Protein 6O26 (pdb70)

GO terms:
  GO:0009897 external side of plasma membrane (C, IDA)
  GO:0005886 plasma membrane (C, EXP)
  GO:0085017 entry into host cell by a symbiont-containing vacuole (P, IMP)

Secondary structure (DSSP, 8-state):
--EEEEE---EE-TT--EEEEEEEESS-GGG--EEEEEE-TT--EEEEEEE-TTS--EEE-TTTTTTEEEEEEGGGTEEEEEE-S--GGG-EEEEEEEEPSSSS--EEEE---EEEEE--PPPBPPEEEEE----EEEEEEEEEEEBSS--EEEEGGGTB-TTEEEPPPEE-TTS-EEEEEEEEEEGGGTTT---EEEEEEGGGTEEEEEE----/---EEEE-SEEEE-TTS-EEEEEEESSPPGGG-EEEEEE-TTS--EEEEETTTEEPTT--TTEEEEEETTEEEEEESS--GGG-SEEEEEE-SSS-EE---EEEEE----BPPEEEEEPPPHHHHTTTEEEEEEEEEEEBSS--EEEEEETTEEP-SSEEEEEPPPPTTT--EEEEEEEEEEHHHHTT--EEEEEEE-TT-SS-EEEEEETT-/--TTS--S--

Nearest PDB structures (foldseek):
  6o26-assembly1_B  TM=1.005E+00  e=1.545E-43  Homo sapiens
  6ws6-assembly3_F  TM=9.923E-01  e=8.099E-41  Homo sapiens
  7e8m-assembly1_L  TM=9.584E-01  e=1.956E-41  Homo sapiens
  7ce2-assembly1_B  TM=9.649E-01  e=1.371E-40  Homo sapiens
  5bzd-assembly1_A  TM=7.411E-01  e=3.353E-40  Homo sapiens

CATH classification: 2.60.40.10

Radius of gyration: 24.27 Å; Cα contacts (8 Å, |Δi|>4): 1140; chains: 3; bounding box: 52×69×55 Å

Sequence (438 aa):
QVQLVESGGGVVQPGRSLRLSCAASGFTFSGSGMHWVRQAPGKGLEWVAIIWYDGSNKFYADSVKGRFTISRDNSKNTLYLQMNSLRGEDTAVYYCARVGDGDGNYMDVWGKGTTVTVSSASTKGPSVFPLAPSGTAALGCLVKDYFPEPVTVSWNSGALTSGVHTFPAVLQSSGLYSLSSVVTVPSSSLGTQTYICNVNHKPSNTKVDKKVEPKEIVLTQSPGTLSLSPGERATLSCRASQSVSSSYLAWYQQKPGQAPRLLIYGASSRATGIPDRFSGSGSGTDFTLTISRLEPEDFAVYFCQQYGSSYTFGQGTKLEIKRTVAAPSVFIFPPSDEQLKSGTASVVCLLNNFYPREAKVQWKVDNALQSGNSQESVTEQDSKDSTYSLSSTLTLSKADYEKHKVYACEVTHQGLSSPVTKSFNRGEVDENANANSA

Structure (mmCIF, N/CA/C/O backbone):
data_6O26
#
_entry.id   6O26
#
_cell.length_a   67.141
_cell.length_b   68.682
_cell.length_c   104.212
_cell.angle_alpha   90.00
_cell.angle_beta   90.00
_cell.angle_gamma   90.00
#
_symmetry.space_group_name_H-M   'P 21 2 21'
#
loop_
_entity.id
_entity.type
_entity.pdbx_description
1 polymer '3246 Fab heavy chain'
2 polymer '3246 Fab light chain'
3 polymer 'Circumsporozoite protein'
4 non-polymer 2-AMINO-2-HYDROXYMETHYL-PROPANE-1,3-DIOL
5 non-polymer 1,2-ETHANEDIOL
6 non-polymer 'ISOPROPYL ALCOHOL'
7 water water
#
loop_
_atom_site.group_PDB
_atom_site.id
_atom_site.type_symbol
_atom_site.label_atom_id
_atom_site.label_alt_id
_atom_site.label_comp_id
_atom_site.label_asym_id
_atom_site.label_entity_id
_atom_site.label_seq_id
_atom_site.pdbx_PDB_ins_code
_atom_site.Cartn_x
_atom_site.Cartn_y
_atom_site.Cartn_z
_atom_site.occupancy
_atom_site.B_iso_or_equiv
_atom_site.auth_seq_id
_atom_site.auth_comp_id
_atom_site.auth_asym_id
_atom_site.auth_atom_id
_atom_site.pdbx_PDB_model_num
ATOM 1 N N . GLN A 1 1 ? -0.995 -45.803 -15.233 1.00 54.54 1 GLN A N 1
ATOM 2 C CA . GLN A 1 1 ? -0.280 -44.715 -15.889 1.00 55.13 1 GLN A CA 1
ATOM 3 C C . GLN A 1 1 ? 0.668 -44.002 -14.905 1.00 48.04 1 GLN A C 1
ATOM 4 O O . GLN A 1 1 ? 0.250 -43.363 -13.935 1.00 50.09 1 GLN A O 1
ATOM 10 N N . VAL A 1 2 ? 1.963 -44.151 -15.164 1.00 43.09 2 VAL A N 1
ATOM 11 C CA . VAL A 1 2 ? 2.980 -43.528 -14.335 1.00 40.67 2 VAL A CA 1
ATOM 12 C C . VAL A 1 2 ? 2.920 -42.014 -14.507 1.00 40.43 2 VAL A C 1
ATOM 13 O O . VAL A 1 2 ? 2.984 -41.498 -15.632 1.00 39.53 2 VAL A O 1
ATOM 17 N N . GLN A 1 3 ? 2.786 -41.286 -13.396 1.00 32.83 3 GLN A N 1
ATOM 18 C CA . GLN A 1 3 ? 2.690 -39.838 -13.518 1.00 28.83 3 GLN A CA 1
ATOM 19 C C . GLN A 1 3 ? 3.258 -39.161 -12.275 1.00 31.06 3 GLN A C 1
ATOM 20 O O . GLN A 1 3 ? 3.163 -39.690 -11.159 1.00 34.36 3 GLN A O 1
ATOM 26 N N . LEU A 1 4 ? 3.894 -38.011 -12.493 1.00 24.18 4 LEU A N 1
ATOM 27 C CA . LEU A 1 4 ? 4.428 -37.167 -11.424 1.00 21.26 4 LEU A CA 1
ATOM 28 C C . LEU A 1 4 ? 3.793 -35.796 -11.551 1.00 24.61 4 LEU A C 1
ATOM 29 O O . LEU A 1 4 ? 3.666 -35.290 -12.670 1.00 28.50 4 LEU A O 1
ATOM 34 N N . VAL A 1 5 ? 3.395 -35.185 -10.430 1.00 24.41 5 VAL A N 1
ATOM 35 C CA . VAL A 1 5 ? 2.750 -33.870 -10.456 1.00 28.65 5 VAL A CA 1
ATOM 36 C C . VAL A 1 5 ? 3.342 -32.952 -9.393 1.00 32.48 5 VAL A C 1
ATOM 37 O O . VAL A 1 5 ? 3.145 -33.181 -8.188 1.00 32.06 5 VAL A O 1
ATOM 41 N N . GLU A 1 6 ? 4.009 -31.886 -9.824 1.00 31.57 6 GLU A N 1
ATOM 42 C CA . GLU A 1 6 ? 4.654 -30.978 -8.885 1.00 28.09 6 GLU A CA 1
ATOM 43 C C . GLU A 1 6 ? 3.682 -29.880 -8.495 1.00 31.06 6 GLU A C 1
ATOM 44 O O . GLU A 1 6 ? 2.773 -29.527 -9.254 1.00 31.84 6 GLU A O 1
ATOM 50 N N . SER A 1 7 ? 3.861 -29.348 -7.290 1.00 32.09 7 SER A N 1
ATOM 51 C CA . SER A 1 7 ? 3.109 -28.165 -6.900 1.00 34.47 7 SER A CA 1
ATOM 52 C C . SER A 1 7 ? 3.926 -27.342 -5.909 1.00 31.85 7 SER A C 1
ATOM 53 O O . SER A 1 7 ? 5.012 -27.738 -5.478 1.00 29.00 7 SER A O 1
ATOM 56 N N . GLY A 1 8 ? 3.383 -26.174 -5.560 1.00 34.03 8 GLY A N 1
ATOM 57 C CA . GLY A 1 8 ? 3.976 -25.296 -4.568 1.00 36.41 8 GLY A CA 1
ATOM 58 C C . GLY A 1 8 ? 4.743 -24.123 -5.131 1.00 34.19 8 GLY A C 1
ATOM 59 O O . GLY A 1 8 ? 5.159 -23.247 -4.363 1.00 37.55 8 GLY A O 1
ATOM 60 N N . GLY A 1 9 ? 4.948 -24.085 -6.443 1.00 31.14 9 GLY A N 1
ATOM 61 C CA . GLY A 1 9 ? 5.609 -22.945 -7.045 1.00 33.72 9 GLY A CA 1
ATOM 62 C C . GLY A 1 9 ? 4.831 -21.660 -6.826 1.00 36.69 9 GLY A C 1
ATOM 63 O O . GLY A 1 9 ? 3.604 -21.653 -6.711 1.00 41.74 9 GLY A O 1
ATOM 64 N N . GLY A 1 10 ? 5.569 -20.564 -6.757 1.00 31.64 10 GLY A N 1
ATOM 65 C CA . GLY A 1 10 ? 4.966 -19.260 -6.535 1.00 38.70 10 GLY A CA 1
ATOM 66 C C . GLY A 1 10 ? 6.046 -18.203 -6.568 1.00 38.33 10 GLY A C 1
ATOM 67 O O . GLY A 1 10 ? 7.177 -18.459 -6.992 1.00 36.25 10 GLY A O 1
ATOM 68 N N . VAL A 1 11 ? 5.677 -17.010 -6.156 1.00 31.03 11 VAL A N 1
ATOM 69 C CA . VAL A 1 11 ? 6.599 -15.886 -6.020 1.00 34.95 11 VAL A CA 1
ATOM 70 C C . VAL A 1 11 ? 7.144 -15.876 -4.600 1.00 35.45 11 VAL A C 1
ATOM 71 O O . VAL A 1 11 ? 6.380 -15.983 -3.634 1.00 38.73 11 VAL A O 1
ATOM 75 N N . VAL A 1 12 ? 8.455 -15.687 -4.466 1.00 33.67 12 VAL A N 1
ATOM 76 C CA . VAL A 1 12 ? 9.116 -15.613 -3.164 1.00 37.37 12 VAL A CA 1
ATOM 77 C C . VAL A 1 12 ? 10.067 -14.420 -3.165 1.00 39.23 12 VAL A C 1
ATOM 78 O O . VAL A 1 12 ? 10.773 -14.174 -4.149 1.00 43.19 12 VAL A O 1
ATOM 82 N N . GLN A 1 13 ? 10.070 -13.663 -2.070 1.00 40.26 13 GLN A N 1
ATOM 83 C CA . GLN A 1 13 ? 11.010 -12.565 -1.971 1.00 40.51 13 GLN A CA 1
ATOM 84 C C . GLN A 1 13 ? 12.411 -13.127 -1.739 1.00 40.94 13 GLN A C 1
ATOM 85 O O . GLN A 1 13 ? 12.565 -14.191 -1.133 1.00 44.72 13 GLN A O 1
ATOM 91 N N . PRO A 1 14 ? 13.440 -12.465 -2.265 1.00 38.91 14 PRO A N 1
ATOM 92 C CA . PRO A 1 14 ? 14.813 -12.925 -2.028 1.00 41.08 14 PRO A CA 1
ATOM 93 C C . PRO A 1 14 ? 15.082 -13.099 -0.537 1.00 39.12 14 PRO A C 1
ATOM 94 O O . PRO A 1 14 ? 14.655 -12.290 0.289 1.00 39.35 14 PRO A O 1
ATOM 98 N N . GLY A 1 15 ? 15.777 -14.185 -0.194 1.00 37.01 15 GLY A N 1
ATOM 99 C CA . GLY A 1 15 ? 16.102 -14.494 1.182 1.00 40.82 15 GLY A CA 1
ATOM 100 C C . GLY A 1 15 ? 15.084 -15.359 1.892 1.00 39.59 15 GLY A C 1
ATOM 101 O O . GLY A 1 15 ? 15.394 -15.924 2.940 1.00 39.32 15 GLY A O 1
ATOM 102 N N . ARG A 1 16 ? 13.890 -15.492 1.344 1.00 38.57 16 ARG A N 1
ATOM 103 C CA . ARG A 1 16 ? 12.821 -16.230 1.991 1.00 39.22 16 ARG A CA 1
ATOM 104 C C . ARG A 1 16 ? 12.853 -17.689 1.528 1.00 37.64 16 ARG A C 1
ATOM 105 O O . ARG A 1 16 ? 13.766 -18.122 0.821 1.00 35.70 16 ARG A O 1
ATOM 113 N N . SER A 1 17 ? 11.856 -18.463 1.947 1.00 38.32 17 SER A N 1
ATOM 114 C CA . SER A 1 17 ? 11.851 -19.908 1.778 1.00 38.44 17 SER A CA 1
ATOM 115 C C . SER A 1 17 ? 10.600 -20.349 1.035 1.00 34.62 17 SER A C 1
ATOM 116 O O . SER A 1 17 ? 9.566 -19.677 1.071 1.00 34.20 17 SER A O 1
ATOM 119 N N . LEU A 1 18 ? 10.686 -21.509 0.385 1.00 26.83 18 LEU A N 1
ATOM 120 C CA . LEU A 1 18 ? 9.507 -22.116 -0.205 1.00 30.86 18 LEU A CA 1
ATOM 121 C C . LEU A 1 18 ? 9.681 -23.630 -0.198 1.00 34.34 18 LEU A C 1
ATOM 122 O O . LEU A 1 18 ? 10.797 -24.127 -0.326 1.00 36.39 18 LEU A O 1
ATOM 127 N N . ARG A 1 19 ? 8.577 -24.361 -0.083 1.00 31.02 19 ARG A N 1
ATOM 128 C CA . ARG A 1 19 ? 8.622 -25.819 -0.181 1.00 30.32 19 ARG A CA 1
ATOM 129 C C . ARG A 1 19 ? 7.859 -26.300 -1.407 1.00 32.42 19 ARG A C 1
ATOM 130 O O . ARG A 1 19 ? 6.689 -25.940 -1.599 1.00 36.32 19 ARG A O 1
ATOM 138 N N . LEU A 1 20 ? 8.507 -27.114 -2.226 1.00 22.24 20 LEU A N 1
ATOM 139 C CA . LEU A 1 20 ? 7.823 -27.721 -3.355 1.00 28.18 20 LEU A CA 1
ATOM 140 C C . LEU A 1 20 ? 7.439 -29.140 -2.983 1.00 31.67 20 LEU A C 1
ATOM 141 O O . LEU A 1 20 ? 8.071 -29.768 -2.127 1.00 26.06 20 LEU A O 1
ATOM 146 N N . SER A 1 21 ? 6.410 -29.652 -3.657 1.00 29.41 21 SER A N 1
ATOM 147 C CA . SER A 1 21 ? 5.961 -31.023 -3.481 1.00 28.42 21 SER A CA 1
ATOM 148 C C . SER A 1 21 ? 5.824 -31.683 -4.848 1.00 30.24 21 SER A C 1
ATOM 149 O O . SER A 1 21 ? 5.644 -31.019 -5.870 1.00 31.76 21 SER A O 1
ATOM 152 N N . CYS A 1 22 ? 5.874 -33.008 -4.851 1.00 31.41 22 CYS A N 1
ATOM 153 C CA . CYS A 1 22 ? 5.679 -33.770 -6.073 1.00 29.53 22 CYS A CA 1
ATOM 154 C C . CYS A 1 22 ? 4.898 -35.022 -5.722 1.00 32.25 22 CYS A C 1
ATOM 155 O O . CYS A 1 22 ? 5.333 -35.797 -4.872 1.00 33.76 22 CYS A O 1
ATOM 158 N N . ALA A 1 23 ? 3.723 -35.199 -6.326 1.00 31.17 23 ALA A N 1
ATOM 159 C CA . ALA A 1 23 ? 2.887 -36.358 -6.046 1.00 32.02 23 ALA A CA 1
ATOM 160 C C . ALA A 1 23 ? 3.078 -37.424 -7.122 1.00 32.61 23 ALA A C 1
ATOM 161 O O . ALA A 1 23 ? 2.982 -37.128 -8.322 1.00 34.97 23 ALA A O 1
ATOM 163 N N . ALA A 1 24 ? 3.323 -38.666 -6.696 1.00 29.21 24 ALA A N 1
ATOM 164 C CA . ALA A 1 24 ? 3.580 -39.771 -7.612 1.00 31.31 24 ALA A CA 1
ATOM 165 C C . ALA A 1 24 ? 2.396 -40.721 -7.669 1.00 33.36 24 ALA A C 1
ATOM 166 O O . ALA A 1 24 ? 1.727 -40.967 -6.654 1.00 34.36 24 ALA A O 1
ATOM 168 N N . SER A 1 25 ? 2.128 -41.262 -8.852 1.00 31.07 25 SER A N 1
ATOM 169 C CA . SER A 1 25 ? 1.095 -42.276 -8.940 1.00 34.75 25 SER A CA 1
ATOM 170 C C . SER A 1 25 ? 1.409 -43.236 -10.079 1.00 33.03 25 SER A C 1
ATOM 171 O O . SER A 1 25 ? 2.169 -42.923 -10.997 1.00 31.11 25 SER A O 1
ATOM 174 N N . GLY A 1 26 ? 0.825 -44.429 -10.000 1.00 35.88 26 GLY A N 1
ATOM 175 C CA . GLY A 1 26 ? 0.966 -45.427 -11.050 1.00 33.87 26 GLY A CA 1
ATOM 176 C C . GLY A 1 26 ? 2.161 -46.354 -10.936 1.00 35.78 26 GLY A C 1
ATOM 177 O O . GLY A 1 26 ? 2.357 -47.199 -11.828 1.00 35.39 26 GLY A O 1
ATOM 178 N N . PHE A 1 27 ? 2.959 -46.240 -9.875 1.00 32.55 27 PHE A N 1
ATOM 179 C CA . PHE A 1 27 ? 4.079 -47.151 -9.641 1.00 32.69 27 PHE A CA 1
ATOM 180 C C . PHE A 1 27 ? 4.354 -47.238 -8.145 1.00 34.28 27 PHE A C 1
ATOM 181 O O . PHE A 1 27 ? 3.747 -46.523 -7.350 1.00 36.75 27 PHE A O 1
ATOM 189 N N . THR A 1 28 ? 5.269 -48.137 -7.759 1.00 33.96 28 THR A N 1
ATOM 190 C CA . THR A 1 28 ? 5.614 -48.338 -6.344 1.00 35.53 28 THR A CA 1
ATOM 191 C C . THR A 1 28 ? 6.648 -47.292 -5.933 1.00 33.11 28 THR A C 1
ATOM 192 O O . THR A 1 28 ? 7.863 -47.473 -6.083 1.00 28.69 28 THR A O 1
ATOM 196 N N . PHE A 1 29 ? 6.140 -46.184 -5.386 1.00 31.43 29 PHE A N 1
ATOM 197 C CA . PHE A 1 29 ? 6.969 -45.000 -5.154 1.00 28.93 29 PHE A CA 1
ATOM 198 C C . PHE A 1 29 ? 8.130 -45.313 -4.223 1.00 29.10 29 PHE A C 1
ATOM 199 O O . PHE A 1 29 ? 9.244 -44.812 -4.417 1.00 28.87 29 PHE A O 1
ATOM 207 N N . SER A 1 30 ? 7.895 -46.162 -3.228 1.00 31.15 30 SER A N 1
ATOM 208 C CA . SER A 1 30 ? 8.931 -46.451 -2.251 1.00 32.48 30 SER A CA 1
ATOM 209 C C . SER A 1 30 ? 10.070 -47.282 -2.818 1.00 30.61 30 SER A C 1
ATOM 210 O O . SER A 1 30 ? 11.078 -47.467 -2.123 1.00 34.42 30 SER A O 1
ATOM 213 N N . GLY A 1 31 ? 9.934 -47.822 -4.028 1.00 26.16 31 GLY A N 1
ATOM 214 C CA . GLY A 1 31 ? 11.063 -48.505 -4.625 1.00 27.82 31 GLY A CA 1
ATOM 215 C C . GLY A 1 31 ? 11.995 -47.659 -5.480 1.00 26.07 31 GLY A C 1
ATOM 216 O O . GLY A 1 31 ? 13.032 -48.160 -5.941 1.00 25.22 31 GLY A O 1
ATOM 217 N N . SER A 1 32 ? 11.678 -46.389 -5.720 1.00 24.57 32 SER A N 1
ATOM 218 C CA . SER A 1 32 ? 12.442 -45.585 -6.667 1.00 22.25 32 SER A CA 1
ATOM 219 C C . SER A 1 32 ? 13.154 -44.424 -5.990 1.00 21.10 32 SER A C 1
ATOM 220 O O . SER A 1 32 ? 12.542 -43.659 -5.244 1.00 23.18 32 SER A O 1
ATOM 223 N N . GLY A 1 33 ? 14.411 -44.217 -6.354 1.00 21.13 33 GLY A N 1
ATOM 224 C CA . GLY A 1 33 ? 15.024 -42.929 -6.096 1.00 23.28 33 GLY A CA 1
ATOM 225 C C . GLY A 1 33 ? 14.351 -41.861 -6.939 1.00 22.70 33 GLY A C 1
ATOM 226 O O . GLY A 1 33 ? 13.658 -42.161 -7.929 1.00 18.80 33 GLY A O 1
ATOM 227 N N . MET A 1 34 ? 14.524 -40.594 -6.528 1.00 17.74 34 MET A N 1
ATOM 228 C CA . MET A 1 34 ? 13.864 -39.466 -7.175 1.00 20.26 34 MET A CA 1
ATOM 229 C C . MET A 1 34 ? 14.821 -38.294 -7.265 1.00 16.21 34 MET A C 1
ATOM 230 O O . MET A 1 34 ? 15.686 -38.141 -6.403 1.00 17.40 34 MET A O 1
ATOM 235 N N . HIS A 1 35 ? 14.686 -37.498 -8.348 1.00 19.05 35 HIS A N 1
ATOM 236 C CA . HIS A 1 35 ? 15.484 -36.305 -8.578 1.00 18.22 35 HIS A CA 1
ATOM 237 C C . HIS A 1 35 ? 14.597 -35.055 -8.584 1.00 19.57 35 HIS A C 1
ATOM 238 O O . HIS A 1 35 ? 13.427 -35.118 -8.952 1.00 19.48 35 HIS A O 1
ATOM 245 N N . TRP A 1 36 ? 15.201 -33.908 -8.268 1.00 18.87 36 TRP A N 1
ATOM 246 C CA . TRP A 1 36 ? 14.735 -32.599 -8.736 1.00 19.17 36 TRP A CA 1
ATOM 247 C C . TRP A 1 36 ? 15.732 -32.042 -9.748 1.00 19.64 36 TRP A C 1
ATOM 248 O O . TRP A 1 36 ? 16.945 -32.130 -9.546 1.00 17.05 36 TRP A O 1
ATOM 259 N N . VAL A 1 37 ? 15.208 -31.416 -10.801 1.00 15.84 37 VAL A N 1
ATOM 260 C CA . VAL A 1 37 ? 15.987 -30.772 -11.855 1.00 17.65 37 VAL A CA 1
ATOM 261 C C . VAL A 1 37 ? 15.289 -29.450 -12.112 1.00 21.37 37 VAL A C 1
ATOM 262 O O . VAL A 1 37 ? 14.066 -29.361 -11.979 1.00 25.11 37 VAL A O 1
ATOM 266 N N . ARG A 1 38 ? 16.035 -28.434 -12.539 1.00 19.38 38 ARG A N 1
ATOM 267 C CA . ARG A 1 38 ? 15.382 -27.159 -12.779 1.00 19.76 38 ARG A CA 1
ATOM 268 C C . ARG A 1 38 ? 15.859 -26.558 -14.088 1.00 21.41 38 ARG A C 1
ATOM 269 O O . ARG A 1 38 ? 16.879 -26.981 -14.652 1.00 22.03 38 ARG A O 1
ATOM 277 N N . GLN A 1 39 ? 15.094 -25.572 -14.580 1.00 20.20 39 GLN A N 1
ATOM 278 C CA . GLN A 1 39 ? 15.397 -24.950 -15.865 1.00 22.65 39 GLN A CA 1
ATOM 279 C C . GLN A 1 39 ? 15.029 -23.480 -15.768 1.00 25.68 39 GLN A C 1
ATOM 280 O O . GLN A 1 39 ? 13.848 -23.148 -15.639 1.00 23.72 39 GLN A O 1
ATOM 286 N N . ALA A 1 40 ? 16.033 -22.610 -15.795 1.00 26.21 40 ALA A N 1
ATOM 287 C CA . ALA A 1 40 ? 15.765 -21.176 -15.721 1.00 30.64 40 ALA A CA 1
ATOM 288 C C . ALA A 1 40 ? 15.242 -20.684 -17.067 1.00 34.24 40 ALA A C 1
ATOM 289 O O . ALA A 1 40 ? 15.442 -21.341 -18.088 1.00 34.55 40 ALA A O 1
ATOM 291 N N . PRO A 1 41 ? 14.566 -19.529 -17.087 1.00 37.89 41 PRO A N 1
ATOM 292 C CA . PRO A 1 41 ? 13.952 -19.033 -18.331 1.00 38.97 41 PRO A CA 1
ATOM 293 C C . PRO A 1 41 ? 14.972 -18.844 -19.446 1.00 41.16 41 PRO A C 1
ATOM 294 O O . PRO A 1 41 ? 15.938 -18.087 -19.307 1.00 43.35 41 PRO A O 1
ATOM 298 N N . GLY A 1 42 ? 14.736 -19.535 -20.562 1.00 41.94 42 GLY A N 1
ATOM 299 C CA . GLY A 1 42 ? 15.608 -19.513 -21.725 1.00 43.11 42 GLY A CA 1
ATOM 300 C C . GLY A 1 42 ? 16.855 -20.372 -21.651 1.00 42.36 42 GLY A C 1
ATOM 301 O O . GLY A 1 42 ? 17.660 -20.336 -22.588 1.00 43.60 42 GLY A O 1
ATOM 302 N N . LYS A 1 43 ? 17.045 -21.152 -20.591 1.00 36.08 43 LYS A N 1
ATOM 303 C CA . LYS A 1 43 ? 18.303 -21.856 -20.361 1.00 36.86 43 LYS A CA 1
ATOM 304 C C . LYS A 1 43 ? 18.081 -23.372 -20.406 1.00 35.07 43 LYS A C 1
ATOM 305 O O . LYS A 1 43 ? 16.981 -23.871 -20.690 1.00 35.09 43 LYS A O 1
ATOM 311 N N . GLY A 1 44 ? 19.153 -24.109 -20.145 1.00 33.17 44 GLY A N 1
ATOM 312 C CA . GLY A 1 44 ? 19.125 -25.552 -20.196 1.00 29.49 44 GLY A CA 1
ATOM 313 C C . GLY A 1 44 ? 18.765 -26.120 -18.843 1.00 31.41 44 GLY A C 1
ATOM 314 O O . GLY A 1 44 ? 18.283 -25.424 -17.949 1.00 31.72 44 GLY A O 1
ATOM 315 N N . LEU A 1 45 ? 19.026 -27.402 -18.691 1.00 27.78 45 LEU A N 1
ATOM 316 C CA . LEU A 1 45 ? 18.634 -28.147 -17.509 1.00 22.93 45 LEU A CA 1
ATOM 317 C C . LEU A 1 45 ? 19.774 -28.144 -16.506 1.00 23.61 45 LEU A C 1
ATOM 318 O O . LEU A 1 45 ? 20.942 -28.238 -16.894 1.00 27.12 45 LEU A O 1
ATOM 323 N N . GLU A 1 46 ? 19.424 -28.088 -15.221 1.00 21.73 46 GLU A N 1
ATOM 324 C CA . GLU A 1 46 ? 20.409 -28.150 -14.143 1.00 21.28 46 GLU A CA 1
ATOM 325 C C . GLU A 1 46 ? 19.890 -29.096 -13.066 1.00 21.45 46 GLU A C 1
ATOM 326 O O . GLU A 1 46 ? 18.815 -28.879 -12.498 1.00 20.59 46 GLU A O 1
ATOM 332 N N . TRP A 1 47 ? 20.642 -30.161 -12.802 1.00 20.22 47 TRP A N 1
ATOM 333 C CA . TRP A 1 47 ? 20.280 -31.084 -11.722 1.00 17.42 47 TRP A CA 1
ATOM 334 C C . TRP A 1 47 ? 20.389 -30.357 -10.376 1.00 19.33 47 TRP A C 1
ATOM 335 O O . TRP A 1 47 ? 21.306 -29.558 -10.171 1.00 21.64 47 TRP A O 1
ATOM 346 N N . VAL A 1 48 ? 19.438 -30.633 -9.468 1.00 18.25 48 VAL A N 1
ATOM 347 C CA . VAL A 1 48 ? 19.353 -29.987 -8.168 1.00 18.52 48 VAL A CA 1
ATOM 348 C C . VAL A 1 48 ? 19.696 -30.954 -7.048 1.00 18.78 48 VAL A C 1
ATOM 349 O O . VAL A 1 48 ? 20.551 -30.660 -6.209 1.00 19.77 48 VAL A O 1
ATOM 353 N N . ALA A 1 49 ? 19.014 -32.106 -7.001 1.00 15.87 49 ALA A N 1
ATOM 354 C CA . ALA A 1 49 ? 19.257 -33.021 -5.894 1.00 18.53 49 ALA A CA 1
ATOM 355 C C . ALA A 1 49 ? 18.688 -34.408 -6.223 1.00 18.14 49 ALA A C 1
ATOM 356 O O . ALA A 1 49 ? 17.780 -34.549 -7.050 1.00 19.42 49 ALA A O 1
ATOM 358 N N . ILE A 1 50 ? 19.195 -35.431 -5.509 1.00 15.85 50 ILE A N 1
ATOM 359 C CA . ILE A 1 50 ? 18.677 -36.787 -5.650 1.00 17.86 50 ILE A CA 1
ATOM 360 C C . ILE A 1 50 ? 18.398 -37.306 -4.250 1.00 18.26 50 ILE A C 1
ATOM 361 O O . ILE A 1 50 ? 19.069 -36.915 -3.290 1.00 19.72 50 ILE A O 1
ATOM 366 N N . ILE A 1 51 ? 17.402 -38.198 -4.132 1.00 17.88 51 ILE A N 1
ATOM 367 C CA . ILE A 1 51 ? 17.131 -38.874 -2.864 1.00 17.74 51 ILE A CA 1
ATOM 368 C C . ILE A 1 51 ? 16.912 -40.365 -3.104 1.00 20.80 51 ILE A C 1
ATOM 369 O O . ILE A 1 51 ? 16.303 -40.767 -4.099 1.00 19.02 51 ILE A O 1
ATOM 374 N N . TRP A 1 52 ? 17.470 -41.190 -2.212 1.00 19.87 52 TRP A N 1
ATOM 375 C CA . TRP A 1 52 ? 17.334 -42.632 -2.314 1.00 19.27 52 TRP A CA 1
ATOM 376 C C . TRP A 1 52 ? 15.883 -43.063 -2.091 1.00 22.91 52 TRP A C 1
ATOM 377 O O . TRP A 1 52 ? 15.099 -42.380 -1.417 1.00 22.95 52 TRP A O 1
ATOM 388 N N . TYR A 1 53 A 15.580 -44.282 -2.560 1.00 21.44 52 TYR A N 1
ATOM 389 C CA . TYR A 1 53 A 14.239 -44.847 -2.447 1.00 24.48 52 TYR A CA 1
ATOM 390 C C . TYR A 1 53 A 13.669 -44.728 -1.038 1.00 27.57 52 TYR A C 1
ATOM 391 O O . TYR A 1 53 A 12.472 -44.456 -0.866 1.00 28.58 52 TYR A O 1
ATOM 400 N N . ASP A 1 54 ? 14.496 -44.939 -0.008 1.00 27.98 53 ASP A N 1
ATOM 401 C CA . ASP A 1 54 ? 13.998 -44.998 1.356 1.00 26.44 53 ASP A CA 1
ATOM 402 C C . ASP A 1 54 ? 14.301 -43.730 2.152 1.00 22.34 53 ASP A C 1
ATOM 403 O O . ASP A 1 54 ? 14.107 -43.713 3.370 1.00 26.72 53 ASP A O 1
ATOM 408 N N . GLY A 1 55 ? 14.780 -42.688 1.488 1.00 27.27 54 GLY A N 1
ATOM 409 C CA . GLY A 1 55 ? 15.072 -41.436 2.141 1.00 25.92 54 GLY A CA 1
ATOM 410 C C . GLY A 1 55 ? 16.393 -41.411 2.869 1.00 30.54 54 GLY A C 1
ATOM 411 O O . GLY A 1 55 ? 16.649 -40.459 3.611 1.00 32.05 54 GLY A O 1
ATOM 412 N N . SER A 1 56 ? 17.240 -42.434 2.689 1.00 25.78 55 SER A N 1
ATOM 413 C CA . SER A 1 56 ? 18.507 -42.487 3.416 1.00 26.80 55 SER A CA 1
ATOM 414 C C . SER A 1 56 ? 19.454 -41.456 2.809 1.00 32.07 55 SER A C 1
ATOM 415 O O . SER A 1 56 ? 19.567 -40.337 3.322 1.00 38.54 55 SER A O 1
ATOM 418 N N . ASN A 1 57 ? 20.093 -41.770 1.689 1.00 25.22 56 ASN A N 1
ATOM 419 C CA . ASN A 1 57 ? 21.106 -40.852 1.168 1.00 21.54 56 ASN A CA 1
ATOM 420 C C . ASN A 1 57 ? 20.435 -39.732 0.393 1.00 25.32 56 ASN A C 1
ATOM 421 O O . ASN A 1 57 ? 19.461 -39.967 -0.323 1.00 20.52 56 ASN A O 1
ATOM 426 N N . LYS A 1 58 ? 21.010 -38.532 0.497 1.00 26.08 57 LYS A N 1
ATOM 427 C CA . LYS A 1 58 ? 20.608 -37.367 -0.280 1.00 26.30 57 LYS A CA 1
ATOM 428 C C . LYS A 1 58 ? 21.867 -36.665 -0.771 1.00 23.98 57 LYS A C 1
ATOM 429 O O . LYS A 1 58 ? 22.840 -36.559 -0.018 1.00 23.56 57 LYS A O 1
ATOM 435 N N . PHE A 1 59 ? 21.843 -36.172 -2.015 1.00 19.88 58 PHE A N 1
ATOM 436 C CA . PHE A 1 59 ? 22.978 -35.429 -2.552 1.00 20.42 58 PHE A CA 1
ATOM 437 C C . PHE A 1 59 ? 22.489 -34.213 -3.317 1.00 21.11 58 PHE A C 1
ATOM 438 O O . PHE A 1 59 ? 21.404 -34.234 -3.894 1.00 19.74 58 PHE A O 1
ATOM 446 N N . TYR A 1 60 ? 23.346 -33.189 -3.389 1.00 21.51 59 TYR A N 1
ATOM 447 C CA . TYR A 1 60 ? 22.928 -31.876 -3.862 1.00 20.10 59 TYR A CA 1
ATOM 448 C C . TYR A 1 60 ? 23.949 -31.311 -4.830 1.00 19.26 59 TYR A C 1
ATOM 449 O O . TYR A 1 60 ? 25.149 -31.519 -4.665 1.00 22.66 59 TYR A O 1
ATOM 458 N N . ALA A 1 61 ? 23.458 -30.521 -5.780 1.00 20.15 60 ALA A N 1
ATOM 459 C CA . ALA A 1 61 ? 24.323 -29.667 -6.597 1.00 21.50 60 ALA A CA 1
ATOM 460 C C . ALA A 1 61 ? 25.041 -28.634 -5.733 1.00 27.62 60 ALA A C 1
ATOM 461 O O . ALA A 1 61 ? 24.481 -28.105 -4.775 1.00 26.73 60 ALA A O 1
ATOM 463 N N . ASP A 1 62 ? 26.280 -28.293 -6.118 1.00 25.64 61 ASP A N 1
ATOM 464 C CA . ASP A 1 62 ? 27.013 -27.273 -5.370 1.00 24.92 61 ASP A CA 1
ATOM 465 C C . ASP A 1 62 ? 26.250 -25.962 -5.298 1.00 29.14 61 ASP A C 1
ATOM 466 O O . ASP A 1 62 ? 26.394 -25.230 -4.317 1.00 31.64 61 ASP A O 1
ATOM 471 N N . SER A 1 63 ? 25.421 -25.659 -6.298 1.00 25.78 62 SER A N 1
ATOM 472 C CA . SER A 1 63 ? 24.751 -24.361 -6.335 1.00 29.04 62 SER A CA 1
ATOM 473 C C . SER A 1 63 ? 23.652 -24.236 -5.273 1.00 29.53 62 SER A C 1
ATOM 474 O O . SER A 1 63 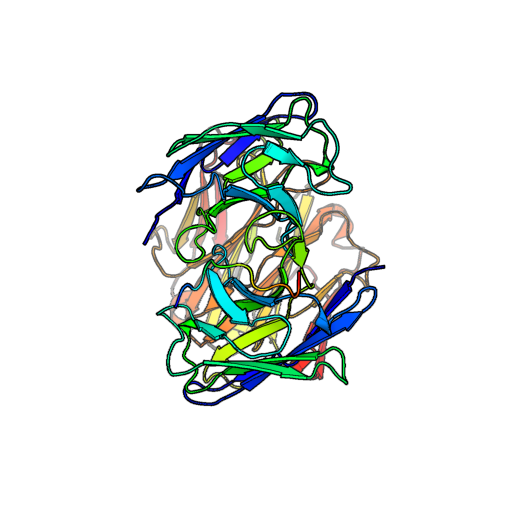? 23.198 -23.121 -4.991 1.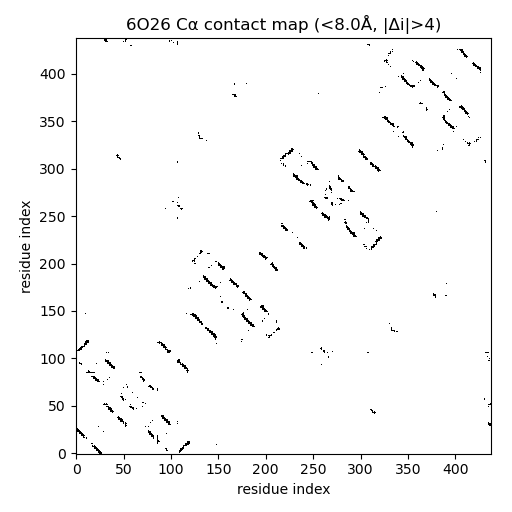00 31.91 62 SER A O 1
ATOM 477 N N . VAL A 1 64 ? 23.198 -25.347 -4.696 1.00 25.45 63 VAL A N 1
ATOM 478 C CA . VAL A 1 64 ? 22.104 -25.314 -3.730 1.00 23.93 63 VAL A CA 1
ATOM 479 C C . VAL A 1 64 ? 22.493 -25.900 -2.379 1.00 27.58 63 VAL A C 1
ATOM 480 O O . VAL A 1 64 ? 21.694 -25.810 -1.424 1.00 27.01 63 VAL A O 1
ATOM 484 N N . LYS A 1 65 ? 23.692 -26.459 -2.255 1.00 28.24 64 LYS A N 1
ATOM 485 C CA . LYS A 1 65 ? 24.056 -27.175 -1.037 1.00 33.96 64 LYS A CA 1
ATOM 486 C C . LYS A 1 65 ? 24.035 -26.209 0.142 1.00 34.98 64 LYS A C 1
ATOM 487 O O . LYS A 1 65 ? 24.430 -25.048 0.021 1.00 33.46 64 LYS A O 1
ATOM 493 N N . GLY A 1 66 ? 23.526 -26.681 1.276 1.00 30.73 65 GLY A N 1
ATOM 494 C CA . GLY A 1 66 ? 23.386 -25.835 2.446 1.00 30.66 65 GLY A CA 1
ATOM 495 C C . GLY A 1 66 ? 22.127 -24.995 2.487 1.00 32.53 65 GLY A C 1
ATOM 496 O O . GLY A 1 66 ? 21.769 -24.497 3.568 1.00 34.64 65 GLY A O 1
ATOM 497 N N . ARG A 1 67 ? 21.463 -24.786 1.348 1.00 27.50 66 ARG A N 1
ATOM 498 C CA . ARG A 1 67 ? 20.210 -24.036 1.296 1.00 29.20 66 ARG A CA 1
ATOM 499 C C . ARG A 1 67 ? 18.982 -24.886 1.045 1.00 28.22 66 ARG A C 1
ATOM 500 O O . ARG A 1 67 ? 17.908 -24.540 1.542 1.00 34.30 66 ARG A O 1
ATOM 508 N N . PHE A 1 68 ? 19.099 -25.962 0.261 1.00 27.10 67 PHE A N 1
ATOM 509 C CA . PHE A 1 68 ? 17.976 -26.793 -0.158 1.00 25.29 67 PHE A CA 1
ATOM 510 C C . PHE A 1 68 ? 18.029 -28.118 0.587 1.00 28.58 67 PHE A C 1
ATOM 511 O O . PHE A 1 68 ? 19.113 -28.629 0.863 1.00 28.21 67 PHE A O 1
ATOM 519 N N . THR A 1 69 ? 16.862 -28.696 0.861 1.00 26.33 68 THR A N 1
ATOM 520 C CA . THR A 1 69 ? 16.768 -30.021 1.478 1.00 26.32 68 THR A CA 1
ATOM 521 C C . THR A 1 69 ? 15.754 -30.848 0.707 1.00 25.07 68 THR A C 1
ATOM 522 O O . THR A 1 69 ? 14.604 -30.417 0.546 1.00 25.58 68 THR A O 1
ATOM 526 N N . ILE A 1 70 ? 16.169 -32.040 0.240 1.00 25.70 69 ILE A N 1
ATOM 527 C CA . ILE A 1 70 ? 15.258 -32.959 -0.421 1.00 19.95 69 ILE A CA 1
ATOM 528 C C . ILE A 1 70 ? 14.784 -33.993 0.605 1.00 25.84 69 ILE A C 1
ATOM 529 O O . ILE A 1 70 ? 15.552 -34.399 1.480 1.00 23.12 69 ILE A O 1
ATOM 534 N N . SER A 1 71 ? 13.501 -34.371 0.555 1.00 23.19 70 SER A N 1
ATOM 535 C CA . SER A 1 71 ? 12.952 -35.334 1.523 1.00 21.43 70 SER A CA 1
ATOM 536 C C . SER A 1 71 ? 11.779 -36.030 0.850 1.00 23.04 70 SER A C 1
ATOM 537 O O . SER A 1 71 ? 11.346 -35.627 -0.227 1.00 25.31 70 SER A O 1
ATOM 540 N N . ARG A 1 72 ? 11.271 -37.086 1.488 1.00 25.01 71 ARG A N 1
ATOM 541 C CA . ARG A 1 72 ? 10.130 -37.787 0.913 1.00 27.83 71 ARG A CA 1
ATOM 542 C C . ARG A 1 72 ? 9.302 -38.427 2.027 1.00 29.69 71 ARG A C 1
ATOM 543 O O . ARG A 1 72 ? 9.775 -38.654 3.152 1.00 28.89 71 ARG A O 1
ATOM 551 N N . ASP A 1 73 ? 8.038 -38.681 1.708 1.00 26.87 72 ASP A N 1
ATOM 552 C CA . ASP A 1 73 ? 7.126 -39.376 2.614 1.00 31.40 72 ASP A CA 1
ATOM 553 C C . ASP A 1 73 ? 6.548 -40.538 1.828 1.00 33.39 72 ASP A C 1
ATOM 554 O O . ASP A 1 73 ? 5.610 -40.357 1.045 1.00 33.01 72 ASP A O 1
ATOM 559 N N . ASN A 1 74 ? 7.120 -41.721 2.022 1.00 33.04 73 ASN A N 1
ATOM 560 C CA . ASN A 1 74 ? 6.717 -42.849 1.199 1.00 33.80 73 ASN A CA 1
ATOM 561 C C . ASN A 1 74 ? 5.286 -43.269 1.494 1.00 40.97 73 ASN A C 1
ATOM 562 O O . ASN A 1 74 ? 4.607 -43.779 0.601 1.00 46.09 73 ASN A O 1
ATOM 567 N N . SER A 1 75 ? 4.792 -43.007 2.704 1.00 37.83 74 SER A N 1
ATOM 568 C CA . SER A 1 75 ? 3.406 -43.354 3.009 1.00 44.95 74 SER A CA 1
ATOM 569 C C . SER A 1 75 ? 2.418 -42.498 2.226 1.00 45.86 74 SER A C 1
ATOM 570 O O . SER A 1 75 ? 1.275 -42.918 2.031 1.00 53.59 74 SER A O 1
ATOM 573 N N . LYS A 1 76 ? 2.828 -41.315 1.775 1.00 40.39 75 LYS A N 1
ATOM 574 C CA . LYS A 1 76 ? 1.953 -40.413 1.040 1.00 41.16 75 LYS A CA 1
ATOM 575 C C . LYS A 1 76 ? 2.321 -40.296 -0.437 1.00 35.84 75 LYS A C 1
ATOM 576 O O . LYS A 1 76 ? 1.845 -39.373 -1.101 1.00 33.39 75 LYS A O 1
ATOM 582 N N . ASN A 1 77 ? 3.202 -41.160 -0.950 1.00 31.13 76 ASN A N 1
ATOM 583 C CA . ASN A 1 77 ? 3.648 -41.087 -2.350 1.00 30.97 76 ASN A CA 1
ATOM 584 C C . ASN A 1 77 ? 4.101 -39.677 -2.728 1.00 30.75 76 ASN A C 1
ATOM 585 O O . ASN A 1 77 ? 3.834 -39.198 -3.830 1.00 29.83 76 ASN A O 1
ATOM 590 N N . THR A 1 78 ? 4.815 -39.001 -1.824 1.00 30.16 77 THR A N 1
ATOM 591 C CA . THR A 1 78 ? 5.150 -37.599 -2.059 1.00 28.96 77 THR A CA 1
ATOM 592 C C . THR A 1 78 ? 6.632 -37.301 -1.851 1.00 30.05 77 THR A C 1
ATOM 593 O O . THR A 1 78 ? 7.247 -37.806 -0.908 1.00 28.77 77 THR A O 1
ATOM 597 N N . LEU A 1 79 ? 7.171 -36.448 -2.730 1.00 28.41 78 LEU A N 1
ATOM 598 C CA . LEU A 1 79 ? 8.545 -35.947 -2.705 1.00 26.19 78 LEU A CA 1
ATOM 599 C C . LEU A 1 79 ? 8.515 -34.453 -2.388 1.00 27.67 78 LEU A C 1
ATOM 600 O O . LEU A 1 79 ? 7.601 -33.746 -2.820 1.00 27.72 78 LEU A O 1
ATOM 605 N N . TYR A 1 80 ? 9.493 -33.964 -1.614 1.00 24.33 79 TYR A N 1
ATOM 606 C CA . TYR A 1 80 ? 9.534 -32.558 -1.195 1.00 25.66 79 TYR A CA 1
ATOM 607 C C . TYR A 1 80 ? 10.865 -31.925 -1.558 1.00 28.89 79 TYR A C 1
ATOM 608 O O . TYR A 1 80 ? 11.879 -32.604 -1.613 1.00 23.34 79 TYR A O 1
ATOM 617 N N . LEU A 1 81 ? 10.862 -30.617 -1.805 1.00 24.52 80 LEU A N 1
ATOM 618 C CA . LEU A 1 81 ? 12.097 -29.838 -1.878 1.00 24.24 80 LEU A CA 1
ATOM 619 C C . LEU A 1 81 ? 11.901 -28.593 -1.015 1.00 28.97 80 LEU A C 1
ATOM 620 O O . LEU A 1 81 ? 11.058 -27.749 -1.334 1.00 28.49 80 LEU A O 1
ATOM 625 N N . GLN A 1 82 ? 12.641 -28.500 0.092 1.00 27.20 81 GLN A N 1
ATOM 626 C CA . GLN A 1 82 ? 12.631 -27.319 0.940 1.00 27.62 81 GLN A CA 1
ATOM 627 C C . GLN A 1 82 ? 13.724 -26.368 0.451 1.00 32.83 81 GLN A C 1
ATOM 628 O O . GLN A 1 82 ? 14.902 -26.737 0.414 1.00 33.70 81 GLN A O 1
ATOM 634 N N . MET A 1 83 ? 13.338 -25.154 0.048 1.00 29.73 82 MET A N 1
ATOM 635 C CA . MET A 1 83 ? 14.290 -24.187 -0.493 1.00 27.47 82 MET A CA 1
ATOM 636 C C . MET A 1 83 ? 14.363 -22.992 0.451 1.00 32.99 82 MET A C 1
ATOM 637 O O . MET A 1 83 ? 13.356 -22.310 0.663 1.00 35.47 82 MET A O 1
ATOM 642 N N . ASN A 1 84 A 15.552 -22.732 0.997 1.00 30.95 82 ASN A N 1
ATOM 643 C CA . ASN A 1 84 A 15.786 -21.623 1.907 1.00 33.57 82 ASN A CA 1
ATOM 644 C C . ASN A 1 84 A 16.774 -20.637 1.297 1.00 31.32 82 ASN A C 1
ATOM 645 O O . ASN A 1 84 A 17.550 -20.970 0.394 1.00 34.58 82 ASN A O 1
ATOM 650 N N . SER A 1 85 B 16.711 -19.403 1.789 1.00 28.58 82 SER A N 1
ATOM 651 C CA . SER A 1 85 B 17.637 -18.358 1.382 1.00 34.17 82 SER A CA 1
ATOM 652 C C . SER A 1 85 B 17.666 -18.241 -0.130 1.00 31.15 82 SER A C 1
ATOM 653 O O . SER A 1 85 B 18.724 -18.251 -0.749 1.00 32.86 82 SER A O 1
ATOM 656 N N . LEU A 1 86 C 16.478 -18.138 -0.718 1.00 32.49 82 LEU A N 1
ATOM 657 C CA . LEU A 1 86 C 16.334 -18.092 -2.170 1.00 32.39 82 LEU A CA 1
ATOM 658 C C . LEU A 1 86 C 16.931 -16.821 -2.755 1.00 35.21 82 LEU A C 1
ATOM 659 O O . LEU A 1 86 C 16.839 -15.738 -2.172 1.00 34.07 82 LEU A O 1
ATOM 664 N N . ARG A 1 87 ? 17.505 -16.956 -3.945 1.00 32.51 83 ARG A N 1
ATOM 665 C CA . ARG A 1 87 ? 18.103 -15.851 -4.672 1.00 35.19 83 ARG A CA 1
ATOM 666 C C . ARG A 1 87 ? 17.474 -15.781 -6.055 1.00 37.96 83 ARG A C 1
ATOM 667 O O . ARG A 1 87 ? 16.882 -16.754 -6.531 1.00 35.22 83 ARG A O 1
ATOM 675 N N . GLY A 1 88 ? 17.643 -14.624 -6.705 1.00 38.15 84 GLY A N 1
ATOM 676 C CA . GLY A 1 88 ? 17.141 -14.455 -8.067 1.00 35.96 84 GLY A CA 1
ATOM 677 C C . GLY A 1 88 ? 17.560 -15.572 -9.008 1.00 40.25 84 GLY A C 1
ATOM 678 O O . GLY A 1 88 ? 16.768 -16.029 -9.839 1.00 42.02 84 GLY A O 1
ATOM 679 N N . GLU A 1 89 ? 18.795 -16.054 -8.875 1.00 37.79 85 GLU A N 1
ATOM 680 C CA . GLU A 1 89 ? 19.267 -17.115 -9.748 1.00 39.29 85 GLU A CA 1
ATOM 681 C C . GLU A 1 89 ? 18.626 -18.481 -9.466 1.00 38.17 85 GLU A C 1
ATOM 682 O O . GLU A 1 89 ? 18.865 -19.423 -10.227 1.00 34.29 85 GLU A O 1
ATOM 688 N N . ASP A 1 90 ? 17.816 -18.621 -8.417 1.00 31.64 86 ASP A N 1
ATOM 689 C CA . ASP A 1 90 ? 17.021 -19.836 -8.245 1.00 28.10 86 ASP A CA 1
ATOM 690 C C . ASP A 1 90 ? 15.696 -19.805 -9.013 1.00 27.48 86 ASP A C 1
ATOM 691 O O . ASP A 1 90 ? 14.942 -20.782 -8.951 1.00 27.68 86 ASP A O 1
ATOM 696 N N . THR A 1 91 ? 15.366 -18.700 -9.672 1.00 27.11 87 THR A N 1
ATOM 697 C CA . THR A 1 91 ? 14.150 -18.636 -10.480 1.00 28.83 87 THR A CA 1
ATOM 698 C C . THR A 1 91 ? 14.211 -19.659 -11.612 1.00 29.94 87 THR A C 1
ATOM 699 O O . THR A 1 91 ? 15.186 -19.698 -12.362 1.00 31.58 87 THR A O 1
ATOM 703 N N . ALA A 1 92 ? 13.166 -20.474 -11.746 1.00 25.73 88 ALA A N 1
ATOM 704 C CA . ALA A 1 92 ? 13.221 -21.588 -12.699 1.00 23.88 88 ALA A CA 1
ATOM 705 C C . ALA A 1 92 ? 11.917 -22.364 -12.660 1.00 28.34 88 ALA A C 1
ATOM 706 O O . ALA A 1 92 ? 11.131 -22.251 -11.715 1.00 27.54 88 ALA A O 1
ATOM 708 N N . VAL A 1 93 ? 11.714 -23.189 -13.682 1.00 27.79 89 VAL A N 1
ATOM 709 C CA . VAL A 1 93 ? 10.762 -24.285 -13.584 1.00 22.67 89 VAL A CA 1
ATOM 710 C C . VAL A 1 93 ? 11.477 -25.449 -12.898 1.00 26.57 89 VAL A C 1
ATOM 711 O O . VAL A 1 93 ? 12.580 -25.827 -13.315 1.00 24.97 89 VAL A O 1
ATOM 715 N N . TYR A 1 94 ? 10.857 -26.007 -11.849 1.00 21.55 90 TYR A N 1
ATOM 716 C CA . TYR A 1 94 ? 11.398 -27.151 -11.109 1.00 21.78 90 TYR A CA 1
ATOM 717 C C . TYR A 1 94 ? 10.628 -28.416 -11.486 1.00 20.79 90 TYR A C 1
ATOM 718 O O . TYR A 1 94 ? 9.396 -28.440 -11.385 1.00 21.39 90 TYR A O 1
ATOM 727 N N . TYR A 1 95 ? 11.347 -29.453 -11.937 1.00 21.22 91 TYR A N 1
ATOM 728 C CA . TYR A 1 95 ? 10.767 -30.741 -12.325 1.00 22.79 91 TYR A CA 1
ATOM 729 C C . TYR A 1 95 ? 11.164 -31.806 -11.308 1.00 22.01 91 TYR A C 1
ATOM 730 O O . TYR A 1 95 ? 12.316 -31.836 -10.872 1.00 22.80 91 TYR A O 1
ATOM 739 N N . CYS A 1 96 ? 10.239 -32.710 -10.961 1.00 23.44 92 CYS A N 1
ATOM 740 C CA . CYS A 1 96 ? 10.655 -33.949 -10.292 1.00 24.55 92 CYS A CA 1
ATOM 741 C C . CYS A 1 96 ? 10.806 -35.044 -11.347 1.00 22.63 92 CYS A C 1
ATOM 742 O O . CYS A 1 96 ? 10.150 -35.019 -12.394 1.00 22.70 92 CYS A O 1
ATOM 745 N N . ALA A 1 97 ? 11.708 -35.993 -11.089 1.00 19.89 93 ALA A N 1
ATOM 746 C CA . ALA A 1 97 ? 11.871 -37.070 -12.057 1.00 17.59 93 ALA A CA 1
ATOM 747 C C . ALA A 1 97 ? 12.197 -38.370 -11.345 1.00 19.35 93 ALA A C 1
ATOM 748 O O . ALA A 1 97 ? 12.889 -38.368 -10.326 1.00 19.51 93 ALA A O 1
ATOM 750 N N . ARG A 1 98 ? 11.688 -39.472 -11.895 1.00 18.67 94 ARG A N 1
ATOM 751 C CA . ARG A 1 98 ? 11.935 -40.787 -11.312 1.00 18.95 94 ARG A CA 1
ATOM 752 C C . ARG A 1 98 ? 13.274 -41.351 -11.797 1.00 18.78 94 ARG A C 1
ATOM 753 O O . ARG A 1 98 ? 13.652 -41.163 -12.950 1.00 19.99 94 ARG A O 1
ATOM 761 N N . VAL A 1 99 ? 13.978 -42.063 -10.915 1.00 17.75 95 VAL A N 1
ATOM 762 C CA . VAL A 1 99 ? 15.197 -42.789 -11.294 1.00 18.09 95 VAL A CA 1
ATOM 763 C C . VAL A 1 99 ? 14.833 -44.082 -12.020 1.00 22.60 95 VAL A C 1
ATOM 764 O O . VAL A 1 99 ? 14.009 -44.871 -11.542 1.00 21.66 95 VAL A O 1
ATOM 768 N N . GLY A 1 100 ? 15.426 -44.293 -13.193 1.00 21.32 96 GLY A N 1
ATOM 769 C CA . GLY A 1 100 ? 15.100 -45.441 -14.019 1.00 22.60 96 GLY A CA 1
ATOM 770 C C . GLY A 1 100 ? 15.689 -46.754 -13.523 1.00 25.22 96 GLY A C 1
ATOM 771 O O . GLY A 1 100 ? 16.598 -46.796 -12.697 1.00 23.11 96 GLY A O 1
ATOM 772 N N . ASP A 1 101 ? 15.162 -47.860 -14.083 1.00 26.23 97 ASP A N 1
ATOM 773 C CA . ASP A 1 101 ? 15.477 -49.211 -13.614 1.00 28.24 97 ASP A CA 1
ATOM 774 C C . ASP A 1 101 ? 16.695 -49.826 -14.282 1.00 27.64 97 ASP A C 1
ATOM 775 O O . ASP A 1 101 ? 17.202 -50.835 -13.781 1.00 32.45 97 ASP A O 1
ATOM 780 N N . GLY A 1 102 ? 17.155 -49.298 -15.411 1.00 26.87 98 GLY A N 1
ATOM 781 C CA . GLY A 1 102 ? 18.447 -49.697 -15.957 1.00 24.11 98 GLY A CA 1
ATOM 782 C C . GLY A 1 102 ? 19.580 -49.220 -15.052 1.00 25.09 98 GLY A C 1
ATOM 783 O O . GLY A 1 102 ? 19.371 -48.553 -14.039 1.00 24.20 98 GLY A O 1
ATOM 784 N N . ASP A 1 103 ? 20.812 -49.544 -15.436 1.00 25.17 99 ASP A N 1
ATOM 785 C CA . ASP A 1 103 ? 21.927 -49.169 -14.565 1.00 24.97 99 ASP A CA 1
ATOM 786 C C . ASP A 1 103 ? 22.014 -47.649 -14.411 1.00 23.56 99 ASP A C 1
ATOM 787 O O . ASP A 1 103 ? 21.815 -46.903 -15.375 1.00 24.31 99 ASP A O 1
ATOM 792 N N . GLY A 1 104 ? 22.313 -47.187 -13.188 1.00 19.22 100 GLY A N 1
ATOM 793 C CA . GLY A 1 104 ? 22.568 -45.773 -12.950 1.00 21.40 100 GLY A CA 1
ATOM 794 C C . GLY A 1 104 ? 21.289 -44.970 -12.754 1.00 24.11 100 GLY A C 1
ATOM 795 O O . GLY A 1 104 ? 20.176 -45.429 -13.015 1.00 22.42 100 GLY A O 1
ATOM 796 N N . ASN A 1 105 A 21.458 -43.736 -12.283 1.00 17.76 100 ASN A N 1
ATOM 797 C CA . ASN A 1 105 A 20.322 -42.918 -11.833 1.00 15.49 100 ASN A CA 1
ATOM 798 C C . ASN A 1 105 A 19.862 -41.961 -12.921 1.00 21.34 100 ASN A C 1
ATOM 799 O O . ASN A 1 105 A 19.700 -40.771 -12.658 1.00 21.17 100 ASN A O 1
ATOM 804 N N . TYR A 1 106 B 19.627 -42.456 -14.142 1.00 18.21 100 TYR A N 1
ATOM 805 C CA . TYR A 1 106 B 19.077 -41.568 -15.160 1.00 17.93 100 TYR A CA 1
ATOM 806 C C . TYR A 1 106 B 17.579 -41.315 -14.867 1.00 22.65 100 TYR A C 1
ATOM 807 O O . TYR A 1 106 B 16.977 -41.938 -13.989 1.00 21.59 100 TYR A O 1
ATOM 816 N N . MET A 1 107 C 16.993 -40.357 -15.588 1.00 20.16 100 MET A N 1
ATOM 817 C CA . MET A 1 107 C 15.660 -39.834 -15.260 1.00 19.85 100 MET A CA 1
ATOM 818 C C . MET A 1 107 C 14.640 -40.364 -16.258 1.00 21.66 100 MET A C 1
ATOM 819 O O . MET A 1 107 C 14.589 -39.894 -17.398 1.00 23.80 100 MET A O 1
ATOM 824 N N . ASP A 1 108 ? 13.796 -41.313 -15.844 1.00 17.98 101 ASP A N 1
ATOM 825 C CA . ASP A 1 108 ? 13.000 -41.937 -16.891 1.00 18.30 101 ASP A CA 1
ATOM 826 C C . ASP A 1 108 ? 11.559 -41.443 -16.958 1.00 23.01 101 ASP A C 1
ATOM 827 O O . ASP A 1 108 ? 10.896 -41.679 -17.983 1.00 22.69 101 ASP A O 1
ATOM 832 N N . VAL A 1 109 ? 11.054 -40.789 -15.921 1.00 23.19 102 VAL A N 1
ATOM 833 C CA . VAL A 1 109 ? 9.720 -40.172 -15.958 1.00 23.07 102 VAL A CA 1
ATOM 834 C C . VAL A 1 109 ? 9.832 -38.783 -15.352 1.00 18.06 102 VAL A C 1
ATOM 835 O O . VAL A 1 109 ? 10.434 -38.623 -14.286 1.00 21.17 102 VAL A O 1
ATOM 839 N N . TRP A 1 110 ? 9.260 -37.774 -16.037 1.00 19.85 103 TRP A N 1
ATOM 840 C CA . TRP A 1 110 ? 9.337 -36.409 -15.551 1.00 21.44 103 TRP A CA 1
ATOM 841 C C . TRP A 1 110 ? 7.936 -35.859 -15.294 1.00 26.39 103 TRP A C 1
ATOM 842 O O . TRP A 1 110 ? 6.982 -36.201 -16.016 1.00 23.74 103 TRP A O 1
ATOM 853 N N . GLY A 1 111 ? 7.819 -34.984 -14.283 1.00 23.56 104 GLY A N 1
ATOM 854 C CA . GLY A 1 111 ? 6.570 -34.263 -14.052 1.00 23.92 104 GLY A CA 1
ATOM 855 C C . GLY A 1 111 ? 6.426 -33.107 -15.028 1.00 31.31 104 GLY A C 1
ATOM 856 O O . GLY A 1 111 ? 7.262 -32.884 -15.888 1.00 29.34 104 GLY A O 1
ATOM 857 N N . LYS A 1 112 ? 5.325 -32.370 -14.917 1.00 27.55 105 LYS A N 1
ATOM 858 C CA . LYS A 1 112 ? 5.105 -31.250 -15.830 1.00 31.36 105 LYS A CA 1
ATOM 859 C C . LYS A 1 112 ? 5.808 -29.983 -15.365 1.00 34.16 105 LYS A C 1
ATOM 860 O O . LYS A 1 112 ? 5.973 -29.056 -16.165 1.00 34.11 105 LYS A O 1
ATOM 862 N N . GLY A 1 113 ? 6.236 -29.934 -14.109 1.00 27.85 106 GLY A N 1
ATOM 863 C CA . GLY A 1 113 ? 6.999 -28.819 -13.589 1.00 28.39 106 GLY A CA 1
ATOM 864 C C . GLY A 1 113 ? 6.132 -27.833 -12.817 1.00 30.10 106 GLY A C 1
ATOM 865 O O . GLY A 1 113 ? 4.906 -27.786 -12.956 1.00 29.00 106 GLY A O 1
ATOM 866 N N . THR A 1 114 ? 6.792 -27.044 -11.967 1.00 28.32 107 THR A N 1
ATOM 867 C CA . THR A 1 114 ? 6.152 -25.959 -11.232 1.00 29.87 107 THR A CA 1
ATOM 868 C C . THR A 1 114 ? 7.113 -24.773 -11.216 1.00 28.81 107 THR A C 1
ATOM 869 O O . THR A 1 114 ? 8.333 -24.959 -11.140 1.00 27.77 107 THR A O 1
ATOM 873 N N . THR A 1 115 ? 6.578 -23.562 -11.307 1.00 28.55 108 THR A N 1
ATOM 874 C CA . THR A 1 115 ? 7.401 -22.371 -11.531 1.00 33.09 108 THR A CA 1
ATOM 875 C C . THR A 1 115 ? 7.658 -21.610 -10.244 1.00 34.36 108 THR A C 1
ATOM 876 O O . THR A 1 115 ? 6.714 -21.270 -9.502 1.00 35.19 108 THR A O 1
ATOM 880 N N . VAL A 1 116 ? 8.932 -21.282 -10.012 1.00 27.41 109 VAL A N 1
ATOM 881 C CA . VAL A 1 116 ? 9.349 -20.467 -8.871 1.00 27.91 109 VAL A CA 1
ATOM 882 C C . VAL A 1 116 ? 9.971 -19.172 -9.387 1.00 32.37 109 VAL A C 1
ATOM 883 O O . VAL A 1 116 ? 10.870 -19.195 -10.238 1.00 31.82 109 VAL A O 1
ATOM 887 N N . THR A 1 117 ? 9.481 -18.043 -8.879 1.00 31.29 110 THR A N 1
ATOM 888 C CA . THR A 1 117 ? 9.973 -16.726 -9.254 1.00 31.30 110 THR A CA 1
ATOM 889 C C . THR A 1 117 ? 10.468 -16.052 -7.987 1.00 32.23 110 THR A C 1
ATOM 890 O O . THR A 1 117 ? 9.681 -15.811 -7.066 1.00 35.97 110 THR A O 1
ATOM 894 N N . VAL A 1 118 ? 11.752 -15.728 -7.954 1.00 29.91 111 VAL A N 1
ATOM 895 C CA . VAL A 1 118 ? 12.362 -15.053 -6.818 1.00 31.80 111 VAL A CA 1
ATOM 896 C C . VAL A 1 118 ? 12.509 -13.589 -7.193 1.00 31.07 111 VAL A C 1
ATOM 897 O O . VAL A 1 118 ? 13.255 -13.256 -8.112 1.00 36.92 111 VAL A O 1
ATOM 901 N N . SER A 1 119 ? 11.798 -12.703 -6.497 1.00 31.22 112 SER A N 1
ATOM 902 C CA . SER A 1 119 ? 11.765 -11.305 -6.906 1.00 33.19 112 SER A CA 1
ATOM 903 C C . SER A 1 119 ? 11.179 -10.498 -5.772 1.00 38.20 112 SER A C 1
ATOM 904 O O . SER A 1 119 ? 10.342 -10.997 -5.021 1.00 40.41 112 SER A O 1
ATOM 907 N N . SER A 1 120 ? 11.619 -9.252 -5.658 1.00 36.52 113 SER A N 1
ATOM 908 C CA . SER A 1 120 ? 11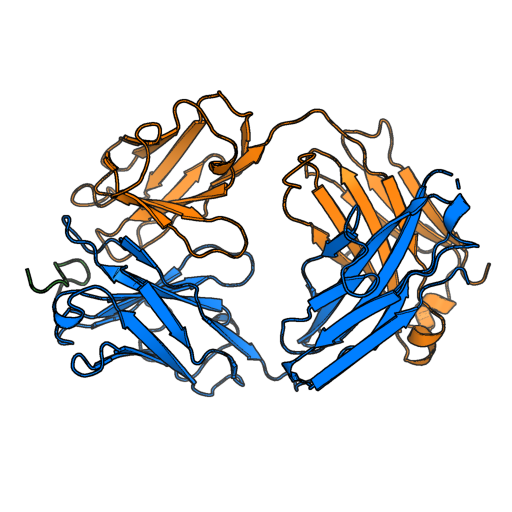.007 -8.331 -4.721 1.00 40.46 113 SER A CA 1
ATOM 909 C C . SER A 1 120 ? 9.863 -7.532 -5.338 1.00 41.24 113 SER A C 1
ATOM 910 O O . SER A 1 120 ? 9.283 -6.688 -4.653 1.00 42.22 113 SER A O 1
ATOM 913 N N . ALA A 1 121 ? 9.520 -7.775 -6.606 1.00 37.21 114 ALA A N 1
ATOM 914 C CA . ALA A 1 121 ? 8.417 -7.030 -7.217 1.00 35.95 114 ALA A CA 1
ATOM 915 C C . ALA A 1 121 ? 7.096 -7.387 -6.537 1.00 44.26 114 ALA A C 1
ATOM 916 O O . ALA A 1 121 ? 6.937 -8.477 -5.979 1.00 39.62 114 ALA A O 1
ATOM 918 N N . SER A 1 122 ? 6.152 -6.443 -6.565 1.00 39.28 115 SER A N 1
ATOM 919 C CA . SER A 1 122 ? 4.821 -6.633 -5.999 1.00 39.48 115 SER A CA 1
ATOM 920 C C . SER A 1 122 ? 3.841 -7.045 -7.091 1.00 35.12 115 SER A C 1
ATOM 921 O O . SER A 1 122 ? 3.980 -6.645 -8.246 1.00 33.40 115 SER A O 1
ATOM 924 N N . THR A 1 123 ? 2.846 -7.853 -6.711 1.00 34.86 116 THR A N 1
ATOM 925 C CA . THR A 1 123 ? 1.816 -8.292 -7.647 1.00 34.24 116 THR A CA 1
ATOM 926 C C . THR A 1 123 ? 1.135 -7.095 -8.286 1.00 34.43 116 THR A C 1
ATOM 927 O O . THR A 1 123 ? 0.715 -6.173 -7.592 1.00 37.76 116 THR A O 1
ATOM 931 N N . LYS A 1 124 ? 1.004 -7.123 -9.608 1.00 29.64 117 LYS A N 1
ATOM 932 C CA . LYS A 1 124 ? 0.449 -5.972 -10.307 1.00 32.38 117 LYS A CA 1
ATOM 933 C C . LYS A 1 124 ? -0.202 -6.447 -11.588 1.00 30.90 117 LYS A C 1
ATOM 934 O O . LYS A 1 124 ? 0.405 -7.209 -12.355 1.00 28.17 117 LYS A O 1
ATOM 940 N N . GLY A 1 125 ? -1.430 -5.997 -11.819 1.00 28.92 118 GLY A N 1
ATOM 941 C CA . GLY A 1 125 ? -2.104 -6.266 -13.070 1.00 29.17 118 GLY A CA 1
ATOM 942 C C . GLY A 1 125 ? -1.588 -5.409 -14.212 1.00 28.80 118 GLY A C 1
ATOM 943 O O . GLY A 1 125 ? -1.054 -4.313 -14.003 1.00 31.30 118 GLY A O 1
ATOM 944 N N . PRO A 1 126 ? -1.769 -5.885 -15.446 1.00 24.72 119 PRO A N 1
ATOM 945 C CA . PRO A 1 126 ? -1.257 -5.166 -16.621 1.00 27.94 119 PRO A CA 1
ATOM 946 C C . PRO A 1 126 ? -2.099 -3.965 -17.003 1.00 30.34 119 PRO A C 1
ATOM 947 O O . PRO A 1 126 ? -3.306 -3.919 -16.747 1.00 31.39 119 PRO A O 1
ATOM 951 N N . SER A 1 127 ? -1.427 -2.984 -17.621 1.00 26.17 120 SER A N 1
ATOM 952 C CA . SER A 1 127 ? -2.074 -2.004 -18.488 1.00 29.31 120 SER A CA 1
ATOM 953 C C . SER A 1 127 ? -2.130 -2.577 -19.895 1.00 28.54 120 SER A C 1
ATOM 954 O O . SER A 1 127 ? -1.165 -3.179 -20.372 1.00 31.96 120 SER A O 1
ATOM 957 N N . VAL A 1 128 ? -3.260 -2.411 -20.565 1.00 24.04 121 VAL A N 1
ATOM 958 C CA . VAL A 1 128 ? -3.421 -2.951 -21.904 1.00 20.83 121 VAL A CA 1
ATOM 959 C C . VAL A 1 128 ? -3.618 -1.775 -22.835 1.00 28.80 121 VAL A C 1
ATOM 960 O O . VAL A 1 128 ? -4.561 -0.990 -22.656 1.00 28.00 121 VAL A O 1
ATOM 964 N N . PHE A 1 129 ? -2.713 -1.629 -23.791 1.00 24.19 122 PHE A N 1
ATOM 965 C CA . PHE A 1 129 ? -2.683 -0.496 -24.715 1.00 23.94 122 PHE A CA 1
ATOM 966 C C . PHE A 1 129 ? -2.870 -1.002 -26.141 1.00 24.85 122 PHE A C 1
ATOM 967 O O . PHE A 1 129 ? -2.376 -2.079 -26.482 1.00 25.39 122 PHE A O 1
ATOM 975 N N . PRO A 1 130 ? -3.559 -0.250 -26.996 1.00 25.54 123 PRO A N 1
ATOM 976 C CA . PRO A 1 130 ? -3.809 -0.743 -28.354 1.00 26.47 123 PRO A CA 1
ATOM 977 C C . PRO A 1 130 ? -2.567 -0.577 -29.214 1.00 31.66 123 PRO A C 1
ATOM 978 O O . PRO A 1 130 ? -1.832 0.410 -29.089 1.00 30.84 123 PRO A O 1
ATOM 982 N N . LEU A 1 131 ? -2.329 -1.559 -30.083 1.00 27.10 124 LEU A N 1
ATOM 983 C CA . LEU A 1 131 ? -1.434 -1.390 -31.243 1.00 24.41 124 LEU A CA 1
ATOM 984 C C . LEU A 1 131 ? -2.333 -1.178 -32.465 1.00 24.82 124 LEU A C 1
ATOM 985 O O . LEU A 1 131 ? -2.843 -2.134 -33.062 1.00 25.48 124 LEU A O 1
ATOM 990 N N . ALA A 1 132 ? -2.556 0.115 -32.832 1.00 28.60 125 ALA A N 1
ATOM 991 C CA . ALA A 1 132 ? -3.648 0.352 -33.770 1.00 30.04 125 ALA A CA 1
ATOM 992 C C . ALA A 1 132 ? -3.223 0.125 -35.222 1.00 33.27 125 ALA A C 1
ATOM 993 O O . ALA A 1 132 ? -2.097 0.447 -35.615 1.00 35.57 125 ALA A O 1
ATOM 995 N N . PRO A 1 133 ? -4.129 -0.378 -36.053 1.00 32.74 126 PRO A N 1
ATOM 996 C CA . PRO A 1 133 ? -3.775 -0.622 -37.458 1.00 36.70 126 PRO A CA 1
ATOM 997 C C . PRO A 1 133 ? -3.416 0.676 -38.172 1.00 45.73 126 PRO A C 1
ATOM 998 O O . PRO A 1 133 ? -4.102 1.697 -38.031 1.00 42.85 126 PRO A O 1
ATOM 1002 N N . SER A 1 134 ? -2.313 0.628 -38.924 1.00 49.92 127 SER A N 1
ATOM 1003 C CA . SER A 1 134 ? -1.777 1.786 -39.644 1.00 56.00 127 SER A CA 1
ATOM 1004 C C . SER A 1 134 ? -2.814 2.451 -40.559 1.00 54.90 127 SER A C 1
ATOM 1005 O O . SER A 1 134 ? -3.617 1.766 -41.193 1.00 54.26 127 SER A O 1
ATOM 1008 N N . GLY A 1 141 ? -4.592 -5.518 -49.533 1.00 54.89 134 GLY A N 1
ATOM 1009 C CA . GLY A 1 141 ? -3.485 -5.583 -48.601 1.00 50.16 134 GLY A CA 1
ATOM 1010 C C . GLY A 1 141 ? -3.775 -6.273 -47.272 1.00 47.51 134 GLY A C 1
ATOM 1011 O O . GLY A 1 141 ? -4.919 -6.653 -46.968 1.00 46.68 134 GLY A O 1
ATOM 1012 N N . THR A 1 142 ? -2.721 -6.429 -46.475 1.00 41.42 135 THR A N 1
ATOM 1013 C CA . THR A 1 142 ? -2.796 -7.009 -45.140 1.00 40.96 135 THR A CA 1
ATOM 1014 C C . THR A 1 142 ? -2.473 -5.925 -44.127 1.00 36.18 135 THR A C 1
ATOM 1015 O O . THR A 1 142 ? -1.499 -5.189 -44.302 1.00 37.16 135 THR A O 1
ATOM 1019 N N . ALA A 1 143 ? -3.266 -5.841 -43.067 1.00 32.76 136 ALA A N 1
ATOM 1020 C CA . ALA A 1 143 ? -2.957 -4.950 -41.962 1.00 34.20 136 ALA A CA 1
ATOM 1021 C C . ALA A 1 143 ? -2.621 -5.759 -40.722 1.00 30.58 136 ALA A C 1
ATOM 1022 O O . ALA A 1 143 ? -2.982 -6.932 -40.592 1.00 30.42 136 ALA A O 1
ATOM 1024 N N . ALA A 1 144 ? -1.923 -5.122 -39.796 1.00 25.94 137 ALA A N 1
ATOM 1025 C CA . ALA A 1 144 ? -1.592 -5.747 -38.533 1.00 23.97 137 ALA A CA 1
ATOM 1026 C C . ALA A 1 144 ? -2.124 -4.862 -37.416 1.00 25.00 137 ALA A C 1
ATOM 1027 O O . ALA A 1 144 ? -2.109 -3.641 -37.532 1.00 27.30 137 ALA A O 1
ATOM 1029 N N . LEU A 1 145 ? -2.618 -5.477 -36.362 1.00 22.71 138 LEU A N 1
ATOM 1030 C CA . LEU A 1 145 ? -3.066 -4.742 -35.175 1.00 24.85 138 LEU A CA 1
ATOM 1031 C C . LEU A 1 145 ? -2.786 -5.606 -33.951 1.00 27.69 138 LEU A C 1
ATOM 1032 O O . LEU A 1 145 ? -2.471 -6.786 -34.069 1.00 25.30 138 LEU A O 1
ATOM 1037 N N . GLY A 1 146 ? -2.874 -5.024 -32.765 1.00 24.18 139 GLY A N 1
ATOM 1038 C CA . GLY A 1 146 ? -2.587 -5.862 -31.615 1.00 23.97 139 GLY A CA 1
ATOM 1039 C C . GLY A 1 146 ? -2.828 -5.152 -30.306 1.00 23.63 139 GLY A C 1
ATOM 1040 O O . GLY A 1 146 ? -3.418 -4.079 -30.263 1.00 22.90 139 GLY A O 1
ATOM 1041 N N . CYS A 1 147 ? -2.352 -5.777 -29.229 1.00 25.34 140 CYS A N 1
ATOM 1042 C CA . CYS A 1 147 ? -2.430 -5.220 -27.882 1.00 24.87 140 CYS A CA 1
ATOM 1043 C C . CYS A 1 147 ? -1.077 -5.361 -27.216 1.00 24.25 140 CYS A C 1
ATOM 1044 O O . CYS A 1 147 ? -0.422 -6.391 -27.356 1.00 24.56 140 CYS A O 1
ATOM 1047 N N . LEU A 1 148 ? -0.659 -4.302 -26.525 1.00 23.26 141 LEU A N 1
ATOM 1048 C CA . LEU A 1 148 ? 0.546 -4.305 -25.716 1.00 22.34 141 LEU A CA 1
ATOM 1049 C C . LEU A 1 148 ? 0.114 -4.459 -24.261 1.00 22.91 141 LEU A C 1
ATOM 1050 O O . LEU A 1 148 ? -0.633 -3.628 -23.725 1.00 23.33 141 LEU A O 1
ATOM 1055 N N . VAL A 1 149 ? 0.563 -5.534 -23.638 1.00 20.88 142 VAL A N 1
ATOM 1056 C CA . VAL A 1 149 ? 0.158 -5.904 -22.286 1.00 21.26 142 VAL A CA 1
ATOM 1057 C C . VAL A 1 149 ? 1.330 -5.561 -21.378 1.00 25.11 142 VAL A C 1
ATOM 1058 O O . VAL A 1 149 ? 2.303 -6.324 -21.300 1.00 25.06 142 VAL A O 1
ATOM 1062 N N . LYS A 1 150 ? 1.271 -4.410 -20.710 1.00 22.18 143 LYS A N 1
ATOM 1063 C CA . LYS A 1 150 ? 2.489 -3.844 -20.154 1.00 26.10 143 LYS A CA 1
ATOM 1064 C C . LYS A 1 150 ? 2.467 -3.803 -18.632 1.00 29.21 143 LYS A C 1
ATOM 1065 O O . LYS A 1 150 ? 1.424 -3.529 -18.018 1.00 29.88 143 LYS A O 1
ATOM 1071 N N . ASP A 1 151 ? 3.643 -4.084 -18.035 1.00 27.65 144 ASP A N 1
ATOM 1072 C CA . ASP A 1 151 ? 3.943 -3.787 -16.638 1.00 30.42 144 ASP A CA 1
ATOM 1073 C C . ASP A 1 151 ? 3.109 -4.626 -15.687 1.00 30.30 144 ASP A C 1
ATOM 1074 O O . ASP A 1 151 ? 2.364 -4.075 -14.868 1.00 33.35 144 ASP A O 1
ATOM 1079 N N . TYR A 1 152 ? 3.227 -5.953 -15.772 1.00 27.54 145 TYR A N 1
ATOM 1080 C CA . TYR A 1 152 ? 2.516 -6.832 -14.860 1.00 25.46 145 TYR A CA 1
ATOM 1081 C C . TYR A 1 152 ? 3.503 -7.722 -14.122 1.00 26.36 145 TYR A C 1
ATOM 1082 O O . TYR A 1 152 ? 4.657 -7.880 -14.521 1.00 26.10 145 TYR A O 1
ATOM 1091 N N . PHE A 1 153 ? 3.033 -8.297 -13.022 1.00 24.70 146 PHE A N 1
ATOM 1092 C CA . PHE A 1 153 ? 3.890 -9.215 -12.278 1.00 26.54 146 PHE A CA 1
ATOM 1093 C C . PHE A 1 153 ? 2.991 -10.057 -11.398 1.00 27.35 146 PHE A C 1
ATOM 1094 O O . PHE A 1 153 ? 2.083 -9.500 -10.770 1.00 29.89 146 PHE A O 1
ATOM 1102 N N . PRO A 1 154 ? 3.227 -11.359 -11.274 1.00 29.51 147 PRO A N 1
ATOM 1103 C CA . PRO A 1 154 ? 4.196 -12.251 -11.921 1.00 27.02 147 PRO A CA 1
ATOM 1104 C C . PRO A 1 154 ? 3.669 -12.771 -13.234 1.00 29.57 147 PRO A C 1
ATOM 1105 O O . PRO A 1 154 ? 2.583 -12.377 -13.624 1.00 29.04 147 PRO A O 1
ATOM 1109 N N . GLU A 1 155 ? 4.432 -13.623 -13.922 1.00 28.95 148 GLU A N 1
ATOM 1110 C CA . GLU A 1 155 ? 3.869 -14.380 -15.029 1.00 25.55 148 GLU A CA 1
ATOM 1111 C C . GLU A 1 155 ? 2.848 -15.375 -14.473 1.00 29.44 148 GLU A C 1
ATOM 1112 O O . GLU A 1 155 ? 2.879 -15.698 -13.287 1.00 30.12 148 GLU A O 1
ATOM 1118 N N . PRO A 1 156 ? 1.925 -15.880 -15.306 1.00 30.43 149 PRO A N 1
ATOM 1119 C CA . PRO A 1 156 ? 1.719 -15.600 -16.725 1.00 27.90 149 PRO A CA 1
ATOM 1120 C C . PRO A 1 156 ? 0.499 -14.719 -16.995 1.00 28.11 149 PRO A C 1
ATOM 1121 O O . PRO A 1 156 ? -0.317 -14.490 -16.084 1.00 31.77 149 PRO A O 1
ATOM 1125 N N . VAL A 1 157 ? 0.389 -14.215 -18.216 1.00 28.70 150 VAL A N 1
ATOM 1126 C CA . VAL A 1 157 ? -0.869 -13.682 -18.720 1.00 30.97 150 VAL A CA 1
ATOM 1127 C C . VAL A 1 157 ? -1.292 -14.594 -19.855 1.00 31.09 150 VAL A C 1
ATOM 1128 O O . VAL A 1 157 ? -0.456 -15.241 -20.498 1.00 29.83 150 VAL A O 1
ATOM 1132 N N . THR A 1 158 ? -2.596 -14.657 -20.100 1.00 29.08 151 THR A N 1
ATOM 1133 C CA . THR A 1 158 ? -3.108 -15.302 -21.297 1.00 28.98 151 THR A CA 1
ATOM 1134 C C . THR A 1 158 ? -3.822 -14.264 -22.149 1.00 31.21 151 THR A C 1
ATOM 1135 O O . THR A 1 158 ? -4.393 -13.291 -21.627 1.00 27.30 151 THR A O 1
ATOM 1139 N N . VAL A 1 159 ? -3.768 -14.469 -23.463 1.00 27.27 152 VAL A N 1
ATOM 1140 C CA . VAL A 1 159 ? -4.362 -13.549 -24.424 1.00 23.78 152 VAL A CA 1
ATOM 1141 C C . VAL A 1 159 ? -5.136 -14.355 -25.448 1.00 27.76 152 VAL A C 1
ATOM 1142 O O . VAL A 1 159 ? -4.629 -15.360 -25.962 1.00 28.03 152 VAL A O 1
ATOM 1146 N N . SER A 1 160 ? -6.375 -13.955 -25.705 1.00 25.12 153 SER A N 1
ATOM 1147 C CA . SER A 1 160 ? -7.140 -14.483 -26.834 1.00 22.99 153 SER A CA 1
ATOM 1148 C C . SER A 1 160 ? -7.718 -13.292 -27.582 1.00 25.90 153 SER A C 1
ATOM 1149 O O . SER A 1 160 ? -7.688 -12.157 -27.088 1.00 24.47 153 SER A O 1
ATOM 1152 N N . TRP A 1 161 ? -8.241 -13.551 -28.782 1.00 22.27 154 TRP A N 1
ATOM 1153 C CA . TRP A 1 161 ? -8.873 -12.528 -29.603 1.00 23.76 154 TRP A CA 1
ATOM 1154 C C . TRP A 1 161 ? -10.303 -12.941 -29.903 1.00 28.12 154 TRP A C 1
ATOM 1155 O O . TRP A 1 161 ? -10.557 -14.089 -30.300 1.00 27.69 154 TRP A O 1
ATOM 1166 N N . ASN A 1 162 ? -11.231 -12.015 -29.707 1.00 25.72 155 ASN A N 1
ATOM 1167 C CA . ASN A 1 162 ? -12.659 -12.292 -29.933 1.00 26.88 155 ASN A CA 1
ATOM 1168 C C . ASN A 1 162 ? -13.115 -13.550 -29.185 1.00 30.21 155 ASN A C 1
ATOM 1169 O O . ASN A 1 162 ? -13.822 -14.414 -29.719 1.00 32.98 155 ASN A O 1
ATOM 1174 N N . SER A 1 163 ? -12.684 -13.657 -27.931 1.00 28.86 156 SER A N 1
ATOM 1175 C CA . SER A 1 163 ? -13.070 -14.741 -27.034 1.00 31.40 156 SER A CA 1
ATOM 1176 C C . SER A 1 163 ? -12.663 -16.112 -27.573 1.00 34.44 156 SER A C 1
ATOM 1177 O O . SER A 1 163 ? -13.326 -17.107 -27.306 1.00 35.87 156 SER A O 1
ATOM 1180 N N . GLY A 1 164 ? -11.597 -16.177 -28.360 1.00 31.78 157 GLY A N 1
ATOM 1181 C CA . GLY A 1 164 ? -11.117 -17.430 -28.882 1.00 31.84 157 GLY A CA 1
ATOM 1182 C C . GLY A 1 164 ? -11.534 -17.724 -30.302 1.00 33.17 157 GLY A C 1
ATOM 1183 O O . GLY A 1 164 ? -10.984 -18.649 -30.900 1.00 31.96 157 GLY A O 1
ATOM 1184 N N . ALA A 1 165 ? -12.469 -16.957 -30.864 1.00 29.29 158 ALA A N 1
ATOM 1185 C CA . ALA A 1 165 ? -12.956 -17.243 -32.203 1.00 30.56 158 ALA A CA 1
ATOM 1186 C C . ALA A 1 165 ? -12.004 -16.757 -33.287 1.00 29.15 158 ALA A C 1
ATOM 1187 O O . ALA A 1 165 ? -12.158 -17.147 -34.446 1.00 30.18 158 ALA A O 1
ATOM 1189 N N . LEU A 1 166 ? -11.055 -15.907 -32.949 1.00 27.94 159 LEU A N 1
ATOM 1190 C CA . LEU A 1 166 ? -10.053 -15.424 -33.886 1.00 26.01 159 LEU A CA 1
ATOM 1191 C C . LEU A 1 166 ? -8.696 -15.970 -33.451 1.00 24.74 159 LEU A C 1
ATOM 1192 O O . LEU A 1 166 ? -8.148 -15.552 -32.429 1.00 26.09 159 LEU A O 1
ATOM 1197 N N . THR A 1 167 ? -8.144 -16.917 -34.215 1.00 28.01 160 THR A N 1
ATOM 1198 C CA . THR A 1 167 ? -6.812 -17.445 -33.900 1.00 26.18 160 THR A CA 1
ATOM 1199 C C . THR A 1 167 ? -5.897 -17.542 -35.109 1.00 25.49 160 THR A C 1
ATOM 1200 O O . THR A 1 167 ? -4.672 -17.582 -34.933 1.00 28.24 160 THR A O 1
ATOM 1204 N N . SER A 1 168 ? -6.435 -17.549 -36.310 1.00 25.79 161 SER A N 1
ATOM 1205 C CA . SER A 1 168 ? -5.605 -17.631 -37.507 1.00 26.27 161 SER A CA 1
ATOM 1206 C C . SER A 1 168 ? -4.791 -16.347 -37.623 1.00 30.91 161 SER A C 1
ATOM 1207 O O . SER A 1 168 ? -5.357 -15.254 -37.617 1.00 33.54 161 SER A O 1
ATOM 1210 N N . GLY A 1 169 ? -3.478 -16.469 -37.708 1.00 30.78 162 GLY A N 1
ATOM 1211 C CA . GLY A 1 169 ? -2.694 -15.257 -37.859 1.00 28.39 162 GLY A CA 1
ATOM 1212 C C . GLY A 1 169 ? -2.437 -14.487 -36.586 1.00 25.55 162 GLY A C 1
ATOM 1213 O O . GLY A 1 169 ? -1.841 -13.399 -36.653 1.00 27.95 162 GLY A O 1
ATOM 1214 N N . VAL A 1 170 ? -2.840 -15.013 -35.429 1.00 22.77 163 VAL A N 1
ATOM 1215 C CA . VAL A 1 170 ? -2.487 -14.405 -34.144 1.00 21.85 163 VAL A CA 1
ATOM 1216 C C . VAL A 1 170 ? -1.087 -14.850 -33.749 1.00 27.32 163 VAL A C 1
ATOM 1217 O O . VAL A 1 170 ? -0.742 -16.028 -33.870 1.00 26.47 163 VAL A O 1
ATOM 1221 N N . HIS A 1 171 ? -0.268 -13.918 -33.282 1.00 19.49 164 HIS A N 1
ATOM 1222 C CA . HIS A 1 171 ? 0.993 -14.260 -32.631 1.00 21.43 164 HIS A CA 1
ATOM 1223 C C . HIS A 1 171 ? 0.989 -13.606 -31.268 1.00 26.03 164 HIS A C 1
ATOM 1224 O O . HIS A 1 171 ? 0.946 -12.377 -31.174 1.00 22.62 164 HIS A O 1
ATOM 1231 N N . THR A 1 172 ? 1.072 -14.409 -30.209 1.00 20.96 165 THR A N 1
ATOM 1232 C CA . THR A 1 172 ? 1.263 -13.843 -28.880 1.00 22.98 165 THR A CA 1
ATOM 1233 C C . THR A 1 172 ? 2.689 -14.137 -28.436 1.00 23.68 165 THR A C 1
ATOM 1234 O O . THR A 1 172 ? 3.107 -15.302 -28.405 1.00 22.57 165 THR A O 1
ATOM 1238 N N . PHE A 1 173 ? 3.454 -13.070 -28.133 1.00 19.96 166 PHE A N 1
ATOM 1239 C CA . PHE A 1 173 ? 4.892 -13.252 -28.026 1.00 19.58 166 PHE A CA 1
ATOM 1240 C C . PHE A 1 173 ? 5.289 -13.579 -26.593 1.00 23.25 166 PHE A C 1
ATOM 1241 O O . PHE A 1 173 ? 4.573 -13.236 -25.651 1.00 23.01 166 PHE A O 1
ATOM 1249 N N . PRO A 1 174 ? 6.427 -14.247 -26.395 1.00 24.43 167 PRO A N 1
ATOM 1250 C CA . PRO A 1 174 ? 6.947 -14.412 -25.026 1.00 25.01 167 PRO A CA 1
ATOM 1251 C C . PRO A 1 174 ? 7.135 -13.052 -24.383 1.00 25.94 167 PRO A C 1
ATOM 1252 O O . PRO A 1 174 ? 7.595 -12.107 -25.029 1.00 26.91 167 PRO A O 1
ATOM 1256 N N . ALA A 1 175 ? 6.801 -12.958 -23.095 1.00 21.42 168 ALA A N 1
ATOM 1257 C CA . ALA A 1 175 ? 7.038 -11.715 -22.380 1.00 24.21 168 ALA A CA 1
ATOM 1258 C C . ALA A 1 175 ? 8.534 -11.449 -22.214 1.00 25.93 168 ALA A C 1
ATOM 1259 O O . ALA A 1 175 ? 9.367 -12.367 -22.241 1.00 26.42 168 ALA A O 1
ATOM 1261 N N . VAL A 1 176 ? 8.876 -10.176 -22.011 1.00 23.34 169 VAL A N 1
ATOM 1262 C CA . VAL A 1 176 ? 10.233 -9.811 -21.610 1.00 24.07 169 VAL A CA 1
ATOM 1263 C C . VAL A 1 176 ? 10.164 -9.223 -20.209 1.00 27.77 169 VAL A C 1
ATOM 1264 O O . VAL A 1 176 ? 9.161 -8.622 -19.816 1.00 27.86 169 VAL A O 1
ATOM 1268 N N . LEU A 1 177 ? 11.240 -9.404 -19.460 1.00 24.81 170 LEU A N 1
ATOM 1269 C CA . LEU A 1 177 ? 11.361 -8.847 -18.124 1.00 25.60 170 LEU A CA 1
ATOM 1270 C C . LEU A 1 177 ? 12.099 -7.523 -18.239 1.00 28.74 170 LEU A C 1
ATOM 1271 O O . LEU A 1 177 ? 13.253 -7.501 -18.678 1.00 29.15 170 LEU A O 1
ATOM 1276 N N . GLN A 1 178 ? 11.424 -6.430 -17.888 1.00 30.35 171 GLN A N 1
ATOM 1277 C CA . GLN A 1 178 ? 12.010 -5.097 -17.941 1.00 33.48 171 GLN A CA 1
ATOM 1278 C C . GLN A 1 178 ? 12.877 -4.820 -16.706 1.00 36.90 171 GLN A C 1
ATOM 1279 O O . GLN A 1 178 ? 12.869 -5.558 -15.715 1.00 34.47 171 GLN A O 1
ATOM 1285 N N . SER A 1 179 ? 13.645 -3.729 -16.771 1.00 34.81 172 SER A N 1
ATOM 1286 C CA . SER A 1 179 ? 14.550 -3.445 -15.674 1.00 39.71 172 SER A CA 1
ATOM 1287 C C . SER A 1 179 ? 13.792 -3.044 -14.418 1.00 37.16 172 SER A C 1
ATOM 1288 O O . SER A 1 179 ? 14.352 -3.108 -13.326 1.00 38.71 172 SER A O 1
ATOM 1291 N N . SER A 1 180 ? 12.516 -2.682 -14.553 1.00 34.75 173 SER A N 1
ATOM 1292 C CA . SER A 1 180 ? 11.637 -2.424 -13.425 1.00 37.56 173 SER A CA 1
ATOM 1293 C C . SER A 1 180 ? 11.284 -3.688 -12.636 1.00 37.73 173 SER A C 1
ATOM 1294 O O . SER A 1 180 ? 10.704 -3.579 -11.550 1.00 34.98 173 SER A O 1
ATOM 1297 N N . GLY A 1 181 ? 11.608 -4.874 -13.144 1.00 35.58 174 GLY A N 1
ATOM 1298 C CA . GLY A 1 181 ? 11.128 -6.098 -12.536 1.00 32.13 174 GLY A CA 1
ATOM 1299 C C . GLY A 1 181 ? 9.721 -6.499 -12.938 1.00 28.07 174 GLY A C 1
ATOM 1300 O O . GLY A 1 181 ? 9.222 -7.510 -12.431 1.00 29.73 174 GLY A O 1
ATOM 1301 N N . LEU A 1 182 ? 9.072 -5.754 -13.823 1.00 26.84 175 LEU A N 1
ATOM 1302 C CA . LEU A 1 182 ? 7.759 -6.093 -14.358 1.00 31.23 175 LEU A CA 1
ATOM 1303 C C . LEU A 1 182 ? 7.893 -6.645 -15.777 1.00 30.34 175 LEU A C 1
ATOM 1304 O O . LEU A 1 182 ? 8.865 -6.366 -16.490 1.00 28.46 175 LEU A O 1
ATOM 1309 N N . TYR A 1 183 ? 6.903 -7.436 -16.185 1.00 22.73 176 TYR A N 1
ATOM 1310 C CA . TYR A 1 183 ? 6.928 -8.061 -17.501 1.00 22.16 176 TYR A CA 1
ATOM 1311 C C . TYR A 1 183 ? 6.124 -7.244 -18.493 1.00 22.50 176 TYR A C 1
ATOM 1312 O O . TYR A 1 183 ? 5.268 -6.441 -18.123 1.00 24.30 176 TYR A O 1
ATOM 1321 N N . SER A 1 184 ? 6.371 -7.506 -19.775 1.00 21.79 177 SER A N 1
ATOM 1322 C CA . SER A 1 184 ? 5.620 -6.841 -20.835 1.00 20.29 177 SER A CA 1
ATOM 1323 C C . SER A 1 184 ? 5.512 -7.820 -22.000 1.00 23.92 177 SER A C 1
ATOM 1324 O O . SER A 1 184 ? 6.463 -8.555 -22.291 1.00 24.50 177 SER A O 1
ATOM 1327 N N . LEU A 1 185 ? 4.364 -7.815 -22.674 1.00 19.29 178 LEU A N 1
ATOM 1328 C CA . LEU A 1 185 ? 4.139 -8.780 -23.734 1.00 23.67 178 LEU A CA 1
ATOM 1329 C C . LEU A 1 185 ? 3.299 -8.104 -24.813 1.00 22.10 178 LEU A C 1
ATOM 1330 O O . LEU A 1 185 ? 2.495 -7.219 -24.517 1.00 25.23 178 LEU A O 1
ATOM 1335 N N . SER A 1 186 ? 3.480 -8.517 -26.066 1.00 22.12 179 SER A N 1
ATOM 1336 C CA . SER A 1 186 ? 2.591 -8.038 -27.122 1.00 18.48 179 SER A CA 1
ATOM 1337 C C . SER A 1 186 ? 1.869 -9.215 -27.761 1.00 24.52 179 SER A C 1
ATOM 1338 O O . SER A 1 186 ? 2.397 -10.332 -27.829 1.00 22.83 179 SER A O 1
ATOM 1341 N N . SER A 1 187 ? 0.660 -8.951 -28.272 1.00 20.50 180 SER A N 1
ATOM 1342 C CA . SER A 1 187 ? -0.076 -9.944 -29.043 1.00 20.45 180 SER A CA 1
ATOM 1343 C C . SER A 1 187 ? -0.575 -9.224 -30.283 1.00 19.72 180 SER A C 1
ATOM 1344 O O . SER A 1 187 ? -1.077 -8.111 -30.166 1.00 22.19 180 SER A O 1
ATOM 1347 N N . VAL A 1 188 ? -0.405 -9.821 -31.461 1.00 19.73 181 VAL A N 1
ATOM 1348 C CA . VAL A 1 188 ? -0.787 -9.147 -32.695 1.00 22.65 181 VAL A CA 1
ATOM 1349 C C . VAL A 1 188 ? -1.599 -10.103 -33.559 1.00 27.52 181 VAL A C 1
ATOM 1350 O O . VAL A 1 188 ? -1.549 -11.326 -33.407 1.00 30.25 181 VAL A O 1
ATOM 1354 N N . VAL A 1 189 ? -2.313 -9.533 -34.518 1.00 22.41 182 VAL A N 1
ATOM 1355 C CA . VAL A 1 189 ? -2.979 -10.354 -35.524 1.00 20.36 182 VAL A CA 1
ATOM 1356 C C . VAL A 1 189 ? -2.888 -9.624 -36.859 1.00 27.91 182 VAL A C 1
ATOM 1357 O O . VAL A 1 189 ? -2.929 -8.389 -36.903 1.00 26.18 182 VAL A O 1
ATOM 1361 N N . THR A 1 190 ? -2.746 -10.392 -37.960 1.00 22.35 183 THR A N 1
ATOM 1362 C CA . THR A 1 190 ? -2.819 -9.817 -39.298 1.00 27.94 183 THR A CA 1
ATOM 1363 C C . THR A 1 190 ? -4.191 -10.122 -39.878 1.00 31.24 183 THR A C 1
ATOM 1364 O O . THR A 1 190 ? -4.742 -11.209 -39.679 1.00 30.49 183 THR A O 1
ATOM 1368 N N . VAL A 1 191 ? -4.765 -9.126 -40.543 1.00 27.25 184 VAL A N 1
ATOM 1369 C CA . VAL A 1 191 ? -6.137 -9.185 -41.041 1.00 31.05 184 VAL A CA 1
ATOM 1370 C C . VAL A 1 191 ? -6.184 -8.469 -42.381 1.00 36.11 184 VAL A C 1
ATOM 1371 O O . VAL A 1 191 ? -5.261 -7.724 -42.743 1.00 36.97 184 VAL A O 1
ATOM 1375 N N . PRO A 1 192 ? -7.238 -8.698 -43.155 1.00 37.47 185 PRO A N 1
ATOM 1376 C CA . PRO A 1 192 ? -7.378 -7.948 -44.409 1.00 39.56 185 PRO A CA 1
ATOM 1377 C C . PRO A 1 192 ? -7.580 -6.464 -44.139 1.00 38.58 185 PRO A C 1
ATOM 1378 O O . PRO A 1 192 ? -8.342 -6.079 -43.249 1.00 38.72 185 PRO A O 1
ATOM 1382 N N . SER A 1 193 ? -6.906 -5.629 -44.941 1.00 39.29 186 SER A N 1
ATOM 1383 C CA . SER A 1 193 ? -7.115 -4.187 -44.843 1.00 46.42 186 SER A CA 1
ATOM 1384 C C . SER A 1 193 ? -8.591 -3.831 -44.941 1.00 46.93 186 SER A C 1
ATOM 1385 O O . SER A 1 193 ? -9.077 -2.965 -44.205 1.00 49.08 186 SER A O 1
ATOM 1388 N N . SER A 1 194 ? -9.320 -4.496 -45.840 1.00 45.17 187 SER A N 1
ATOM 1389 C CA . SER A 1 194 ? -10.713 -4.158 -46.10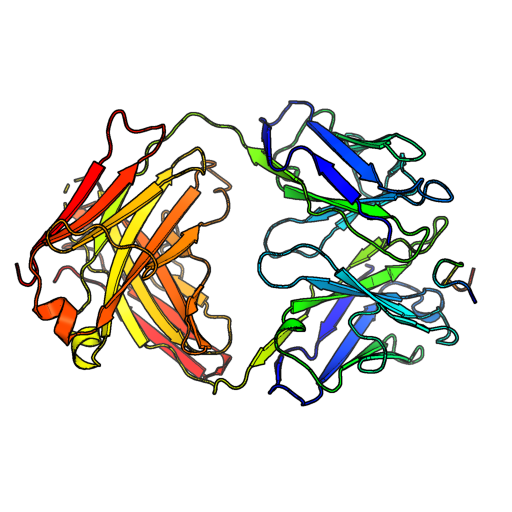4 1.00 50.26 187 SER A CA 1
ATOM 1390 C C . SER A 1 194 ? -11.635 -4.500 -44.944 1.00 50.84 187 SER A C 1
ATOM 1391 O O . SER A 1 194 ? -12.775 -4.022 -44.917 1.00 53.88 187 SER A O 1
ATOM 1394 N N . SER A 1 195 ? -11.179 -5.303 -43.987 1.00 48.82 188 SER A N 1
ATOM 1395 C CA . SER A 1 195 ? -12.039 -5.650 -42.870 1.00 49.84 188 SER A CA 1
ATOM 1396 C C . SER A 1 195 ? -12.028 -4.600 -41.760 1.00 51.57 188 SER A C 1
ATOM 1397 O O . SER A 1 195 ? -12.864 -4.675 -40.852 1.00 52.65 188 SER A O 1
ATOM 1400 N N . LEU A 1 196 ? -11.130 -3.609 -41.829 1.00 49.18 189 LEU A N 1
ATOM 1401 C CA . LEU A 1 196 ? -10.895 -2.733 -40.680 1.00 49.11 189 LEU A CA 1
ATOM 1402 C C . LEU A 1 196 ? -12.104 -1.854 -40.372 1.00 53.29 189 LEU A C 1
ATOM 1403 O O . LEU A 1 196 ? -12.449 -1.653 -39.201 1.00 49.34 189 LEU A O 1
ATOM 1408 N N . GLY A 1 197 ? -12.757 -1.310 -41.395 1.00 61.48 190 GLY A N 1
ATOM 1409 C CA . GLY A 1 197 ? -13.926 -0.501 -41.103 1.00 68.50 190 GLY A CA 1
ATOM 1410 C C . GLY A 1 197 ? -15.148 -1.289 -40.678 1.00 73.52 190 GLY A C 1
ATOM 1411 O O . GLY A 1 197 ? -16.121 -0.685 -40.216 1.00 77.86 190 GLY A O 1
ATOM 1412 N N . THR A 1 198 ? -15.116 -2.614 -40.805 1.00 70.60 191 THR A N 1
ATOM 1413 C CA . THR A 1 198 ? -16.315 -3.432 -40.682 1.00 69.01 191 THR A CA 1
ATOM 1414 C C . THR A 1 198 ? -16.250 -4.496 -39.588 1.00 59.82 191 THR A C 1
ATOM 1415 O O . THR A 1 198 ? -17.283 -4.815 -39.003 1.00 59.49 191 THR A O 1
ATOM 1419 N N . GLN A 1 199 ? -15.085 -5.053 -39.295 1.00 51.86 192 GLN A N 1
ATOM 1420 C CA . GLN A 1 199 ? -14.970 -6.140 -38.331 1.00 49.30 192 GLN A CA 1
ATOM 1421 C C . GLN A 1 199 ? -14.458 -5.633 -36.984 1.00 42.33 192 GLN A C 1
ATOM 1422 O O . GLN A 1 199 ? -13.596 -4.749 -36.925 1.00 38.91 192 GLN A O 1
ATOM 1428 N N . THR A 1 200 ? -14.967 -6.224 -35.899 1.00 41.68 193 THR A N 1
ATOM 1429 C CA . THR A 1 200 ? -14.535 -5.871 -34.547 1.00 38.13 193 THR A CA 1
ATOM 1430 C C . THR A 1 200 ? -13.441 -6.814 -34.065 1.00 29.77 193 THR A C 1
ATOM 1431 O O . THR A 1 200 ? -13.519 -8.026 -34.263 1.00 32.09 193 THR A O 1
ATOM 1435 N N . TYR A 1 201 ? -12.397 -6.232 -33.468 1.00 28.17 194 TYR A N 1
ATOM 1436 C CA . TYR A 1 201 ? -11.230 -6.945 -32.965 1.00 27.24 194 TYR A CA 1
ATOM 1437 C C . TYR A 1 201 ? -11.066 -6.593 -31.497 1.00 30.12 194 TYR A C 1
ATOM 1438 O O . TYR A 1 201 ? -10.838 -5.423 -31.163 1.00 33.06 194 TYR A O 1
ATOM 1447 N N . ILE A 1 202 ? -11.161 -7.599 -30.628 1.00 28.34 195 ILE A N 1
ATOM 1448 C CA . ILE A 1 202 ? -11.090 -7.391 -29.191 1.00 24.64 195 ILE A CA 1
ATOM 1449 C C . ILE A 1 202 ? -10.073 -8.369 -28.623 1.00 29.35 195 ILE A C 1
ATOM 1450 O O . ILE A 1 202 ? -10.196 -9.584 -28.826 1.00 25.93 195 ILE A O 1
ATOM 1455 N N . CYS A 1 203 ? -9.095 -7.859 -27.884 1.00 28.73 196 CYS A N 1
ATOM 1456 C CA . CYS A 1 203 ? -8.119 -8.743 -27.264 1.00 29.13 196 CYS A CA 1
ATOM 1457 C C . CYS A 1 203 ? -8.551 -8.968 -25.828 1.00 28.54 196 CYS A C 1
ATOM 1458 O O . CYS A 1 203 ? -8.899 -8.013 -25.130 1.00 26.61 196 CYS A O 1
ATOM 1461 N N . ASN A 1 204 ? -8.571 -10.232 -25.403 1.00 22.13 197 ASN A N 1
ATOM 1462 C CA . ASN A 1 204 ? -9.038 -10.607 -24.080 1.00 22.41 197 ASN A CA 1
ATOM 1463 C C . ASN A 1 204 ? -7.812 -10.980 -23.274 1.00 26.76 197 ASN A C 1
ATOM 1464 O O . ASN A 1 204 ? -7.163 -11.972 -23.592 1.00 25.67 197 ASN A O 1
ATOM 1469 N N . VAL A 1 205 ? -7.515 -10.219 -22.231 1.00 25.06 198 VAL A N 1
ATOM 1470 C CA . VAL A 1 205 ? -6.304 -10.414 -21.422 1.00 20.60 198 VAL A CA 1
ATOM 1471 C C . VAL A 1 205 ? -6.699 -10.893 -20.036 1.00 28.70 198 VAL A C 1
ATOM 1472 O O . VAL A 1 205 ? -7.572 -10.308 -19.392 1.00 26.71 198 VAL A O 1
ATOM 1476 N N . ASN A 1 206 ? -6.056 -11.941 -19.555 1.00 27.54 199 ASN A N 1
ATOM 1477 C CA . ASN A 1 206 ? -6.369 -12.414 -18.220 1.00 28.23 199 ASN A CA 1
ATOM 1478 C C . ASN A 1 206 ? -5.067 -12.544 -17.439 1.00 31.64 199 ASN A C 1
ATOM 1479 O O . ASN A 1 206 ? -4.128 -13.200 -17.901 1.00 29.93 199 ASN A O 1
ATOM 1484 N N . HIS A 1 207 ? -5.003 -11.902 -16.275 1.00 28.41 200 HIS A N 1
ATOM 1485 C CA . HIS A 1 207 ? -3.837 -12.008 -15.396 1.00 24.49 200 HIS A CA 1
ATOM 1486 C C . HIS A 1 207 ? -4.346 -12.558 -14.062 1.00 30.25 200 HIS A C 1
ATOM 1487 O O . HIS A 1 207 ? -4.715 -11.811 -13.158 1.00 29.87 200 HIS A O 1
ATOM 1494 N N . LYS A 1 208 ? -4.378 -13.885 -13.949 1.00 31.29 201 LYS A N 1
ATOM 1495 C CA . LYS A 1 208 ? -4.993 -14.502 -12.777 1.00 36.42 201 LYS A CA 1
ATOM 1496 C C . LYS A 1 208 ? -4.334 -14.119 -11.458 1.00 35.91 201 LYS A C 1
ATOM 1497 O O . LYS A 1 208 ? -5.073 -13.914 -10.477 1.00 38.62 201 LYS A O 1
ATOM 1503 N N . PRO A 1 209 ? -3.006 -13.956 -11.360 1.00 37.36 202 PRO A N 1
ATOM 1504 C CA . PRO A 1 209 ? -2.414 -13.603 -10.057 1.00 36.97 202 PRO A CA 1
ATOM 1505 C C . PRO A 1 209 ? -2.958 -12.331 -9.433 1.00 35.20 202 PRO A C 1
ATOM 1506 O O . PRO A 1 209 ? -2.948 -12.217 -8.204 1.00 36.87 202 PRO A O 1
ATOM 1510 N N . SER A 1 210 ? -3.445 -11.373 -10.231 1.00 30.09 203 SER A N 1
ATOM 1511 C CA . SER A 1 210 ? -4.015 -10.146 -9.712 1.00 35.63 203 SER A CA 1
ATOM 1512 C C . SER A 1 210 ? -5.524 -10.066 -9.896 1.00 37.59 203 SER A C 1
ATOM 1513 O O . SER A 1 210 ? -6.103 -9.018 -9.598 1.00 38.86 203 SER A O 1
ATOM 1516 N N . ASN A 1 211 ? -6.162 -11.121 -10.418 1.00 39.93 204 ASN A N 1
ATOM 1517 C CA . ASN A 1 211 ? -7.599 -11.127 -10.703 1.00 43.89 204 ASN A CA 1
ATOM 1518 C C . ASN A 1 211 ? -7.984 -10.022 -11.680 1.00 42.80 204 ASN A C 1
ATOM 1519 O O . ASN A 1 211 ? -9.049 -9.410 -11.562 1.00 45.58 204 ASN A O 1
ATOM 1524 N N . THR A 1 212 ? -7.121 -9.761 -12.656 1.00 35.29 205 THR A N 1
ATOM 1525 C CA . THR A 1 212 ? -7.329 -8.691 -13.626 1.00 38.96 205 THR A CA 1
ATOM 1526 C C . THR A 1 212 ? -7.703 -9.306 -14.969 1.00 36.96 205 THR A C 1
ATOM 1527 O O . THR A 1 212 ? -6.927 -10.079 -15.533 1.00 37.72 205 THR A O 1
ATOM 1531 N N . LYS A 1 213 ? -8.891 -8.979 -15.461 1.00 33.94 206 LYS A N 1
ATOM 1532 C CA . LYS A 1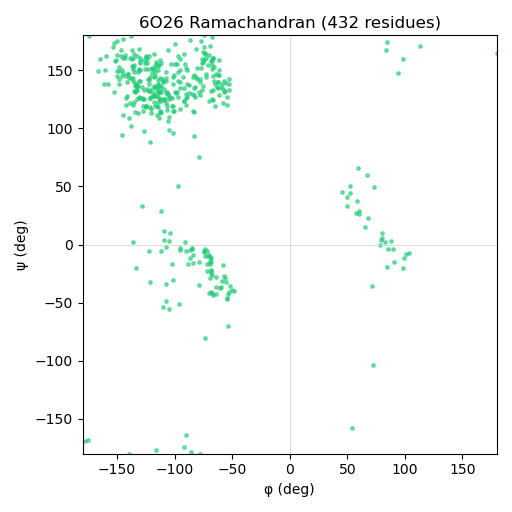 213 ? -9.340 -9.378 -16.789 1.00 31.75 206 LYS A CA 1
ATOM 1533 C C . LYS A 1 213 ? -9.714 -8.107 -17.533 1.00 28.39 206 LYS A C 1
ATOM 1534 O O . LYS A 1 213 ? -10.360 -7.227 -16.958 1.00 29.24 206 LYS A O 1
ATOM 1540 N N . VAL A 1 214 ? -9.255 -7.999 -18.768 1.00 26.81 207 VAL A N 1
ATOM 1541 C CA . VAL A 1 214 ? -9.500 -6.844 -19.621 1.00 29.55 207 VAL A CA 1
ATOM 1542 C C . VAL A 1 214 ? -9.945 -7.336 -20.990 1.00 32.65 207 VAL A C 1
ATOM 1543 O O . VAL A 1 214 ? -9.347 -8.264 -21.550 1.00 32.06 207 VAL A O 1
ATOM 1547 N N . ASP A 1 215 ? -10.983 -6.708 -21.534 1.00 27.33 208 ASP A N 1
ATOM 1548 C CA . ASP A 1 215 ? -11.367 -6.874 -22.936 1.00 26.13 208 ASP A CA 1
ATOM 1549 C C . ASP A 1 215 ? -11.149 -5.523 -23.609 1.00 32.56 208 ASP A C 1
ATOM 1550 O O . ASP A 1 215 ? -11.766 -4.534 -23.211 1.00 32.21 208 ASP A O 1
ATOM 1555 N N . LYS A 1 216 ? -10.267 -5.466 -24.598 1.00 27.41 209 LYS A N 1
ATOM 1556 C CA . LYS A 1 216 ? -9.917 -4.190 -25.231 1.00 24.80 209 LYS A CA 1
ATOM 1557 C C . LYS A 1 216 ? -10.225 -4.227 -26.715 1.00 24.98 209 LYS A C 1
ATOM 1558 O O . LYS A 1 216 ? -9.611 -5.006 -27.451 1.00 28.47 209 LYS A O 1
ATOM 1564 N N . LYS A 1 217 ? -11.151 -3.377 -27.163 1.00 26.81 210 LYS A N 1
ATOM 1565 C CA . LYS A 1 217 ? -11.386 -3.221 -28.601 1.00 27.30 210 LYS A CA 1
ATOM 1566 C C . LYS A 1 217 ? -10.273 -2.386 -29.243 1.00 37.84 210 LYS A C 1
ATOM 1567 O O . LYS A 1 217 ? -9.906 -1.327 -28.726 1.00 38.06 210 LYS A O 1
ATOM 1573 N N . VAL A 1 218 ? -9.739 -2.860 -30.376 1.00 27.96 211 VAL A N 1
ATOM 1574 C CA . VAL A 1 218 ? -8.647 -2.197 -31.095 1.00 25.39 211 VAL A CA 1
ATOM 1575 C C . VAL A 1 218 ? -9.190 -1.735 -32.438 1.00 33.60 211 VAL A C 1
ATOM 1576 O O . VAL A 1 218 ? -9.678 -2.550 -33.229 1.00 35.54 211 VAL A O 1
ATOM 1580 N N . GLU A 1 219 ? -9.099 -0.439 -32.702 1.00 34.48 212 GLU A N 1
ATOM 1581 C CA . GLU A 1 219 ? -9.661 0.135 -33.914 1.00 43.42 212 GLU A CA 1
ATOM 1582 C C . GLU A 1 219 ? -8.675 1.133 -34.501 1.00 40.37 212 GLU A C 1
ATOM 1583 O O . GLU A 1 219 ? -7.785 1.620 -33.795 1.00 38.60 212 GLU A O 1
ATOM 1589 N N . PRO A 1 220 ? -8.798 1.454 -35.786 1.00 46.91 213 PRO A N 1
ATOM 1590 C CA . PRO A 1 220 ? -7.938 2.500 -36.357 1.00 48.00 213 PRO A CA 1
ATOM 1591 C C . PRO A 1 220 ? -8.131 3.827 -35.631 1.00 53.82 213 PRO A C 1
ATOM 1592 O O . PRO A 1 220 ? -9.253 4.220 -35.308 1.00 56.77 213 PRO A O 1
ATOM 1596 N N . LYS A 1 221 ? -7.020 4.516 -35.367 1.00 54.79 214 LYS A N 1
ATOM 1597 C CA . LYS A 1 221 ? -7.055 5.781 -34.616 1.00 56.59 214 LYS A CA 1
ATOM 1598 C C . LYS A 1 221 ? -7.559 6.958 -35.453 1.00 59.67 214 LYS A C 1
ATOM 1599 O O . LYS A 1 221 ? -7.662 6.867 -36.676 1.00 59.80 214 LYS A O 1
ATOM 1605 N N . GLU B 2 1 ? 33.885 -30.562 -12.963 1.00 34.70 1 GLU B N 1
ATOM 1606 C CA . GLU B 2 1 ? 32.640 -31.163 -13.411 1.00 39.26 1 GLU B CA 1
ATOM 1607 C C . GLU B 2 1 ? 32.793 -31.608 -14.853 1.00 36.34 1 GLU B C 1
ATOM 1608 O O . GLU B 2 1 ? 33.615 -31.063 -15.582 1.00 34.18 1 GLU B O 1
ATOM 1614 N N . ILE B 2 2 ? 31.990 -32.581 -15.273 1.00 30.80 2 ILE B N 1
ATOM 1615 C CA . ILE B 2 2 ? 32.053 -33.048 -16.655 1.00 31.22 2 ILE B CA 1
ATOM 1616 C C . ILE B 2 2 ? 31.211 -32.091 -17.484 1.00 32.59 2 ILE B C 1
ATOM 1617 O O . ILE B 2 2 ? 30.001 -31.987 -17.286 1.00 31.23 2 ILE B O 1
ATOM 1622 N N . VAL B 2 3 ? 31.858 -31.346 -18.372 1.00 26.31 3 VAL B N 1
ATOM 1623 C CA . VAL B 2 3 ? 31.146 -30.452 -19.275 1.00 29.05 3 VAL B CA 1
ATOM 1624 C C . VAL B 2 3 ? 30.796 -31.218 -20.540 1.00 29.03 3 VAL B C 1
ATOM 1625 O O . VAL B 2 3 ? 31.672 -31.816 -21.178 1.00 27.01 3 VAL B O 1
ATOM 1629 N N . LEU B 2 4 ? 29.521 -31.196 -20.911 1.00 26.88 4 LEU B N 1
ATOM 1630 C CA . LEU B 2 4 ? 29.076 -31.778 -22.175 1.00 24.95 4 LEU B CA 1
ATOM 1631 C C . LEU B 2 4 ? 28.840 -30.656 -23.179 1.00 30.98 4 LEU B C 1
ATOM 1632 O O . LEU B 2 4 ? 28.096 -29.719 -22.890 1.00 28.83 4 LEU B O 1
ATOM 1637 N N . THR B 2 5 ? 29.480 -30.753 -24.351 1.00 28.18 5 THR B N 1
ATOM 1638 C CA . THR B 2 5 ? 29.322 -29.791 -25.435 1.00 27.02 5 THR B CA 1
ATOM 1639 C C . THR B 2 5 ? 28.597 -30.478 -26.592 1.00 28.21 5 THR B C 1
ATOM 1640 O O . THR B 2 5 ? 29.143 -31.405 -27.210 1.00 28.32 5 THR B O 1
ATOM 1644 N N . GLN B 2 6 ? 27.389 -30.024 -26.889 1.00 26.60 6 GLN B N 1
ATOM 1645 C CA . GLN B 2 6 ? 26.613 -30.542 -28.007 1.00 25.15 6 GLN B CA 1
ATOM 1646 C C . GLN B 2 6 ? 26.903 -29.772 -29.286 1.00 30.92 6 GLN B C 1
ATOM 1647 O O . GLN B 2 6 ? 27.194 -28.576 -29.254 1.00 32.75 6 GLN B O 1
ATOM 1653 N N . SER B 2 7 ? 26.789 -30.461 -30.423 1.00 29.69 7 SER B N 1
ATOM 1654 C CA . SER B 2 7 ? 26.877 -29.788 -31.712 1.00 32.77 7 SER B CA 1
ATOM 1655 C C . SER B 2 7 ? 25.997 -30.515 -32.726 1.00 30.53 7 SER B C 1
ATOM 1656 O O . SER B 2 7 ? 25.759 -31.721 -32.589 1.00 33.03 7 SER B O 1
ATOM 1659 N N . PRO B 2 8 ? 25.440 -29.793 -33.716 1.00 35.48 8 PRO B N 1
ATOM 1660 C CA . PRO B 2 8 ? 25.534 -28.339 -33.867 1.00 32.89 8 PRO B CA 1
ATOM 1661 C C . PRO B 2 8 ? 24.577 -27.658 -32.892 1.00 33.81 8 PRO B C 1
ATOM 1662 O O . PRO B 2 8 ? 23.839 -28.374 -32.208 1.00 33.53 8 PRO B O 1
ATOM 1666 N N . GLY B 2 9 ? 24.588 -26.329 -32.797 1.00 33.24 9 GLY B N 1
ATOM 1667 C CA . GLY B 2 9 ? 23.613 -25.665 -31.943 1.00 32.23 9 GLY B CA 1
ATOM 1668 C C . GLY B 2 9 ? 22.212 -25.765 -32.516 1.00 34.71 9 GLY B C 1
ATOM 1669 O O . GLY B 2 9 ? 21.242 -26.014 -31.789 1.00 32.62 9 GLY B O 1
ATOM 1670 N N . THR B 2 10 ? 22.094 -25.595 -33.829 1.00 34.21 10 THR B N 1
ATOM 1671 C CA . THR B 2 10 ? 20.839 -25.724 -34.547 1.00 32.52 10 THR B CA 1
ATOM 1672 C C . THR B 2 10 ? 21.060 -26.605 -35.761 1.00 30.61 10 THR B C 1
ATOM 1673 O O . THR B 2 10 ? 22.052 -26.455 -36.477 1.00 32.49 10 THR B O 1
ATOM 1677 N N . LEU B 2 11 ? 20.122 -27.516 -35.989 1.00 27.96 11 LEU B N 1
ATOM 1678 C CA . LEU B 2 11 ? 20.108 -28.392 -37.145 1.00 28.21 11 LEU B CA 1
ATOM 1679 C C . LEU B 2 11 ? 18.800 -28.142 -37.882 1.00 28.75 11 LEU B C 1
ATOM 1680 O O . LEU B 2 11 ? 17.735 -28.147 -37.258 1.00 25.85 11 LEU B O 1
ATOM 1685 N N . SER B 2 12 ? 18.883 -27.835 -39.181 1.00 28.37 12 SER B N 1
ATOM 1686 C CA . SER B 2 12 ? 17.713 -27.515 -39.999 1.00 27.47 12 SER B CA 1
ATOM 1687 C C . SER B 2 12 ? 17.563 -28.584 -41.064 1.00 25.85 12 SER B C 1
ATOM 1688 O O . SER B 2 12 ? 18.366 -28.636 -42.005 1.00 26.55 12 SER B O 1
ATOM 1691 N N . LEU B 2 13 ? 16.504 -29.392 -40.955 1.00 24.08 13 LEU B N 1
ATOM 1692 C CA . LEU B 2 13 ? 16.282 -30.526 -41.851 1.00 23.90 13 LEU B CA 1
ATOM 1693 C C . LEU B 2 13 ? 14.807 -30.597 -42.196 1.00 30.86 13 LEU B C 1
ATOM 1694 O O . LEU B 2 13 ? 14.004 -29.783 -41.734 1.00 28.93 13 LEU B O 1
ATOM 1699 N N . SER B 2 14 ? 14.433 -31.579 -43.004 1.00 25.71 14 SER B N 1
ATOM 1700 C CA . SER B 2 14 ? 13.029 -31.739 -43.345 1.00 27.95 14 SER B CA 1
ATOM 1701 C C . SER B 2 14 ? 12.592 -33.160 -43.036 1.00 28.63 14 SER B C 1
ATOM 1702 O O . SER B 2 14 ? 13.428 -34.072 -42.932 1.00 24.00 14 SER B O 1
ATOM 1705 N N . PRO B 2 15 ? 11.290 -33.384 -42.861 1.00 28.10 15 PRO B N 1
ATOM 1706 C CA . PRO B 2 15 ? 10.819 -34.746 -42.585 1.00 28.28 15 PRO B CA 1
ATOM 1707 C C . PRO B 2 15 ? 11.331 -35.709 -43.637 1.00 28.01 15 PRO B C 1
ATOM 1708 O O . PRO B 2 15 ? 11.417 -35.381 -44.827 1.00 25.37 15 PRO B O 1
ATOM 1712 N N . GLY B 2 16 ? 11.668 -36.917 -43.188 1.00 27.79 16 GLY B N 1
ATOM 1713 C CA . GLY B 2 16 ? 12.175 -37.923 -44.074 1.00 31.50 16 GLY B CA 1
ATOM 1714 C C . GLY B 2 16 ? 13.681 -38.025 -44.069 1.00 30.97 16 GLY B C 1
ATOM 1715 O O . GLY B 2 16 ? 14.214 -39.066 -44.442 1.00 31.63 16 GLY B O 1
ATOM 1716 N N . GLU B 2 17 ? 14.371 -36.986 -43.631 1.00 26.21 17 GLU B N 1
ATOM 1717 C CA . GLU B 2 17 ? 15.819 -36.981 -43.656 1.00 27.37 17 GLU B CA 1
ATOM 1718 C C . GLU B 2 17 ? 16.375 -37.628 -42.391 1.00 26.81 17 GLU B C 1
ATOM 1719 O O . GLU B 2 17 ? 15.654 -37.939 -41.442 1.00 26.67 17 GLU B O 1
ATOM 1725 N N . ARG B 2 18 ? 17.694 -37.755 -42.356 1.00 25.86 18 ARG B N 1
ATOM 1726 C CA . ARG B 2 18 ? 18.422 -38.364 -41.248 1.00 26.79 18 ARG B CA 1
ATOM 1727 C C . ARG B 2 18 ? 19.125 -37.270 -40.459 1.00 24.20 18 ARG B C 1
ATOM 1728 O O . ARG B 2 18 ? 19.792 -36.417 -41.047 1.00 26.04 18 ARG B O 1
ATOM 1736 N N . ALA B 2 19 ? 18.972 -37.282 -39.142 1.00 26.55 19 ALA B N 1
ATOM 1737 C CA . ALA B 2 19 ? 19.612 -36.299 -38.279 1.00 28.21 19 ALA B CA 1
ATOM 1738 C C . ALA B 2 19 ? 20.673 -36.987 -37.442 1.00 30.63 19 ALA B C 1
ATOM 1739 O O . ALA B 2 19 ? 20.428 -38.068 -36.899 1.00 27.01 19 ALA B O 1
ATOM 1741 N N . THR B 2 20 ? 21.837 -36.343 -37.319 1.00 24.79 20 THR B N 1
ATOM 1742 C CA . THR B 2 20 ? 22.925 -36.825 -36.478 1.00 25.30 20 THR B CA 1
ATOM 1743 C C . THR B 2 20 ? 23.287 -35.714 -35.513 1.00 30.10 20 THR B C 1
ATOM 1744 O O . THR B 2 20 ? 23.695 -34.632 -35.956 1.00 28.30 20 THR B O 1
ATOM 1748 N N . LEU B 2 21 ? 23.144 -35.985 -34.216 1.00 25.25 21 LEU B N 1
ATOM 1749 C CA . LEU B 2 21 ? 23.438 -35.032 -33.148 1.00 24.30 21 LEU B CA 1
ATOM 1750 C C . LEU B 2 21 ? 24.614 -35.546 -32.326 1.00 29.17 21 LEU B C 1
ATOM 1751 O O . LEU B 2 21 ? 24.687 -36.736 -32.026 1.00 30.00 21 LEU B O 1
ATOM 1756 N N . SER B 2 22 ? 25.542 -34.667 -31.968 1.00 26.96 22 SER B N 1
ATOM 1757 C CA . SER B 2 22 ? 26.757 -35.084 -31.287 1.00 28.14 22 SER B CA 1
ATOM 1758 C C . SER B 2 22 ? 26.846 -34.474 -29.898 1.00 27.79 22 SER B C 1
ATOM 1759 O O . SER B 2 22 ? 26.319 -33.383 -29.643 1.00 24.73 22 SER B O 1
ATOM 1762 N N . CYS B 2 23 ? 27.565 -35.173 -29.022 1.00 22.30 23 CYS B N 1
ATOM 1763 C CA . CYS B 2 23 ? 27.780 -34.762 -27.632 1.00 26.88 23 CYS B CA 1
ATOM 1764 C C . CYS B 2 23 ? 29.213 -35.129 -27.285 1.00 31.56 23 CYS B C 1
ATOM 1765 O O . CYS B 2 23 ? 29.612 -36.277 -27.496 1.00 35.36 23 CYS B O 1
ATOM 1768 N N . ARG B 2 24 ? 30.006 -34.166 -26.807 1.00 29.90 24 ARG B N 1
ATOM 1769 C CA . ARG B 2 24 ? 31.384 -34.442 -26.413 1.00 28.53 24 ARG B CA 1
ATOM 1770 C C . ARG B 2 24 ? 31.574 -34.060 -24.954 1.00 30.27 24 ARG B C 1
ATOM 1771 O O . ARG B 2 24 ? 31.192 -32.959 -24.551 1.00 34.72 24 ARG B O 1
ATOM 1779 N N . ALA B 2 25 ? 32.176 -34.960 -24.179 1.00 28.33 25 ALA B N 1
ATOM 1780 C CA . ALA B 2 25 ? 32.396 -34.767 -22.750 1.00 28.79 25 ALA B CA 1
ATOM 1781 C C . ALA B 2 25 ? 33.836 -34.343 -22.496 1.00 33.68 25 ALA B C 1
ATOM 1782 O O . ALA B 2 25 ? 34.749 -34.793 -23.177 1.00 33.10 25 ALA B O 1
ATOM 1784 N N . SER B 2 26 ? 34.038 -33.492 -21.485 1.00 31.50 26 SER B N 1
ATOM 1785 C CA . SER B 2 26 ? 35.389 -33.043 -21.150 1.00 32.25 26 SER B CA 1
ATOM 1786 C C . SER B 2 26 ? 36.228 -34.139 -20.510 1.00 34.47 26 SER B C 1
ATOM 1787 O O . SER B 2 26 ? 37.462 -34.051 -20.530 1.00 37.29 26 SER B O 1
ATOM 1790 N N . GLN B 2 27 ? 35.588 -35.142 -19.910 1.00 33.62 27 GLN B N 1
ATOM 1791 C CA . GLN B 2 27 ? 36.235 -36.280 -19.275 1.00 41.08 27 GLN B CA 1
ATOM 1792 C C . GLN B 2 27 ? 35.470 -37.507 -19.725 1.00 39.31 27 GLN B C 1
ATOM 1793 O O . GLN B 2 27 ? 34.304 -37.400 -20.081 1.00 32.61 27 GLN B O 1
ATOM 1799 N N . SER B 2 28 A 36.126 -38.662 -19.729 1.00 36.78 27 SER B N 1
ATOM 1800 C CA . SER B 2 28 A 35.460 -39.872 -20.186 1.00 34.97 27 SER B CA 1
ATOM 1801 C C . SER B 2 28 A 34.284 -40.187 -19.265 1.00 34.85 27 SER B C 1
ATOM 1802 O O . SER B 2 28 A 34.382 -40.042 -18.049 1.00 34.74 27 SER B O 1
ATOM 1805 N N . VAL B 2 29 ? 33.151 -40.544 -19.854 1.00 28.70 28 VAL B N 1
ATOM 1806 C CA . VAL B 2 29 ? 31.936 -40.838 -19.098 1.00 26.44 28 VAL B CA 1
ATOM 1807 C C . VAL B 2 29 ? 32.051 -42.249 -18.525 1.00 29.59 28 VAL B C 1
ATOM 1808 O O . VAL B 2 29 ? 32.426 -43.179 -19.235 1.00 38.06 28 VAL B O 1
ATOM 1812 N N . SER B 2 30 ? 31.761 -42.406 -17.226 1.00 29.04 29 SER B N 1
ATOM 1813 C CA . SER B 2 30 ? 31.887 -43.709 -16.558 1.00 30.17 29 SER B CA 1
ATOM 1814 C C . SER B 2 30 ? 30.701 -44.615 -16.892 1.00 28.71 29 SER B C 1
ATOM 1815 O O . SER B 2 30 ? 29.559 -44.155 -16.948 1.00 28.13 29 SER B O 1
ATOM 1818 N N . SER B 2 31 ? 30.976 -45.908 -17.110 1.00 27.80 30 SER B N 1
ATOM 1819 C CA . SER B 2 31 ? 29.925 -46.926 -17.274 1.00 29.63 30 SER B CA 1
ATOM 1820 C C . SER B 2 31 ? 28.967 -46.614 -18.426 1.00 26.74 30 SER B C 1
ATOM 1821 O O . SER B 2 31 ? 27.810 -47.043 -18.407 1.00 24.49 30 SER B O 1
ATOM 1824 N N . SER B 2 32 ? 29.420 -45.880 -19.444 1.00 23.22 31 SER B N 1
ATOM 1825 C CA . SER B 2 32 ? 28.544 -45.447 -20.523 1.00 27.16 31 SER B CA 1
ATOM 1826 C C . SER B 2 32 ? 27.270 -44.808 -20.009 1.00 25.31 31 SER B C 1
ATOM 1827 O O . SER B 2 32 ? 26.216 -44.954 -20.627 1.00 23.38 31 SER B O 1
ATOM 1830 N N . TYR B 2 33 ? 27.345 -44.116 -18.875 1.00 21.59 32 TYR B N 1
ATOM 1831 C CA . TYR B 2 33 ? 26.149 -43.488 -18.299 1.00 19.68 32 TYR B CA 1
ATOM 1832 C C . TYR B 2 33 ? 25.861 -42.192 -19.046 1.00 22.14 32 TYR B C 1
ATOM 1833 O O . TYR B 2 33 ? 26.102 -41.090 -18.548 1.00 19.60 32 TYR B O 1
ATOM 1842 N N . LEU B 2 34 ? 25.323 -42.333 -20.259 1.00 19.89 33 LEU B N 1
ATOM 1843 C CA . LEU B 2 34 ? 25.017 -41.195 -21.106 1.00 17.64 33 LEU B CA 1
ATOM 1844 C C . LEU B 2 34 ? 23.595 -41.342 -21.614 1.00 22.06 33 LEU B C 1
ATOM 1845 O O . LEU B 2 34 ? 23.240 -42.397 -22.143 1.00 20.86 33 LEU B O 1
ATOM 1850 N N . ALA B 2 35 ? 22.770 -40.304 -21.420 1.00 17.97 34 ALA B N 1
ATOM 1851 C CA . ALA B 2 35 ? 21.363 -40.371 -21.797 1.00 16.57 34 ALA B CA 1
ATOM 1852 C C . ALA B 2 35 ? 21.035 -39.197 -22.706 1.00 18.85 34 ALA B C 1
ATOM 1853 O O . ALA B 2 35 ? 21.690 -38.143 -22.653 1.00 19.87 34 ALA B O 1
ATOM 1855 N N . TRP B 2 36 ? 19.983 -39.379 -23.516 1.00 16.02 35 TRP B N 1
ATOM 1856 C CA . TRP B 2 36 ? 19.478 -38.321 -24.377 1.00 18.73 35 TRP B CA 1
ATOM 1857 C C . TRP B 2 36 ? 18.016 -38.058 -24.052 1.00 18.31 35 TRP B C 1
ATOM 1858 O O . TRP B 2 36 ? 17.257 -38.986 -23.783 1.00 18.14 35 TRP B O 1
ATOM 1869 N N . TYR B 2 37 ? 17.640 -36.786 -24.076 1.00 15.21 36 TYR B N 1
ATOM 1870 C CA . TYR B 2 37 ? 16.298 -36.328 -23.726 1.00 16.16 36 TYR B CA 1
ATOM 1871 C C . TYR B 2 37 ? 15.817 -35.392 -24.811 1.00 19.66 36 TYR B C 1
ATOM 1872 O O . TYR B 2 37 ? 16.606 -34.673 -25.419 1.00 23.22 36 TYR B O 1
ATOM 1881 N N . GLN B 2 38 ? 14.502 -35.403 -25.013 1.00 17.67 37 GLN B N 1
ATOM 1882 C CA . GLN B 2 38 ? 13.830 -34.538 -25.966 1.00 19.45 37 GLN B CA 1
ATOM 1883 C C . GLN B 2 38 ? 12.994 -33.529 -25.192 1.00 18.63 37 GLN B C 1
ATOM 1884 O O . GLN B 2 38 ? 12.325 -33.897 -24.224 1.00 19.29 37 GLN B O 1
ATOM 1890 N N . GLN B 2 39 ? 12.935 -32.285 -25.670 1.00 21.00 38 GLN B N 1
ATOM 1891 C CA . GLN B 2 39 ? 12.075 -31.300 -25.014 1.00 20.22 38 GLN B CA 1
ATOM 1892 C C . GLN B 2 39 ? 11.367 -30.463 -26.068 1.00 22.85 38 GLN B C 1
ATOM 1893 O O . GLN B 2 39 ? 12.027 -29.784 -26.862 1.00 23.89 38 GLN B O 1
ATOM 1899 N N . LYS B 2 40 ? 10.063 -30.475 -26.038 1.00 27.14 39 LYS B N 1
ATOM 1900 C CA . LYS B 2 40 ? 9.247 -29.568 -26.843 1.00 29.19 39 LYS B CA 1
ATOM 1901 C C . LYS B 2 40 ? 8.791 -28.365 -26.037 1.00 34.19 39 LYS B C 1
ATOM 1902 O O . LYS B 2 40 ? 8.656 -28.438 -24.812 1.00 33.53 39 LYS B O 1
ATOM 1908 N N . PRO B 2 41 ? 8.499 -27.243 -26.714 1.00 39.32 40 PRO B N 1
ATOM 1909 C CA . PRO B 2 41 ? 8.144 -25.999 -26.007 1.00 39.36 40 PRO B CA 1
ATOM 1910 C C . PRO B 2 41 ? 6.948 -26.175 -25.081 1.00 40.01 40 PRO B C 1
ATOM 1911 O O . PRO B 2 41 ? 5.914 -26.719 -25.469 1.00 45.41 40 PRO B O 1
ATOM 1915 N N . GLY B 2 42 ? 7.094 -25.703 -23.846 1.00 40.94 41 GLY B N 1
ATOM 1916 C CA . GLY B 2 42 ? 6.048 -25.836 -22.858 1.00 43.48 41 GLY B CA 1
ATOM 1917 C C . GLY B 2 42 ? 5.935 -27.196 -22.213 1.00 43.57 41 GLY B C 1
ATOM 1918 O O . GLY B 2 42 ? 5.077 -27.378 -21.344 1.00 41.43 41 GLY B O 1
ATOM 1919 N N . GLN B 2 43 ? 6.774 -28.152 -22.598 1.00 38.47 42 GLN B N 1
ATOM 1920 C CA . GLN B 2 43 ? 6.710 -29.509 -22.095 1.00 31.04 42 GLN B CA 1
ATOM 1921 C C . GLN B 2 43 ? 7.959 -29.815 -21.267 1.00 28.79 42 GLN B C 1
ATOM 1922 O O . GLN B 2 43 ? 9.025 -29.217 -21.465 1.00 27.74 42 GLN B O 1
ATOM 1928 N N . ALA B 2 44 ? 7.814 -30.750 -20.347 1.00 28.43 43 ALA B N 1
ATOM 1929 C CA . ALA B 2 44 ? 8.951 -31.319 -19.670 1.00 28.71 43 ALA B CA 1
ATOM 1930 C C . ALA B 2 44 ? 9.801 -32.163 -20.627 1.00 27.86 43 ALA B C 1
ATOM 1931 O O . ALA B 2 44 ? 9.315 -32.652 -21.651 1.00 25.83 43 ALA B O 1
ATOM 1933 N N . PRO B 2 45 ? 11.069 -32.377 -20.292 1.00 26.53 44 PRO B N 1
ATOM 1934 C CA . PRO B 2 45 ? 11.881 -33.317 -21.061 1.00 23.61 44 PRO B CA 1
ATOM 1935 C C . PRO B 2 45 ? 11.309 -34.728 -21.004 1.00 22.56 44 PRO B C 1
ATOM 1936 O O . PRO B 2 45 ? 10.575 -35.095 -20.094 1.00 22.19 44 PRO B O 1
ATOM 1940 N N . ARG B 2 46 ? 11.697 -35.543 -21.982 1.00 21.63 45 ARG B N 1
ATOM 1941 C CA . ARG B 2 46 ? 11.260 -36.935 -22.086 1.00 21.94 45 ARG B CA 1
ATOM 1942 C C . ARG B 2 46 ? 12.498 -37.770 -22.382 1.00 17.62 45 ARG B C 1
ATOM 1943 O O . ARG B 2 46 ? 13.297 -37.394 -23.244 1.00 18.20 45 ARG B O 1
ATOM 1951 N N . LEU B 2 47 ? 12.688 -38.861 -21.655 1.00 16.27 46 LEU B N 1
ATOM 1952 C CA . LEU B 2 47 ? 13.835 -39.726 -21.924 1.00 16.14 46 LEU B CA 1
ATOM 1953 C C . LEU B 2 47 ? 13.719 -40.410 -23.293 1.00 20.00 46 LEU B C 1
ATOM 1954 O O . LEU B 2 47 ? 12.699 -41.030 -23.602 1.00 17.01 46 LEU B O 1
ATOM 1959 N N . LEU B 2 48 ? 14.804 -40.390 -24.083 1.00 17.89 47 LEU B N 1
ATOM 1960 C CA . LEU B 2 48 ? 14.863 -41.154 -25.332 1.00 15.82 47 LEU B CA 1
ATOM 1961 C C . LEU B 2 48 ? 15.773 -42.368 -25.243 1.00 19.42 47 LEU B C 1
ATOM 1962 O O . LEU B 2 48 ? 15.384 -43.473 -25.636 1.00 18.44 47 LEU B O 1
ATOM 1967 N N . ILE B 2 49 ? 16.976 -42.169 -24.731 1.00 17.18 48 ILE B N 1
ATOM 1968 C CA . ILE B 2 49 ? 18.061 -43.149 -24.801 1.00 19.20 48 ILE B CA 1
ATOM 1969 C C . ILE B 2 49 ? 18.789 -43.099 -23.471 1.00 19.95 48 ILE B C 1
ATOM 1970 O O . ILE B 2 49 ? 19.009 -42.016 -22.927 1.00 19.00 48 ILE B O 1
ATOM 1975 N N . TYR B 2 50 ? 19.187 -44.256 -22.947 1.00 16.33 49 TYR B N 1
ATOM 1976 C CA . TYR B 2 50 ? 20.047 -44.295 -21.776 1.00 17.13 49 TYR B CA 1
ATOM 1977 C C . TYR B 2 50 ? 21.111 -45.358 -22.001 1.00 20.14 49 TYR B C 1
ATOM 1978 O O . TYR B 2 50 ? 21.001 -46.176 -22.907 1.00 21.17 49 TYR B O 1
ATOM 1987 N N . GLY B 2 51 ? 22.140 -45.354 -21.148 1.00 17.92 50 GLY B N 1
ATOM 1988 C CA . GLY B 2 51 ? 23.220 -46.319 -21.343 1.00 19.77 50 GLY B CA 1
ATOM 1989 C C . GLY B 2 51 ? 23.904 -46.160 -22.679 1.00 21.11 50 GLY B C 1
ATOM 1990 O O . GLY B 2 51 ? 24.424 -47.137 -23.237 1.00 23.09 50 GLY B O 1
ATOM 1991 N N . ALA B 2 52 ? 23.872 -44.938 -23.236 1.00 18.73 51 ALA B N 1
ATOM 1992 C CA . ALA B 2 52 ? 24.428 -44.574 -24.537 1.00 22.61 51 ALA B CA 1
ATOM 1993 C C . ALA B 2 52 ? 23.633 -45.143 -25.706 1.00 24.63 51 ALA B C 1
ATOM 1994 O O . ALA B 2 52 ? 23.543 -44.479 -26.746 1.00 22.89 51 ALA B O 1
ATOM 1996 N N . SER B 2 53 ? 23.079 -46.367 -25.581 1.00 21.59 52 SER B N 1
ATOM 1997 C CA . SER B 2 53 ? 22.409 -46.965 -26.723 1.00 20.44 52 SER B CA 1
ATOM 1998 C C . SER B 2 53 ? 21.068 -47.641 -26.442 1.00 24.57 52 SER B C 1
ATOM 1999 O O . SER B 2 53 ? 20.482 -48.200 -27.379 1.00 28.82 52 SER B O 1
ATOM 2002 N N . SER B 2 54 ? 20.550 -47.616 -25.217 1.00 21.73 53 SER B N 1
ATOM 2003 C CA . SER B 2 54 ? 19.323 -48.340 -24.900 1.00 25.77 53 SER B CA 1
ATOM 2004 C C . SER B 2 54 ? 18.131 -47.414 -25.093 1.00 23.04 53 SER B C 1
ATOM 2005 O O . SER B 2 54 ? 18.081 -46.348 -24.469 1.00 21.68 53 SER B O 1
ATOM 2008 N N . ARG B 2 55 ? 17.168 -47.824 -25.937 1.00 22.79 54 ARG B N 1
ATOM 2009 C CA . ARG B 2 55 ? 15.955 -47.038 -26.156 1.00 20.35 54 ARG B CA 1
ATOM 2010 C C . ARG B 2 55 ? 14.998 -47.160 -24.976 1.00 22.21 54 ARG B C 1
ATOM 2011 O O . ARG B 2 55 ? 14.748 -48.267 -24.479 1.00 24.44 54 ARG B O 1
ATOM 2019 N N . ALA B 2 56 ? 14.420 -46.028 -24.553 1.00 22.08 55 ALA B N 1
ATOM 2020 C CA . ALA B 2 56 ? 13.417 -46.060 -23.488 1.00 23.15 55 ALA B CA 1
ATOM 2021 C C . ALA B 2 56 ? 12.096 -46.652 -23.990 1.00 23.19 55 ALA B C 1
ATOM 2022 O O . ALA B 2 56 ? 11.815 -46.709 -25.200 1.00 21.66 55 ALA B O 1
ATOM 2024 N N . THR B 2 57 ? 11.269 -47.103 -23.031 1.00 21.28 56 THR B N 1
ATOM 2025 C CA . THR B 2 57 ? 9.981 -47.681 -23.392 1.00 27.02 56 THR B CA 1
ATOM 2026 C C . THR B 2 57 ? 9.151 -46.673 -24.174 1.00 28.86 56 THR B C 1
ATOM 2027 O O . THR B 2 57 ? 9.027 -45.507 -23.780 1.00 27.89 56 THR B O 1
ATOM 2031 N N . GLY B 2 58 ? 8.562 -47.135 -25.261 1.00 26.54 57 GLY B N 1
ATOM 2032 C CA . GLY B 2 58 ? 7.684 -46.325 -26.079 1.00 30.11 57 GLY B CA 1
ATOM 2033 C C . GLY B 2 58 ? 8.373 -45.480 -27.118 1.00 30.06 57 GLY B C 1
ATOM 2034 O O . GLY B 2 58 ? 7.686 -44.811 -27.912 1.00 32.74 57 GLY B O 1
ATOM 2035 N N . ILE B 2 59 ? 9.698 -45.473 -27.148 1.00 22.44 58 ILE B N 1
ATOM 2036 C CA . ILE B 2 59 ? 10.435 -44.619 -28.084 1.00 21.62 58 ILE B CA 1
ATOM 2037 C C . ILE B 2 59 ? 10.604 -45.386 -29.398 1.00 25.73 58 ILE B C 1
ATOM 2038 O O . ILE B 2 59 ? 11.019 -46.557 -29.359 1.00 23.51 58 ILE B O 1
ATOM 2043 N N . PRO B 2 60 ? 10.288 -44.814 -30.565 1.00 26.46 59 PRO B N 1
ATOM 2044 C CA . PRO B 2 60 ? 10.312 -45.608 -31.804 1.00 27.25 59 PRO B CA 1
ATOM 2045 C C . PRO B 2 60 ? 11.732 -45.875 -32.279 1.00 25.51 59 PRO B C 1
ATOM 2046 O O . PRO B 2 60 ? 12.684 -45.176 -31.920 1.00 22.02 59 PRO B O 1
ATOM 2050 N N . ASP B 2 61 ? 11.861 -46.916 -33.097 1.00 26.17 60 ASP B N 1
ATOM 2051 C CA . ASP B 2 61 ? 13.194 -47.411 -33.438 1.00 31.52 60 ASP B CA 1
ATOM 2052 C C . ASP B 2 61 ? 13.943 -46.503 -34.407 1.00 29.78 60 ASP B C 1
ATOM 2053 O O . ASP B 2 61 ? 15.126 -46.759 -34.675 1.00 27.81 60 ASP B O 1
ATOM 2058 N N . ARG B 2 62 ? 13.327 -45.433 -34.912 1.00 25.17 61 ARG B N 1
ATOM 2059 C CA . ARG B 2 62 ? 14.129 -44.493 -35.681 1.00 23.24 61 ARG B CA 1
ATOM 2060 C C . ARG B 2 62 ? 15.148 -43.742 -34.824 1.00 22.33 61 ARG B C 1
ATOM 2061 O O . ARG B 2 62 ? 16.085 -43.144 -35.383 1.00 21.98 61 ARG B O 1
ATOM 2069 N N . PHE B 2 63 ? 15.017 -43.770 -33.492 1.00 20.11 62 PHE B N 1
ATOM 2070 C CA . PHE B 2 63 ? 16.025 -43.190 -32.611 1.00 20.06 62 PHE B CA 1
ATOM 2071 C C . PHE B 2 63 ? 17.082 -44.223 -32.252 1.00 26.35 62 PHE B C 1
ATOM 2072 O O . PHE B 2 63 ? 16.747 -45.308 -31.767 1.00 23.55 62 PHE B O 1
ATOM 2080 N N . SER B 2 64 ? 18.359 -43.869 -32.415 1.00 21.43 63 SER B N 1
ATOM 2081 C CA . SER B 2 64 ? 19.394 -44.783 -31.923 1.00 23.93 63 SER B CA 1
ATOM 2082 C C . SER B 2 64 ? 20.578 -43.988 -31.398 1.00 26.29 63 SER B C 1
ATOM 2083 O O . SER B 2 64 ? 20.881 -42.892 -31.876 1.00 28.85 63 SER B O 1
ATOM 2086 N N . GLY B 2 65 ? 21.223 -44.533 -30.380 1.00 24.11 64 GLY B N 1
ATOM 2087 C CA . GLY B 2 65 ? 22.340 -43.859 -29.729 1.00 22.51 64 GLY B CA 1
ATOM 2088 C C . GLY B 2 65 ? 23.588 -44.696 -29.913 1.00 25.09 64 GLY B C 1
ATOM 2089 O O . GLY B 2 65 ? 23.516 -45.931 -29.930 1.00 21.66 64 GLY B O 1
ATOM 2090 N N . SER B 2 66 ? 24.737 -44.027 -30.075 1.00 24.43 65 SER B N 1
ATOM 2091 C CA . SER B 2 66 ? 25.997 -44.757 -30.110 1.00 24.07 65 SER B CA 1
ATOM 2092 C C . SER B 2 66 ? 27.103 -43.932 -29.444 1.00 27.19 65 SER B C 1
ATOM 2093 O O . SER B 2 66 ? 26.910 -42.777 -29.067 1.00 24.99 65 SER B O 1
ATOM 2096 N N . GLY B 2 67 ? 28.281 -44.526 -29.355 1.00 32.39 66 GLY B N 1
ATOM 2097 C CA . GLY B 2 67 ? 29.451 -43.835 -28.856 1.00 32.51 66 GLY B CA 1
ATOM 2098 C C . GLY B 2 67 ? 29.917 -44.409 -27.532 1.00 33.96 66 GLY B C 1
ATOM 2099 O O . GLY B 2 67 ? 29.248 -45.222 -26.895 1.00 34.11 66 GLY B O 1
ATOM 2100 N N . SER B 2 68 ? 31.097 -43.946 -27.120 1.00 36.97 67 SER B N 1
ATOM 2101 C CA . SER B 2 68 ? 31.714 -44.371 -25.871 1.00 37.16 67 SER B CA 1
ATOM 2102 C C . SER B 2 68 ? 32.737 -43.327 -25.450 1.00 39.59 67 SER B C 1
ATOM 2103 O O . SER B 2 68 ? 33.169 -42.504 -26.256 1.00 39.60 67 SER B O 1
ATOM 2106 N N . GLY B 2 69 ? 33.114 -43.366 -24.173 1.00 37.87 68 GLY B N 1
ATOM 2107 C CA . GLY B 2 69 ? 34.228 -42.559 -23.710 1.00 36.72 68 GLY B CA 1
ATOM 2108 C C . GLY B 2 69 ? 33.869 -41.094 -23.650 1.00 37.02 68 GLY B C 1
ATOM 2109 O O . GLY B 2 69 ? 33.147 -40.662 -22.750 1.00 37.33 68 GLY B O 1
ATOM 2110 N N . THR B 2 70 ? 34.341 -40.311 -24.618 1.00 33.34 69 THR B N 1
ATOM 2111 C CA . THR B 2 70 ? 34.022 -38.896 -24.634 1.00 32.74 69 THR B CA 1
ATOM 2112 C C . THR B 2 70 ? 33.123 -38.477 -25.786 1.00 36.92 69 THR B C 1
ATOM 2113 O O . THR B 2 70 ? 32.772 -37.300 -25.861 1.00 40.42 69 THR B O 1
ATOM 2117 N N . ASP B 2 71 ? 32.796 -39.363 -26.722 1.00 36.06 70 ASP B N 1
ATOM 2118 C CA . ASP B 2 71 ? 32.148 -38.938 -27.964 1.00 37.96 70 ASP B CA 1
ATOM 2119 C C . ASP B 2 71 ? 30.895 -39.764 -28.167 1.00 33.77 70 ASP B C 1
ATOM 2120 O O . ASP B 2 71 ? 30.996 -40.986 -28.311 1.00 32.13 70 ASP B O 1
ATOM 2125 N N . PHE B 2 72 ? 29.724 -39.103 -28.206 1.00 22.85 71 PHE B N 1
ATOM 2126 C CA . PHE B 2 72 ? 28.452 -39.815 -28.318 1.00 28.55 71 PHE B CA 1
ATOM 2127 C C . PHE B 2 72 ? 27.599 -39.202 -29.411 1.00 28.78 71 PHE B C 1
ATOM 2128 O O . PHE B 2 72 ? 27.697 -38.009 -29.690 1.00 27.85 71 PHE B O 1
ATOM 2136 N N . THR B 2 73 ? 26.751 -40.034 -30.027 1.00 24.85 72 THR B N 1
ATOM 2137 C CA . THR B 2 73 ? 25.893 -39.616 -31.123 1.00 23.98 72 THR B CA 1
ATOM 2138 C C . THR B 2 73 ? 24.461 -40.110 -30.943 1.00 24.57 72 THR B C 1
ATOM 2139 O O . THR B 2 73 ? 24.235 -41.265 -30.568 1.00 24.68 72 THR B O 1
ATOM 2143 N N . LEU B 2 74 ? 23.493 -39.234 -31.227 1.00 20.17 73 LEU B N 1
ATOM 2144 C CA . LEU B 2 74 ? 22.083 -39.608 -31.370 1.00 18.63 73 LEU B CA 1
ATOM 2145 C C . LEU B 2 74 ? 21.714 -39.488 -32.846 1.00 25.68 73 LEU B C 1
ATOM 2146 O O . LEU B 2 74 ? 21.916 -38.433 -33.452 1.00 23.96 73 LEU B O 1
ATOM 2151 N N . THR B 2 75 ? 21.206 -40.570 -33.438 1.00 24.18 74 THR B N 1
ATOM 2152 C CA . THR B 2 75 ? 20.825 -40.578 -34.848 1.00 25.04 74 THR B CA 1
ATOM 2153 C C . THR B 2 75 ? 19.322 -40.743 -34.907 1.00 22.25 74 THR B C 1
ATOM 2154 O O . THR B 2 75 ? 18.773 -41.587 -34.197 1.00 26.75 74 THR B O 1
ATOM 2158 N N . ILE B 2 76 ? 18.648 -39.909 -35.689 1.00 20.97 75 ILE B N 1
ATOM 2159 C CA . ILE B 2 76 ? 17.237 -40.123 -36.000 1.00 21.89 75 ILE B CA 1
ATOM 2160 C C . ILE B 2 76 ? 17.167 -40.444 -37.485 1.00 30.92 75 ILE B C 1
ATOM 2161 O O . ILE B 2 76 ? 17.504 -39.598 -38.324 1.00 33.85 75 ILE B O 1
ATOM 2166 N N . SER B 2 77 ? 16.757 -41.669 -37.821 1.00 29.25 76 SER B N 1
ATOM 2167 C CA . SER B 2 77 ? 17.063 -42.170 -39.164 1.00 30.66 76 SER B CA 1
ATOM 2168 C C . SER B 2 77 ? 16.136 -41.621 -40.244 1.00 36.94 76 SER B C 1
ATOM 2169 O O . SER B 2 77 ? 16.570 -41.449 -41.402 1.00 40.25 76 SER B O 1
ATOM 2172 N N . ARG B 2 78 ? 14.863 -41.395 -39.919 1.00 28.28 77 A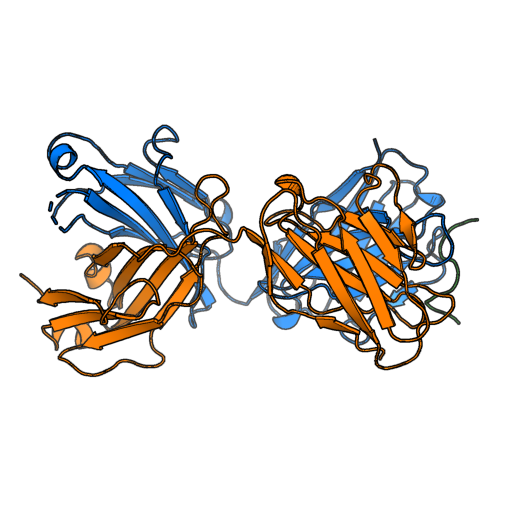RG B N 1
ATOM 2173 C CA . ARG B 2 78 ? 13.910 -40.858 -40.900 1.00 26.30 77 ARG B CA 1
ATOM 2174 C C . ARG B 2 78 ? 12.943 -39.958 -40.122 1.00 30.24 77 ARG B C 1
ATOM 2175 O O . ARG B 2 78 ? 11.932 -40.419 -39.580 1.00 29.85 77 ARG B O 1
ATOM 2183 N N . LEU B 2 79 ? 13.264 -38.674 -40.105 1.00 24.61 78 LEU B N 1
ATOM 2184 C CA . LEU B 2 79 ? 12.553 -37.684 -39.293 1.00 23.81 78 LEU B CA 1
ATOM 2185 C C . LEU B 2 79 ? 11.045 -37.664 -39.556 1.00 21.78 78 LEU B C 1
ATOM 2186 O O . LEU B 2 79 ? 10.587 -37.686 -40.700 1.00 26.93 78 LEU B O 1
ATOM 2191 N N . GLU B 2 80 ? 10.282 -37.537 -38.483 1.00 21.44 79 GLU B N 1
ATOM 2192 C CA . GLU B 2 80 ? 8.857 -37.283 -38.530 1.00 24.84 79 GLU B CA 1
ATOM 2193 C C . GLU B 2 80 ? 8.579 -35.882 -38.000 1.00 24.56 79 GLU B C 1
ATOM 2194 O O . GLU B 2 80 ? 9.381 -35.344 -37.235 1.00 24.34 79 GLU B O 1
ATOM 2200 N N . PRO B 2 81 ? 7.453 -35.256 -38.377 1.00 27.78 80 PRO B N 1
ATOM 2201 C CA . PRO B 2 81 ? 7.164 -33.898 -37.857 1.00 28.57 80 PRO B CA 1
ATOM 2202 C C . PRO B 2 81 ? 7.242 -33.785 -36.339 1.00 30.79 80 PRO B C 1
ATOM 2203 O O . PRO B 2 81 ? 7.698 -32.757 -35.829 1.00 28.95 80 PRO B O 1
ATOM 2207 N N . GLU B 2 82 ? 6.844 -34.823 -35.590 1.00 28.10 81 GLU B N 1
ATOM 2208 C CA . GLU B 2 82 ? 6.898 -34.711 -34.136 1.00 32.20 81 GLU B CA 1
ATOM 2209 C C . GLU B 2 82 ? 8.320 -34.698 -33.576 1.00 28.98 81 GLU B C 1
ATOM 2210 O O . GLU B 2 82 ? 8.483 -34.458 -32.374 1.00 28.69 81 GLU B O 1
ATOM 2216 N N . ASP B 2 83 ? 9.346 -34.964 -34.390 1.00 21.36 82 ASP B N 1
ATOM 2217 C CA . ASP B 2 83 ? 10.718 -35.042 -33.898 1.00 19.87 82 ASP B CA 1
ATOM 2218 C C . ASP B 2 83 ? 11.433 -33.700 -33.855 1.00 20.34 82 ASP B C 1
ATOM 2219 O O . A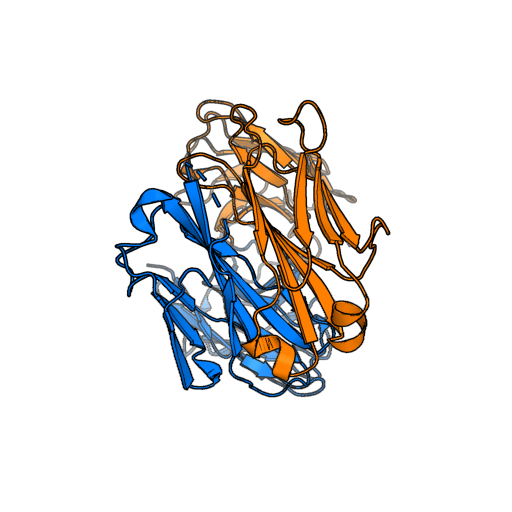SP B 2 83 ? 12.566 -33.633 -33.364 1.00 22.58 82 ASP B O 1
ATOM 2224 N N . PHE B 2 84 ? 10.814 -32.633 -34.348 1.00 21.54 83 PHE B N 1
ATOM 2225 C CA . PHE B 2 84 ? 11.475 -31.338 -34.372 1.00 21.23 83 PHE B CA 1
ATOM 2226 C C . PHE B 2 84 ? 11.278 -30.700 -32.999 1.00 24.00 83 PHE B C 1
ATOM 2227 O O . PHE B 2 84 ? 10.147 -30.448 -32.574 1.00 28.94 83 PHE B O 1
ATOM 2235 N N . ALA B 2 85 ? 12.378 -30.518 -32.288 1.00 22.02 84 ALA B N 1
ATOM 2236 C CA . ALA B 2 85 ? 12.378 -30.259 -30.846 1.00 23.13 84 ALA B CA 1
ATOM 2237 C C . ALA B 2 85 ? 13.815 -29.966 -30.429 1.00 22.47 84 ALA B C 1
ATOM 2238 O O . ALA B 2 85 ? 14.742 -30.046 -31.243 1.00 24.77 84 ALA B O 1
ATOM 2240 N N . VAL B 2 86 ? 14.014 -29.689 -29.122 1.00 22.63 85 VAL B N 1
ATOM 2241 C CA . VAL B 2 86 ? 15.352 -29.556 -28.562 1.00 19.10 85 VAL B CA 1
ATOM 2242 C C . VAL B 2 86 ? 15.767 -30.894 -27.956 1.00 21.33 85 VAL B C 1
ATOM 2243 O O . VAL B 2 86 ? 14.947 -31.587 -27.338 1.00 19.98 85 VAL B O 1
ATOM 2247 N N . TYR B 2 87 ? 17.031 -31.269 -28.156 1.00 20.45 86 TYR B N 1
ATOM 2248 C CA . TYR B 2 87 ? 17.608 -32.512 -27.641 1.00 20.04 86 TYR B CA 1
ATOM 2249 C C . TYR B 2 87 ? 18.758 -32.176 -26.696 1.00 22.27 86 TYR B C 1
ATOM 2250 O O . TYR B 2 87 ? 19.631 -31.386 -27.059 1.00 23.83 86 TYR B O 1
ATOM 2259 N N . PHE B 2 88 ? 18.751 -32.778 -25.499 1.00 18.42 87 PHE B N 1
ATOM 2260 C CA . PHE B 2 88 ? 19.809 -32.647 -24.490 1.00 19.04 87 PHE B CA 1
ATOM 2261 C C . PHE B 2 88 ? 20.491 -33.986 -24.244 1.00 20.02 87 PHE B C 1
ATOM 2262 O O . PHE B 2 88 ? 19.813 -35.009 -24.121 1.00 22.91 87 PHE B O 1
ATOM 2270 N N . CYS B 2 89 ? 21.832 -33.985 -24.173 1.00 21.22 88 CYS B N 1
ATOM 2271 C CA . CYS B 2 89 ? 22.520 -35.145 -23.617 1.00 22.73 88 CYS B CA 1
ATOM 2272 C C . CYS B 2 89 ? 22.808 -34.904 -22.135 1.00 24.66 88 CYS B C 1
ATOM 2273 O O . CYS B 2 89 ? 22.791 -33.765 -21.638 1.00 20.37 88 CYS B O 1
ATOM 2276 N N . GLN B 2 90 ? 23.037 -36.000 -21.415 1.00 22.59 89 GLN B N 1
ATOM 2277 C CA . GLN B 2 90 ? 23.262 -35.928 -19.979 1.00 17.96 89 GLN B CA 1
ATOM 2278 C C . GLN B 2 90 ? 24.202 -37.056 -19.605 1.00 23.60 89 GLN B C 1
ATOM 2279 O O . GLN B 2 90 ? 24.025 -38.172 -20.113 1.00 22.45 89 GLN B O 1
ATOM 2285 N N . GLN B 2 91 ? 25.173 -36.791 -18.722 1.00 19.69 90 GLN B N 1
ATOM 2286 C CA . GLN B 2 91 ? 25.940 -37.880 -18.117 1.00 19.34 90 GLN B CA 1
ATOM 2287 C C . GLN B 2 91 ? 25.514 -38.039 -16.659 1.00 18.84 90 GLN B C 1
ATOM 2288 O O . GLN B 2 91 ? 25.195 -37.059 -15.978 1.00 19.42 90 GLN B O 1
ATOM 2294 N N . TYR B 2 92 ? 25.417 -39.293 -16.208 1.00 18.36 91 TYR B N 1
ATOM 2295 C CA . TYR B 2 92 ? 24.992 -39.555 -14.842 1.00 20.52 91 TYR B CA 1
ATOM 2296 C C . TYR B 2 92 ? 25.990 -40.483 -14.164 1.00 22.34 91 TYR B C 1
ATOM 2297 O O . TYR B 2 92 ? 25.626 -41.275 -13.292 1.00 22.29 91 TYR B O 1
ATOM 2306 N N . GLY B 2 93 ? 27.277 -40.359 -14.523 1.00 18.75 92 GLY B N 1
ATOM 2307 C CA . GLY B 2 93 ? 28.331 -41.177 -13.932 1.00 24.43 92 GLY B CA 1
ATOM 2308 C C . GLY B 2 93 ? 29.153 -40.480 -12.857 1.00 24.75 92 GLY B C 1
ATOM 2309 O O . GLY B 2 93 ? 29.659 -41.131 -11.924 1.00 26.02 92 GLY B O 1
ATOM 2310 N N . SER B 2 94 ? 29.293 -39.157 -12.983 1.00 24.64 93 SER B N 1
ATOM 2311 C CA . SER B 2 94 ? 30.000 -38.330 -11.989 1.00 27.73 93 SER B CA 1
ATOM 2312 C C . SER B 2 94 ? 29.195 -37.045 -11.776 1.00 24.55 93 SER B C 1
ATOM 2313 O O . SER B 2 94 ? 29.225 -36.144 -12.612 1.00 22.83 93 SER B O 1
ATOM 2316 N N . SER B 2 95 ? 28.452 -36.977 -10.676 1.00 23.55 94 SER B N 1
ATOM 2317 C CA . SER B 2 95 ? 27.365 -36.003 -10.564 1.00 20.47 94 SER B CA 1
ATOM 2318 C C . SER B 2 95 ? 26.421 -36.160 -11.757 1.00 21.32 94 SER B C 1
ATOM 2319 O O . SER B 2 95 ? 26.335 -37.241 -12.351 1.00 22.19 94 SER B O 1
ATOM 2322 N N . TYR B 2 96 ? 25.662 -35.107 -12.080 1.00 19.45 96 TYR B N 1
ATOM 2323 C CA . TYR B 2 96 ? 24.619 -35.173 -13.094 1.00 20.48 96 TYR B CA 1
ATOM 2324 C C . TYR B 2 96 ? 24.740 -33.865 -13.858 1.00 22.34 96 TYR B C 1
ATOM 2325 O O . TYR B 2 96 ? 24.500 -32.802 -13.276 1.00 22.52 96 TYR B O 1
ATOM 2334 N N . THR B 2 97 ? 25.217 -33.929 -15.093 1.00 20.52 97 THR B N 1
ATOM 2335 C CA . THR B 2 97 ? 25.409 -32.714 -15.883 1.00 19.83 97 THR B CA 1
ATOM 2336 C C . THR B 2 97 ? 24.790 -32.885 -17.264 1.00 20.67 97 THR B C 1
ATOM 2337 O O . THR B 2 97 ? 24.737 -33.998 -17.818 1.00 22.33 97 THR B O 1
ATOM 2341 N N . PHE B 2 98 ? 24.336 -31.765 -17.839 1.00 21.91 98 PHE B N 1
ATOM 2342 C CA . PHE B 2 98 ? 23.642 -31.751 -19.123 1.00 21.69 98 PHE B CA 1
ATOM 2343 C C . PHE B 2 98 ? 24.405 -30.944 -20.170 1.00 24.03 98 PHE B C 1
ATOM 2344 O O . PHE B 2 98 ? 25.088 -29.976 -19.849 1.00 24.80 98 PHE B O 1
ATOM 2352 N N . GLY B 2 99 ? 24.248 -31.323 -21.434 1.00 23.39 99 GLY B N 1
ATOM 2353 C CA . GLY B 2 99 ? 24.658 -30.459 -22.522 1.00 23.47 99 GLY B CA 1
ATOM 2354 C C . GLY B 2 99 ? 23.750 -29.245 -22.607 1.00 24.80 99 GLY B C 1
ATOM 2355 O O . GLY B 2 99 ? 22.716 -29.160 -21.935 1.00 25.55 99 GLY B O 1
ATOM 2356 N N . GLN B 2 100 ? 24.147 -28.287 -23.449 1.00 25.14 100 GLN B N 1
ATOM 2357 C CA . GLN B 2 100 ? 23.391 -27.060 -23.617 1.00 27.30 100 GLN B CA 1
ATOM 2358 C C . GLN B 2 100 ? 22.261 -27.193 -24.640 1.00 27.46 100 GLN B C 1
ATOM 2359 O O . GLN B 2 100 ? 21.498 -26.234 -24.825 1.00 30.15 100 GLN B O 1
ATOM 2365 N N . GLY B 2 101 ? 22.133 -28.346 -25.291 1.00 23.73 101 GLY B N 1
ATOM 2366 C CA . GLY B 2 101 ? 21.016 -28.602 -26.196 1.00 22.35 101 GLY B CA 1
ATOM 2367 C C . GLY B 2 101 ? 21.330 -28.278 -27.646 1.00 26.58 101 GLY B C 1
ATOM 2368 O O . GLY B 2 101 ? 22.125 -27.387 -27.966 1.00 27.50 101 GLY B O 1
ATOM 2369 N N . THR B 2 102 ? 20.711 -29.049 -28.539 1.00 24.85 102 THR B N 1
ATOM 2370 C CA . THR B 2 102 ? 20.682 -28.805 -29.985 1.00 26.73 102 THR B CA 1
ATOM 2371 C C . THR B 2 102 ? 19.227 -28.647 -30.387 1.00 26.64 102 THR B C 1
ATOM 2372 O O . THR B 2 102 ? 18.404 -29.504 -30.045 1.00 26.35 102 THR B O 1
ATOM 2376 N N . LYS B 2 103 ? 18.909 -27.566 -31.086 1.00 25.67 103 LYS B N 1
ATOM 2377 C CA . LYS B 2 103 ? 17.577 -27.387 -31.646 1.00 24.11 103 LYS B CA 1
ATOM 2378 C C . LYS B 2 103 ? 17.525 -27.985 -33.047 1.00 24.03 103 LYS B C 1
ATOM 2379 O O . LYS B 2 103 ? 18.350 -27.652 -33.901 1.00 27.19 103 LYS B O 1
ATOM 2385 N N . LEU B 2 104 ? 16.553 -28.872 -33.263 1.00 23.53 104 LEU B N 1
ATOM 2386 C CA . LEU B 2 104 ? 16.283 -29.484 -34.558 1.00 20.75 104 LEU B CA 1
ATOM 2387 C C . LEU B 2 104 ? 15.025 -28.811 -35.094 1.00 26.44 104 LEU B C 1
ATOM 2388 O O . LEU B 2 104 ? 13.933 -28.996 -34.531 1.00 27.84 104 LEU B O 1
ATOM 2393 N N . GLU B 2 105 ? 15.184 -27.990 -36.137 1.00 24.95 105 GLU B N 1
ATOM 2394 C CA . GLU B 2 105 ? 14.104 -27.170 -36.686 1.00 24.07 105 GLU B CA 1
ATOM 2395 C C . GLU B 2 105 ? 13.837 -27.575 -38.123 1.00 24.76 105 GLU B C 1
ATOM 2396 O O . GLU B 2 105 ? 14.645 -28.253 -38.762 1.00 27.15 105 GLU B O 1
ATOM 2402 N N . ILE B 2 106 ? 12.688 -27.161 -38.620 1.00 24.75 106 ILE B N 1
ATOM 2403 C CA . ILE B 2 106 ? 12.283 -27.488 -39.980 1.00 25.23 106 ILE B CA 1
ATOM 2404 C C . ILE B 2 106 ? 12.938 -26.512 -40.939 1.00 37.48 106 ILE B C 1
ATOM 2405 O O . ILE B 2 106 ? 12.811 -25.300 -40.781 1.00 27.60 106 ILE B O 1
ATOM 2410 N N . LYS B 2 107 ? 13.629 -27.035 -41.940 1.00 26.47 107 LYS B N 1
ATOM 2411 C CA . LYS B 2 107 ? 14.159 -26.188 -42.996 1.00 27.87 107 LYS B CA 1
ATOM 2412 C C . LYS B 2 107 ? 13.070 -25.965 -44.044 1.00 28.85 107 LYS B C 1
ATOM 2413 O O . LYS B 2 107 ? 12.429 -26.915 -44.485 1.00 42.36 107 LYS B O 1
ATOM 2419 N N . ARG B 2 108 ? 12.835 -24.711 -44.408 1.00 24.25 108 ARG B N 1
ATOM 2420 C CA . ARG B 2 108 ? 11.873 -24.386 -45.458 1.00 24.82 108 ARG B CA 1
ATOM 2421 C C . ARG B 2 108 ? 12.469 -23.292 -46.330 1.00 27.17 108 ARG B C 1
ATOM 2422 O O . ARG B 2 108 ? 13.583 -22.809 -46.073 1.00 26.51 108 ARG B O 1
ATOM 2430 N N . THR B 2 109 ? 11.722 -22.884 -47.363 1.00 24.57 109 THR B N 1
ATOM 2431 C CA . THR B 2 109 ? 12.237 -21.855 -48.256 1.00 25.26 109 THR B CA 1
ATOM 2432 C C . THR B 2 109 ? 12.333 -20.520 -47.533 1.00 24.50 109 THR B C 1
ATOM 2433 O O . THR B 2 109 ? 11.606 -20.258 -46.578 1.00 24.28 109 THR B O 1
ATOM 2437 N N . VAL B 2 110 ? 13.243 -19.674 -48.013 1.00 25.29 110 VAL B N 1
ATOM 2438 C CA . VAL B 2 110 ? 13.389 -18.329 -47.458 1.00 25.03 110 VAL B CA 1
ATOM 2439 C C . VAL B 2 110 ? 12.088 -17.554 -47.599 1.00 25.92 110 VAL B C 1
ATOM 2440 O O . VAL B 2 110 ? 11.455 -17.567 -48.653 1.00 28.64 110 VAL B O 1
ATOM 2444 N N . ALA B 2 111 ? 11.689 -16.859 -46.533 1.00 23.39 111 ALA B N 1
ATOM 2445 C CA . ALA B 2 111 ? 10.481 -16.041 -46.544 1.00 27.81 111 ALA B CA 1
ATOM 2446 C C . ALA B 2 111 ? 10.800 -14.702 -45.900 1.00 28.00 111 ALA B C 1
ATOM 2447 O O . ALA B 2 111 ? 11.220 -14.658 -44.742 1.00 24.65 111 ALA B O 1
ATOM 2449 N N . ALA B 2 112 ? 10.574 -13.617 -46.627 1.00 28.12 112 ALA B N 1
ATOM 2450 C CA . ALA B 2 112 ? 10.925 -12.350 -45.995 1.00 25.78 112 ALA B CA 1
ATOM 2451 C C . ALA B 2 112 ? 9.819 -11.905 -45.037 1.00 25.68 112 ALA B C 1
ATOM 2452 O O . ALA B 2 112 ? 8.646 -12.220 -45.242 1.00 27.51 112 ALA B O 1
ATOM 2454 N N . PRO B 2 113 ? 10.167 -11.154 -43.990 1.00 23.19 113 PRO B N 1
ATOM 2455 C CA . PRO B 2 113 ? 9.146 -10.682 -43.049 1.00 25.03 113 PRO B CA 1
ATOM 2456 C C . PRO B 2 113 ? 8.306 -9.586 -43.651 1.00 28.11 113 PRO B C 1
ATOM 2457 O O . PRO B 2 113 ? 8.808 -8.760 -44.414 1.00 27.40 113 PRO B O 1
ATOM 2461 N N . SER B 2 114 ? 7.017 -9.593 -43.310 1.00 26.39 114 SER B N 1
ATOM 2462 C CA . SER B 2 114 ? 6.211 -8.382 -43.415 1.00 27.92 114 SER B CA 1
ATOM 2463 C C . SER B 2 114 ? 6.457 -7.562 -42.165 1.00 26.15 114 SER B C 1
ATOM 2464 O O . SER B 2 114 ? 6.453 -8.113 -41.064 1.00 24.49 114 SER B O 1
ATOM 2467 N N . VAL B 2 115 ? 6.669 -6.249 -42.322 1.00 23.62 115 VAL B N 1
ATOM 2468 C CA . VAL B 2 115 ? 7.136 -5.391 -41.236 1.00 23.03 115 VAL B CA 1
ATOM 2469 C C . VAL B 2 115 ? 6.068 -4.351 -40.944 1.00 21.89 115 VAL B C 1
ATOM 2470 O O . VAL B 2 115 ? 5.486 -3.777 -41.870 1.00 24.97 115 VAL B O 1
ATOM 2474 N N . PHE B 2 116 ? 5.789 -4.132 -39.661 1.00 21.11 116 PHE B N 1
ATOM 2475 C CA . PHE B 2 116 ? 4.809 -3.131 -39.240 1.00 22.48 116 PHE B CA 1
ATOM 2476 C C . PHE B 2 116 ? 5.373 -2.348 -38.064 1.00 23.49 116 PHE B C 1
ATOM 2477 O O . PHE B 2 116 ? 6.039 -2.921 -37.205 1.00 27.43 116 PHE B O 1
ATOM 2485 N N . ILE B 2 117 ? 5.098 -1.039 -38.006 1.00 21.84 117 ILE B N 1
ATOM 2486 C CA . ILE B 2 117 ? 5.511 -0.242 -36.856 1.00 23.69 117 ILE B CA 1
ATOM 2487 C C . ILE B 2 117 ? 4.269 0.383 -36.227 1.00 27.13 117 ILE B C 1
ATOM 2488 O O . ILE B 2 117 ? 3.322 0.742 -36.939 1.00 28.00 117 ILE B O 1
ATOM 2493 N N . PHE B 2 118 ? 4.269 0.490 -34.887 1.00 21.90 118 PHE B N 1
ATOM 2494 C CA . PHE B 2 118 ? 3.146 1.022 -34.109 1.00 22.93 118 PHE B CA 1
ATOM 2495 C C . PHE B 2 118 ? 3.618 2.130 -33.180 1.00 23.81 118 PHE B C 1
ATOM 2496 O O . PHE B 2 118 ? 4.535 1.913 -32.371 1.00 23.04 118 PHE B O 1
ATOM 2504 N N . PRO B 2 119 ? 3.017 3.313 -33.241 1.00 24.72 119 PRO B N 1
ATOM 2505 C CA . PRO B 2 119 ? 3.377 4.367 -32.304 1.00 25.30 119 PRO B CA 1
ATOM 2506 C C . PRO B 2 119 ? 2.820 4.061 -30.926 1.00 31.40 119 PRO B C 1
ATOM 2507 O O . PRO B 2 119 ? 1.897 3.239 -30.792 1.00 26.16 119 PRO B O 1
ATOM 2511 N N . PRO B 2 120 ? 3.310 4.731 -29.882 1.00 28.67 120 PRO B N 1
ATOM 2512 C CA . PRO B 2 120 ? 2.650 4.613 -28.575 1.00 30.04 120 PRO B CA 1
ATOM 2513 C C . PRO B 2 120 ? 1.242 5.184 -28.637 1.00 31.46 120 PRO B C 1
ATOM 2514 O O . PRO B 2 120 ? 0.970 6.146 -29.355 1.00 28.11 120 PRO B O 1
ATOM 2518 N N . SER B 2 121 ? 0.341 4.581 -27.870 1.00 30.99 121 SER B N 1
ATOM 2519 C CA . SER B 2 121 ? -1.018 5.090 -27.770 1.00 31.63 121 SER B CA 1
ATOM 2520 C C . SER B 2 121 ? -1.066 6.349 -26.902 1.00 36.57 121 SER B C 1
ATOM 2521 O O . SER B 2 121 ? -0.190 6.606 -26.056 1.00 31.90 121 SER B O 1
ATOM 2524 N N . ASP B 2 122 ? -2.110 7.159 -27.121 1.00 40.78 122 ASP B N 1
ATOM 2525 C CA . ASP B 2 122 ? -2.295 8.339 -26.284 1.00 45.60 122 ASP B CA 1
ATOM 2526 C C . ASP B 2 122 ? -2.557 7.944 -24.835 1.00 43.69 122 ASP B C 1
ATOM 2527 O O . ASP B 2 122 ? -2.095 8.621 -23.907 1.00 42.16 122 ASP B O 1
ATOM 2532 N N . GLU B 2 123 ? -3.295 6.845 -24.627 1.00 41.91 123 GLU B N 1
ATOM 2533 C CA . GLU B 2 123 ? -3.524 6.332 -23.277 1.00 45.51 123 GLU B CA 1
ATOM 2534 C C . GLU B 2 123 ? -2.201 6.098 -22.541 1.00 43.40 123 GLU B C 1
ATOM 2535 O O . GLU B 2 123 ? -2.036 6.510 -21.388 1.00 45.02 123 GLU B O 1
ATOM 2541 N N . GLN B 2 124 ? -1.230 5.469 -23.202 1.00 38.24 124 GLN B N 1
ATOM 2542 C CA . GLN B 2 124 ? 0.032 5.192 -22.518 1.00 33.74 124 GLN B CA 1
ATOM 2543 C C . GLN B 2 124 ? 0.802 6.477 -22.225 1.00 36.92 124 GLN B C 1
ATOM 2544 O O . GLN B 2 124 ? 1.368 6.635 -21.133 1.00 37.49 124 GLN B O 1
ATOM 2550 N N . LEU B 2 125 ? 0.823 7.411 -23.179 1.00 31.83 125 LEU B N 1
ATOM 2551 C CA . LEU B 2 125 ? 1.603 8.628 -22.998 1.00 39.35 125 LEU B CA 1
ATOM 2552 C C . LEU B 2 125 ? 1.168 9.410 -21.761 1.00 45.18 125 LEU B C 1
ATOM 2553 O O . LEU B 2 125 ? 2.002 10.049 -21.109 1.00 48.00 125 LEU B O 1
ATOM 2558 N N . LYS B 2 126 ? -0.108 9.342 -21.389 1.00 47.52 126 LYS B N 1
ATOM 2559 C CA . LYS B 2 126 ? -0.532 10.019 -20.166 1.00 56.72 126 LYS B CA 1
ATOM 2560 C C . LYS B 2 126 ? 0.232 9.539 -18.932 1.00 59.99 126 LYS B C 1
ATOM 2561 O O . LYS B 2 126 ? 0.260 10.250 -17.923 1.00 63.94 126 LYS B O 1
ATOM 2567 N N . SER B 2 127 ? 0.884 8.378 -18.998 1.00 59.01 127 SER B N 1
ATOM 2568 C CA . SER B 2 127 ? 1.573 7.799 -17.854 1.00 62.19 127 SER B CA 1
ATOM 2569 C C . SER B 2 127 ? 3.066 8.113 -17.799 1.00 56.50 127 SER B C 1
ATOM 2570 O O . SER B 2 127 ? 3.725 7.715 -16.836 1.00 61.38 127 SER B O 1
ATOM 2573 N N . GLY B 2 128 ? 3.629 8.776 -18.806 1.00 44.81 128 GLY B N 1
ATOM 2574 C CA . GLY B 2 128 ? 5.010 9.219 -18.749 1.00 43.02 128 GLY B CA 1
ATOM 2575 C C . GLY B 2 128 ? 5.998 8.399 -19.551 1.00 42.86 128 GLY B C 1
ATOM 2576 O O . GLY B 2 128 ? 7.172 8.805 -19.665 1.00 40.04 128 GLY B O 1
ATOM 2577 N N . THR B 2 129 ? 5.561 7.266 -20.110 1.00 37.46 129 THR B N 1
ATOM 2578 C CA . THR B 2 129 ? 6.406 6.372 -20.883 1.00 42.64 129 THR B CA 1
ATOM 2579 C C . THR B 2 129 ? 5.817 6.181 -22.274 1.00 39.15 129 THR B C 1
ATOM 2580 O O . THR B 2 129 ? 4.604 6.281 -22.482 1.00 40.73 129 THR B O 1
ATOM 2584 N N . ALA B 2 130 ? 6.696 5.934 -23.233 1.00 31.13 130 ALA B N 1
ATOM 2585 C CA . ALA B 2 130 ? 6.289 5.671 -24.605 1.00 29.83 130 ALA B CA 1
ATOM 2586 C C . ALA B 2 130 ? 6.924 4.360 -25.028 1.00 28.08 130 ALA B C 1
ATOM 2587 O O . ALA B 2 130 ? 8.144 4.210 -24.906 1.00 33.02 130 ALA B O 1
ATOM 2589 N N . SER B 2 131 ? 6.109 3.406 -25.484 1.00 25.13 131 SER B N 1
ATOM 2590 C CA . SER B 2 131 ? 6.610 2.188 -26.124 1.00 23.92 131 SER B CA 1
ATOM 2591 C C . SER B 2 131 ? 6.309 2.236 -27.619 1.00 25.05 131 SER B C 1
ATOM 2592 O O . SER B 2 131 ? 5.148 2.410 -28.009 1.00 26.98 131 SER B O 1
ATOM 2595 N N . VAL B 2 132 ? 7.339 2.071 -28.451 1.00 22.73 132 VAL B N 1
ATOM 2596 C CA . VAL B 2 132 ? 7.179 1.956 -29.898 1.00 20.83 132 VAL B CA 1
ATOM 2597 C C . VAL B 2 132 ? 7.434 0.506 -30.241 1.00 23.73 132 VAL B C 1
ATOM 2598 O O . VAL B 2 132 ? 8.433 -0.059 -29.784 1.00 23.30 132 VAL B O 1
ATOM 2602 N N . VAL B 2 133 ? 6.535 -0.106 -31.015 1.00 21.03 133 VAL B N 1
ATOM 2603 C CA . VAL B 2 133 ? 6.618 -1.544 -31.280 1.00 20.00 133 VAL B CA 1
ATOM 2604 C C . VAL B 2 133 ? 6.805 -1.795 -32.769 1.00 24.75 133 VAL B C 1
ATOM 2605 O O . VAL B 2 133 ? 6.127 -1.183 -33.598 1.00 25.36 133 VAL B O 1
ATOM 2609 N N . CYS B 2 134 ? 7.707 -2.726 -33.108 1.00 22.94 134 CYS B N 1
ATOM 2610 C CA . CYS B 2 134 ? 7.924 -3.162 -34.487 1.00 25.54 134 CYS B CA 1
ATOM 2611 C C . CYS B 2 134 ? 7.635 -4.658 -34.539 1.00 25.34 134 CYS B C 1
ATOM 2612 O O . CYS B 2 134 ? 8.087 -5.399 -33.657 1.00 27.05 134 CYS B O 1
ATOM 2615 N N . LEU B 2 135 ? 6.869 -5.087 -35.550 1.00 21.81 135 LEU B N 1
ATOM 2616 C CA . LEU B 2 135 ? 6.521 -6.491 -35.767 1.00 19.00 135 LEU B CA 1
ATOM 2617 C C . LEU B 2 135 ? 7.169 -6.965 -37.067 1.00 20.06 135 LEU B C 1
ATOM 2618 O O . LEU B 2 135 ? 7.041 -6.296 -38.095 1.00 21.69 135 LEU B O 1
ATOM 2623 N N . LEU B 2 136 ? 7.852 -8.109 -37.014 1.00 20.48 136 LEU B N 1
ATOM 2624 C CA . LEU B 2 136 ? 8.341 -8.817 -38.192 1.00 22.57 136 LEU B CA 1
ATOM 2625 C C . LEU B 2 136 ? 7.533 -10.107 -38.254 1.00 24.39 136 LEU B C 1
ATOM 2626 O O . LEU B 2 136 ? 7.677 -10.959 -37.384 1.00 23.15 136 LEU B O 1
ATOM 2631 N N . ASN B 2 137 ? 6.689 -10.256 -39.269 1.00 22.11 137 ASN B N 1
ATOM 2632 C CA . ASN B 2 137 ? 5.721 -11.348 -39.307 1.00 21.94 137 ASN B CA 1
ATOM 2633 C C . ASN B 2 137 ? 6.136 -12.425 -40.311 1.00 26.00 137 ASN B C 1
ATOM 2634 O O . ASN B 2 137 ? 6.438 -12.105 -41.462 1.00 23.94 137 ASN B O 1
ATOM 2639 N N . ASN B 2 138 ? 6.155 -13.700 -39.866 1.00 21.98 138 ASN B N 1
ATOM 2640 C CA . ASN B 2 138 ? 6.182 -14.891 -40.734 1.00 23.30 138 ASN B CA 1
ATOM 2641 C C . ASN B 2 138 ? 7.407 -14.923 -41.654 1.00 23.58 138 ASN B C 1
ATOM 2642 O O . ASN B 2 138 ? 7.283 -14.897 -42.868 1.00 24.63 138 ASN B O 1
ATOM 2647 N N . PHE B 2 139 ? 8.587 -15.055 -41.057 1.00 19.52 139 PHE B N 1
ATOM 2648 C CA . PHE B 2 139 ? 9.809 -15.039 -41.841 1.00 23.05 139 PHE B CA 1
ATOM 2649 C C . PHE B 2 139 ? 10.651 -16.290 -41.585 1.00 23.80 139 PHE B C 1
ATOM 2650 O O . PHE B 2 139 ? 10.497 -16.995 -40.582 1.00 22.88 139 PHE B O 1
ATOM 2658 N N . TYR B 2 140 ? 11.566 -16.552 -42.514 1.00 23.07 140 TYR B N 1
ATOM 2659 C CA . TYR B 2 140 ? 12.470 -17.687 -42.347 1.00 21.09 140 TYR B CA 1
ATOM 2660 C C . TYR B 2 140 ? 13.687 -17.419 -43.209 1.00 22.81 140 TYR B C 1
ATOM 2661 O O . TYR B 2 140 ? 13.512 -16.976 -44.345 1.00 23.21 140 TYR B O 1
ATOM 2670 N N . PRO B 2 141 ? 14.915 -17.690 -42.740 1.00 25.09 141 PRO B N 1
ATOM 2671 C CA . PRO B 2 141 ? 15.308 -18.270 -41.439 1.00 26.32 141 PRO B CA 1
ATOM 2672 C C . PRO B 2 141 ? 15.185 -17.282 -40.280 1.00 23.09 141 PRO B C 1
ATOM 2673 O O . PRO B 2 141 ? 14.802 -16.138 -40.472 1.00 24.22 141 PRO B O 1
ATOM 2677 N N . ARG B 2 142 ? 15.529 -17.769 -39.082 1.00 24.74 142 ARG B N 1
ATOM 2678 C CA . ARG B 2 142 ? 15.265 -17.058 -37.835 1.00 26.11 142 ARG B CA 1
ATOM 2679 C C . ARG B 2 142 ? 16.126 -15.821 -37.694 1.00 27.93 142 ARG B C 1
ATOM 2680 O O . ARG B 2 142 ? 15.737 -14.874 -37.008 1.00 26.18 142 ARG B O 1
ATOM 2688 N N . GLU B 2 143 ? 17.309 -15.840 -38.291 1.00 30.02 143 GLU B N 1
ATOM 2689 C CA . GLU B 2 143 ? 18.257 -14.747 -38.146 1.00 33.68 143 GLU B CA 1
ATOM 2690 C C . GLU B 2 143 ? 17.686 -13.479 -38.774 1.00 32.86 143 GLU B C 1
ATOM 2691 O O . GLU B 2 143 ? 17.410 -13.441 -39.974 1.00 26.92 143 GLU B O 1
ATOM 2697 N N . ALA B 2 144 ? 17.501 -12.437 -37.968 1.00 30.08 144 ALA B N 1
ATOM 2698 C CA . ALA B 2 144 ? 16.998 -11.172 -38.485 1.00 28.46 144 ALA B CA 1
ATOM 2699 C C . ALA B 2 144 ? 17.605 -10.058 -37.647 1.00 33.59 144 ALA B C 1
ATOM 2700 O O . ALA B 2 144 ? 17.974 -10.272 -36.486 1.00 36.90 144 ALA B O 1
ATOM 2702 N N . LYS B 2 145 ? 17.748 -8.878 -38.242 1.00 26.07 145 LYS B N 1
ATOM 2703 C CA . LYS B 2 145 ? 18.287 -7.727 -37.527 1.00 31.45 145 LYS B CA 1
ATOM 2704 C C . LYS B 2 145 ? 17.267 -6.593 -37.539 1.00 31.96 145 LYS B C 1
ATOM 2705 O O . LYS B 2 145 ? 16.791 -6.204 -38.614 1.00 28.00 145 LYS B O 1
ATOM 2711 N N . VAL B 2 146 ? 16.931 -6.068 -36.353 1.00 31.44 146 VAL B N 1
ATOM 2712 C CA . VAL B 2 146 ? 16.067 -4.897 -36.214 1.00 30.66 146 VAL B CA 1
ATOM 2713 C C . VAL B 2 146 ? 16.925 -3.738 -35.726 1.00 30.45 146 VAL B C 1
ATOM 2714 O O . VAL B 2 146 ? 17.610 -3.862 -34.705 1.00 29.84 146 VAL B O 1
ATOM 2718 N N . GLN B 2 147 ? 16.905 -2.620 -36.456 1.00 24.72 147 GLN B N 1
ATOM 2719 C CA . GLN B 2 147 ? 17.624 -1.415 -36.045 1.00 25.13 147 GLN B CA 1
ATOM 2720 C C . GLN B 2 147 ? 16.623 -0.276 -35.881 1.00 28.53 147 GLN B C 1
ATOM 2721 O O . GLN B 2 147 ? 16.008 0.152 -36.861 1.00 28.81 147 GLN B O 1
ATOM 2727 N N . TRP B 2 148 ? 16.438 0.195 -34.640 1.00 24.92 148 TRP B N 1
ATOM 2728 C CA . TRP B 2 148 ? 15.567 1.335 -34.380 1.00 23.19 148 TRP B CA 1
ATOM 2729 C C . TRP B 2 148 ? 16.312 2.625 -34.690 1.00 23.61 148 TRP B C 1
ATOM 2730 O O . TRP B 2 148 ? 17.513 2.740 -34.421 1.00 24.82 148 TRP B O 1
ATOM 2741 N N . LYS B 2 149 ? 15.592 3.594 -35.258 1.00 23.59 149 LYS B N 1
ATOM 2742 C CA . LYS B 2 149 ? 16.127 4.917 -35.548 1.00 29.33 149 LYS B CA 1
ATOM 2743 C C . LYS B 2 149 ? 15.129 5.982 -35.106 1.00 26.48 149 LYS B C 1
ATOM 2744 O O . LYS B 2 149 ? 13.930 5.863 -35.368 1.00 30.81 149 LYS B O 1
ATOM 2750 N N . VAL B 2 150 ? 15.626 7.035 -34.462 1.00 27.15 150 VAL B N 1
ATOM 2751 C CA . VAL B 2 150 ? 14.802 8.127 -33.977 1.00 25.07 150 VAL B CA 1
ATOM 2752 C C . VAL B 2 150 ? 15.452 9.385 -34.535 1.00 28.47 150 VAL B C 1
ATOM 2753 O O . VAL B 2 150 ? 16.596 9.687 -34.180 1.00 29.07 150 VAL B O 1
ATOM 2757 N N . ASP B 2 151 ? 14.750 10.102 -35.426 1.00 27.97 151 ASP B N 1
ATOM 2758 C CA . ASP B 2 151 ? 15.357 11.216 -36.201 1.00 31.44 151 ASP B CA 1
ATOM 2759 C C . ASP B 2 151 ? 16.720 10.812 -36.766 1.00 30.35 151 ASP B C 1
ATOM 2760 O O . ASP B 2 151 ? 17.720 11.536 -36.670 1.00 33.59 151 ASP B O 1
ATOM 2765 N N . ASN B 2 152 ? 16.751 9.617 -37.320 1.00 29.81 152 ASN B N 1
ATOM 2766 C CA . ASN B 2 152 ? 17.901 9.005 -37.968 1.00 38.70 152 ASN B CA 1
ATOM 2767 C C . ASN B 2 152 ? 19.051 8.720 -37.009 1.00 38.19 152 ASN B C 1
ATOM 2768 O O . ASN B 2 152 ? 20.160 8.426 -37.459 1.00 39.31 152 ASN B O 1
ATOM 2773 N N . ALA B 2 153 ? 18.817 8.745 -35.694 1.00 30.26 153 ALA B N 1
ATOM 2774 C CA . ALA B 2 153 ? 19.837 8.328 -34.739 1.00 30.82 153 ALA B CA 1
ATOM 2775 C C . ALA B 2 153 ? 19.639 6.850 -34.453 1.00 29.51 153 ALA B C 1
ATOM 2776 O O . ALA B 2 153 ? 18.546 6.432 -34.051 1.00 27.81 153 ALA B O 1
ATOM 2778 N N . LEU B 2 154 ? 20.681 6.067 -34.684 1.00 30.68 154 LEU B N 1
ATOM 2779 C CA . LEU B 2 154 ? 20.604 4.624 -34.453 1.00 29.75 154 LEU B CA 1
ATOM 2780 C C . LEU B 2 154 ? 20.529 4.347 -32.946 1.00 30.03 154 LEU B C 1
ATOM 2781 O O . LEU B 2 154 ? 21.414 4.761 -32.185 1.00 30.72 154 LEU B O 1
ATOM 2786 N N . GLN B 2 155 ? 19.491 3.637 -32.514 1.00 30.05 155 GLN B N 1
ATOM 2787 C CA . GLN B 2 155 ? 19.287 3.345 -31.098 1.00 27.06 155 GLN B CA 1
ATOM 2788 C C . GLN B 2 155 ? 19.988 2.042 -30.734 1.00 27.79 155 GLN B C 1
ATOM 2789 O O . GLN B 2 155 ? 19.905 1.066 -31.479 1.00 27.32 155 GLN B O 1
ATOM 2795 N N . SER B 2 156 ? 20.646 2.015 -29.578 1.00 29.12 156 SER B N 1
ATOM 2796 C CA . SER B 2 156 ? 21.286 0.787 -29.144 1.00 36.32 156 SER B CA 1
ATOM 2797 C C . SER B 2 156 ? 21.106 0.631 -27.643 1.00 34.88 156 SER B C 1
ATO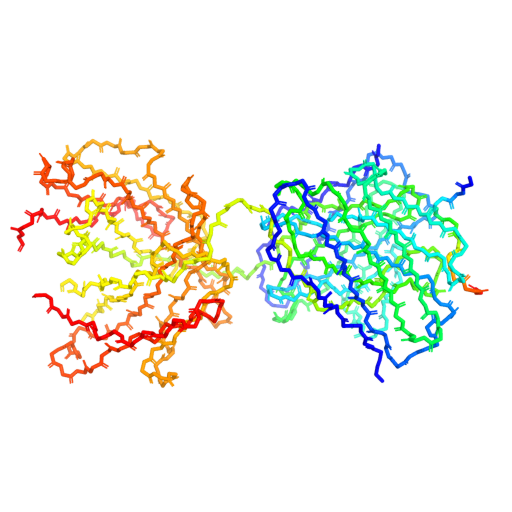M 2798 O O . SER B 2 156 ? 21.451 1.536 -26.884 1.00 35.29 156 SER B O 1
ATOM 2801 N N . GLY B 2 157 ? 20.604 -0.524 -27.212 1.00 33.51 157 GLY B N 1
ATOM 2802 C CA . GLY B 2 157 ? 20.503 -0.813 -25.799 1.00 37.99 157 GLY B CA 1
ATOM 2803 C C . GLY B 2 157 ? 19.216 -0.392 -25.101 1.00 34.98 157 GLY B C 1
ATOM 2804 O O . GLY B 2 157 ? 19.074 -0.685 -23.897 1.00 35.77 157 GLY B O 1
ATOM 2805 N N . ASN B 2 158 ? 18.285 0.285 -25.796 1.00 28.77 158 ASN B N 1
ATOM 2806 C CA . ASN B 2 158 ? 17.026 0.714 -25.200 1.00 27.79 158 ASN B CA 1
ATOM 2807 C C . ASN B 2 158 ? 15.827 -0.029 -25.786 1.00 29.54 158 ASN B C 1
ATOM 2808 O O . ASN B 2 158 ? 14.700 0.475 -25.771 1.00 27.00 158 ASN B O 1
ATOM 2813 N N . SER B 2 159 ? 16.036 -1.257 -26.234 1.00 26.63 159 SER B N 1
ATOM 2814 C CA . SER B 2 159 ? 14.925 -2.019 -26.791 1.00 27.79 159 SER B CA 1
ATOM 2815 C C . SER B 2 159 ? 15.036 -3.459 -26.301 1.00 30.62 159 SER B C 1
ATOM 2816 O O . SER B 2 159 ? 16.094 -3.896 -25.840 1.00 28.56 159 SER B O 1
ATOM 2819 N N . GLN B 2 160 ? 13.918 -4.187 -26.371 1.00 23.85 160 GLN B N 1
ATOM 2820 C CA . GLN B 2 160 ? 13.908 -5.608 -26.042 1.00 24.52 160 GLN B CA 1
ATOM 2821 C C . GLN B 2 160 ? 13.085 -6.320 -27.091 1.00 25.56 160 GLN B C 1
ATOM 2822 O O . GLN B 2 160 ? 12.183 -5.720 -27.680 1.00 24.87 160 GLN B O 1
ATOM 2828 N N . GLU B 2 161 ? 13.373 -7.597 -27.331 1.00 25.21 161 GLU B N 1
ATOM 2829 C CA . GLU B 2 161 ? 12.643 -8.274 -28.394 1.00 22.37 161 GLU B CA 1
ATOM 2830 C C . GLU B 2 161 ? 12.370 -9.708 -27.976 1.00 23.76 161 GLU B C 1
ATOM 2831 O O . GLU B 2 161 ? 13.034 -10.250 -27.092 1.00 26.79 161 GLU B O 1
ATOM 2837 N N . SER B 2 162 ? 11.390 -10.326 -28.633 1.00 22.39 162 SER B N 1
ATOM 2838 C CA . SER B 2 162 ? 11.237 -11.758 -28.451 1.00 23.13 162 SER B CA 1
ATOM 2839 C C . SER B 2 162 ? 10.658 -12.355 -29.712 1.00 23.57 162 SER B C 1
ATOM 2840 O O . SER B 2 162 ? 10.127 -11.652 -30.569 1.00 23.97 162 SER B O 1
ATOM 2843 N N . VAL B 2 163 ? 10.788 -13.679 -29.808 1.00 23.11 163 VAL B N 1
ATOM 2844 C CA . VAL B 2 163 ? 10.529 -14.406 -31.044 1.00 23.47 163 VAL B CA 1
ATOM 2845 C C . VAL B 2 163 ? 9.613 -15.566 -30.693 1.00 25.40 163 VAL B C 1
ATOM 2846 O O . VAL B 2 163 ? 9.762 -16.176 -29.624 1.00 26.10 163 VAL B O 1
ATOM 2850 N N . THR B 2 164 ? 8.648 -15.845 -31.563 1.00 23.53 164 THR B N 1
ATOM 2851 C CA . THR B 2 164 ? 7.815 -17.018 -31.359 1.00 22.96 164 THR B CA 1
ATOM 2852 C C . THR B 2 164 ? 8.589 -18.301 -31.689 1.00 24.80 164 THR B C 1
ATOM 2853 O O . THR B 2 164 ? 9.615 -18.293 -32.385 1.00 24.85 164 THR B O 1
ATOM 2857 N N . GLU B 2 165 ? 8.032 -19.415 -31.235 1.00 25.38 165 GLU B N 1
ATOM 2858 C CA . GLU B 2 165 ? 8.465 -20.731 -31.673 1.00 27.83 165 GLU B CA 1
ATOM 2859 C C . GLU B 2 165 ? 8.115 -20.911 -33.139 1.00 29.13 165 GLU B C 1
ATOM 2860 O O . GLU B 2 165 ? 7.156 -20.320 -33.648 1.00 29.68 165 GLU B O 1
ATOM 2866 N N . GLN B 2 166 ? 8.908 -21.721 -33.832 1.00 24.81 166 GLN B N 1
ATOM 2867 C CA . GLN B 2 166 ? 8.639 -22.003 -35.226 1.00 23.11 166 GLN B CA 1
ATOM 2868 C C . GLN B 2 166 ? 7.196 -22.477 -35.413 1.00 24.84 166 GLN B C 1
ATOM 2869 O O . GLN B 2 166 ? 6.703 -23.331 -34.682 1.00 25.78 166 GLN B O 1
ATOM 2875 N N . ASP B 2 167 ? 6.513 -21.908 -36.399 1.00 26.13 167 ASP B N 1
ATOM 2876 C CA . ASP B 2 167 ? 5.104 -22.213 -36.592 1.00 29.75 167 ASP B CA 1
ATOM 2877 C C . ASP B 2 167 ? 4.923 -23.655 -37.055 1.00 29.07 167 ASP B C 1
ATOM 2878 O O . ASP B 2 167 ? 5.597 -24.105 -37.984 1.00 26.30 167 ASP B O 1
ATOM 2883 N N . SER B 2 168 ? 4.001 -24.387 -36.417 1.00 31.88 168 SER B N 1
ATOM 2884 C CA . SER B 2 168 ? 3.822 -25.800 -36.751 1.00 33.39 168 SER B CA 1
ATOM 2885 C C . SER B 2 168 ? 3.250 -26.009 -38.145 1.00 33.95 168 SER B C 1
ATOM 2886 O O . SER B 2 168 ? 3.412 -27.092 -38.717 1.00 34.52 168 SER B O 1
ATOM 2889 N N . LYS B 2 169 ? 2.587 -25.006 -38.711 1.00 34.36 169 LYS B N 1
ATOM 2890 C CA . LYS B 2 169 ? 1.974 -25.162 -40.019 1.00 33.10 169 LYS B CA 1
ATOM 2891 C C . LYS B 2 169 ? 2.859 -24.631 -41.150 1.00 29.02 169 LYS B C 1
ATOM 2892 O O . LYS B 2 169 ? 3.094 -25.362 -42.117 1.00 31.55 169 LYS B O 1
ATOM 2898 N N . ASP B 2 170 ? 3.367 -23.395 -41.063 1.00 28.87 170 ASP B N 1
ATOM 2899 C CA . ASP B 2 170 ? 4.161 -22.828 -42.154 1.00 26.02 170 ASP B CA 1
ATOM 2900 C C . ASP B 2 170 ? 5.650 -22.720 -41.850 1.00 25.72 170 ASP B C 1
ATOM 2901 O O . ASP B 2 170 ? 6.404 -22.267 -42.712 1.00 24.34 170 ASP B O 1
ATOM 2906 N N . SER B 2 171 ? 6.094 -23.100 -40.650 1.00 23.71 171 SER B N 1
ATOM 2907 C CA . SER B 2 171 ? 7.511 -23.232 -40.339 1.00 22.87 171 SER B CA 1
ATOM 2908 C C . SER B 2 171 ? 8.233 -21.899 -40.324 1.00 22.36 171 SER B C 1
ATOM 2909 O O . SER B 2 171 ? 9.463 -21.871 -40.487 1.00 24.91 171 SER B O 1
ATOM 2912 N N . THR B 2 172 ? 7.498 -20.804 -40.120 1.00 22.09 172 THR B N 1
ATOM 2913 C CA . THR B 2 172 ? 8.098 -19.492 -39.990 1.00 21.16 172 THR B CA 1
ATOM 2914 C C . THR B 2 172 ? 8.218 -19.073 -38.527 1.00 24.85 172 THR B C 1
ATOM 2915 O O . THR B 2 172 ? 7.712 -19.718 -37.597 1.00 23.13 172 THR B O 1
ATOM 2919 N N . TYR B 2 173 ? 8.904 -17.940 -38.360 1.00 19.91 173 TYR B N 1
ATOM 2920 C CA . TYR B 2 173 ? 9.127 -17.259 -37.098 1.00 19.87 173 TYR B CA 1
ATOM 2921 C C . TYR B 2 173 ? 8.518 -15.867 -37.180 1.00 23.25 173 TYR B C 1
ATOM 2922 O O . TYR B 2 173 ? 8.414 -15.286 -38.264 1.00 22.93 173 TYR B O 1
ATOM 2931 N N . SER B 2 174 ? 8.106 -15.326 -36.039 1.00 21.34 174 SER B N 1
ATOM 2932 C CA . SER B 2 174 ? 7.746 -13.908 -36.001 1.00 21.38 174 SER B CA 1
ATOM 2933 C C . SER B 2 174 ? 8.477 -13.254 -34.832 1.00 20.46 174 SER B C 1
ATOM 2934 O O . SER B 2 174 ? 8.866 -13.922 -33.871 1.00 21.64 174 SER B O 1
ATOM 2937 N N . LEU B 2 175 ? 8.675 -11.935 -34.921 1.00 22.00 175 LEU B N 1
ATOM 2938 C CA . LEU B 2 175 ? 9.477 -11.223 -33.920 1.00 20.20 175 LEU B CA 1
ATOM 2939 C C . LEU B 2 175 ? 8.797 -9.911 -33.556 1.00 20.50 175 LEU B C 1
ATOM 2940 O O . LEU B 2 175 ? 8.260 -9.223 -34.432 1.00 22.16 175 LEU B O 1
ATOM 2945 N N . SER B 2 176 ? 8.893 -9.538 -32.274 1.00 19.33 176 SER B N 1
ATOM 2946 C CA . SER B 2 176 ? 8.350 -8.289 -31.770 1.00 19.69 176 SER B CA 1
ATOM 2947 C C . SER B 2 176 ? 9.472 -7.562 -31.053 1.00 23.22 176 SER B C 1
ATOM 2948 O O . SER B 2 176 ? 10.147 -8.154 -30.200 1.00 24.99 176 SER B O 1
ATOM 2951 N N . SER B 2 177 ? 9.631 -6.274 -31.346 1.00 20.68 177 SER B N 1
ATOM 2952 C CA . SER B 2 177 ? 10.656 -5.481 -30.685 1.00 23.61 177 SER B CA 1
ATOM 2953 C C . SER B 2 177 ? 10.007 -4.225 -30.123 1.00 23.69 177 SER B C 1
ATOM 2954 O O . SER B 2 177 ? 9.168 -3.620 -30.789 1.00 22.68 177 SER B O 1
ATOM 2957 N N . THR B 2 178 ? 10.351 -3.872 -28.880 1.00 25.16 178 THR B N 1
ATOM 2958 C CA . THR B 2 178 ? 9.784 -2.690 -28.222 1.00 20.75 178 THR B CA 1
ATOM 2959 C C . THR B 2 178 ? 10.911 -1.708 -27.909 1.00 27.56 178 THR B C 1
ATOM 2960 O O . THR B 2 178 ? 11.873 -2.062 -27.223 1.00 26.94 178 THR B O 1
ATOM 2964 N N . LEU B 2 179 ? 10.786 -0.487 -28.416 1.00 24.17 179 LEU B N 1
ATOM 2965 C CA . LEU B 2 179 ? 11.700 0.600 -28.093 1.00 25.21 179 LEU B CA 1
ATOM 2966 C C . LEU B 2 179 ? 11.033 1.411 -27.000 1.00 27.82 179 LEU B C 1
ATOM 2967 O O . LEU B 2 179 ? 9.873 1.804 -27.152 1.00 29.25 179 LEU B O 1
ATOM 2972 N N . THR B 2 180 ? 11.742 1.640 -25.899 1.00 27.74 180 THR B N 1
ATOM 2973 C CA . THR B 2 180 ? 11.174 2.370 -24.774 1.00 27.95 180 THR B CA 1
ATOM 2974 C C . THR B 2 180 ? 11.905 3.696 -24.604 1.00 33.15 180 THR B C 1
ATOM 2975 O O . THR B 2 180 ? 13.139 3.718 -24.518 1.00 29.57 180 THR B O 1
ATOM 2979 N N . LEU B 2 181 ? 11.133 4.788 -24.585 1.00 30.03 181 LEU B N 1
ATOM 2980 C CA . LEU B 2 181 ? 11.602 6.152 -24.315 1.00 31.27 181 LEU B CA 1
ATOM 2981 C C . LEU B 2 181 ? 10.719 6.786 -23.249 1.00 33.16 181 LEU B C 1
ATOM 2982 O O . LEU B 2 181 ? 9.583 6.372 -23.032 1.00 32.04 181 LEU B O 1
ATOM 2987 N N . SER B 2 182 ? 11.218 7.840 -22.610 1.00 32.16 182 SER B N 1
ATOM 2988 C CA . SER B 2 182 ? 10.333 8.637 -21.776 1.00 31.33 182 SER B CA 1
ATOM 2989 C C . SER B 2 182 ? 9.371 9.422 -22.663 1.00 29.30 182 SER B C 1
ATOM 2990 O O . SER B 2 182 ? 9.669 9.726 -23.818 1.00 28.45 182 SER B O 1
ATOM 2993 N N . LYS B 2 183 ? 8.212 9.771 -22.103 1.00 27.65 183 LYS B N 1
ATOM 2994 C CA . LYS B 2 183 ? 7.291 10.655 -22.815 1.00 31.62 183 LYS B CA 1
ATOM 2995 C C . LYS B 2 183 ? 7.987 11.934 -23.258 1.00 31.90 183 LYS B C 1
ATOM 2996 O O . LYS B 2 183 ? 7.811 12.387 -24.396 1.00 31.57 183 LYS B O 1
ATOM 3002 N N . ALA B 2 184 ? 8.817 12.518 -22.384 1.00 29.86 184 ALA B N 1
ATOM 3003 C CA . ALA B 2 184 ? 9.444 13.795 -22.718 1.00 33.06 184 ALA B CA 1
ATOM 3004 C C . ALA B 2 184 ? 10.375 13.658 -23.917 1.00 31.64 184 ALA B C 1
ATOM 3005 O O . ALA B 2 184 ? 10.387 14.523 -24.800 1.00 32.61 184 ALA B O 1
ATOM 3007 N N . ASP B 2 185 ? 11.171 12.577 -23.957 1.00 28.82 185 ASP B N 1
ATOM 3008 C CA . ASP B 2 185 ? 12.042 12.314 -25.109 1.00 29.43 185 ASP B CA 1
ATOM 3009 C C . ASP B 2 185 ? 11.229 12.004 -26.359 1.00 28.25 185 ASP B C 1
ATOM 3010 O O . ASP B 2 185 ? 11.563 12.466 -27.459 1.00 33.62 185 ASP B O 1
ATOM 3015 N N . TYR B 2 186 ? 10.188 11.184 -26.211 1.00 26.65 186 TYR B N 1
ATOM 3016 C CA . TYR B 2 186 ? 9.327 10.873 -27.343 1.00 28.16 186 TYR B CA 1
ATOM 3017 C C . TYR B 2 186 ? 8.800 12.142 -27.984 1.00 27.26 186 TYR B C 1
ATOM 3018 O O . TYR B 2 186 ? 8.832 12.291 -29.214 1.00 28.32 186 TYR B O 1
ATOM 3027 N N . GLU B 2 187 ? 8.306 13.076 -27.167 1.00 26.64 187 GLU B N 1
ATOM 3028 C CA . GLU B 2 187 ? 7.735 14.279 -27.767 1.00 29.14 187 GLU B CA 1
ATOM 3029 C C . GLU B 2 187 ? 8.791 15.248 -28.302 1.00 29.82 187 GLU B C 1
ATOM 3030 O O . GLU B 2 187 ? 8.425 16.234 -28.932 1.00 31.16 187 GLU B O 1
ATOM 3036 N N . LYS B 2 188 ? 10.083 14.987 -28.093 1.00 31.82 188 LYS B N 1
ATOM 3037 C CA . LYS B 2 188 ? 11.128 15.835 -28.663 1.00 33.98 188 LYS B CA 1
ATOM 3038 C C . LYS B 2 188 ? 11.540 15.445 -30.081 1.00 32.99 188 LYS B C 1
ATOM 3039 O O . LYS B 2 188 ? 12.256 16.222 -30.729 1.00 37.79 188 LYS B O 1
ATOM 3045 N N . HIS B 2 189 ? 11.118 14.282 -30.592 1.00 27.97 189 HIS B N 1
ATOM 3046 C CA . HIS B 2 189 ? 11.554 13.813 -31.900 1.00 29.84 189 HIS B CA 1
ATOM 3047 C C . HIS B 2 189 ? 10.371 13.539 -32.818 1.00 32.61 189 HIS B C 1
ATOM 3048 O O . HIS B 2 189 ? 9.241 13.349 -32.370 1.00 30.88 189 HIS B O 1
ATOM 3055 N N . LYS B 2 190 ? 10.657 13.530 -34.121 1.00 32.05 190 LYS B N 1
ATOM 3056 C CA . LYS B 2 190 ? 9.623 13.418 -35.146 1.00 33.08 190 LYS B CA 1
ATOM 3057 C C . LYS B 2 190 ? 9.547 12.039 -35.798 1.00 35.49 190 LYS B C 1
ATOM 3058 O O . LYS B 2 190 ? 8.468 11.443 -35.854 1.00 34.66 190 LYS B O 1
ATOM 3064 N N . VAL B 2 191 ? 10.653 11.542 -36.354 1.00 27.61 191 VAL B N 1
ATOM 3065 C CA . VAL B 2 191 ? 10.610 10.371 -37.232 1.00 28.74 191 VAL B CA 1
ATOM 3066 C C . VAL B 2 191 ? 11.079 9.147 -36.461 1.00 29.82 191 VAL B C 1
ATOM 3067 O O . VAL B 2 191 ? 12.225 9.090 -36.004 1.00 29.39 191 VAL B O 1
ATOM 3071 N N . TYR B 2 192 ? 10.198 8.162 -36.351 1.00 28.73 192 TYR B N 1
ATOM 3072 C CA . TYR B 2 192 ? 10.457 6.901 -35.671 1.00 26.92 192 TYR B CA 1
ATOM 3073 C C . TYR B 2 192 ? 10.469 5.792 -36.714 1.00 27.75 192 TYR B C 1
ATOM 3074 O O . TYR B 2 192 ? 9.508 5.655 -37.470 1.00 26.47 192 TYR B O 1
ATOM 3083 N N . ALA B 2 193 ? 11.547 5.006 -36.775 1.00 24.46 193 ALA B N 1
ATOM 3084 C CA . ALA B 2 193 ? 11.638 4.011 -37.843 1.00 23.80 193 ALA B CA 1
ATOM 3085 C C . ALA B 2 193 ? 12.228 2.708 -37.321 1.00 23.38 193 ALA B C 1
ATOM 3086 O O . ALA B 2 193 ? 13.100 2.718 -36.447 1.00 25.21 193 ALA B O 1
ATOM 3088 N N . CYS B 2 194 ? 11.777 1.580 -37.869 1.00 24.59 194 CYS B N 1
ATOM 3089 C CA . CYS B 2 194 ? 12.531 0.345 -37.687 1.00 27.98 194 CYS B CA 1
ATOM 3090 C C . CYS B 2 194 ? 12.981 -0.154 -39.047 1.00 31.34 194 CYS B C 1
ATOM 3091 O O . CYS B 2 194 ? 12.172 -0.270 -39.973 1.00 31.13 194 CYS B O 1
ATOM 3094 N N . GLU B 2 195 ? 14.283 -0.420 -39.156 1.00 25.42 195 GLU B N 1
ATOM 3095 C CA . GLU B 2 195 ? 14.918 -0.923 -40.360 1.00 26.05 195 GLU B CA 1
ATOM 3096 C C . GLU B 2 195 ? 15.246 -2.392 -40.138 1.00 28.39 195 GLU B C 1
ATOM 3097 O O . GLU B 2 195 ? 15.878 -2.751 -39.137 1.00 27.70 195 GLU B O 1
ATOM 3103 N N . VAL B 2 196 ? 14.841 -3.233 -41.077 1.00 23.89 196 VAL B N 1
ATOM 3104 C CA . VAL B 2 196 ? 14.905 -4.679 -40.913 1.00 24.10 196 VAL B CA 1
ATOM 3105 C C . VAL B 2 196 ? 15.836 -5.237 -41.971 1.00 30.16 196 VAL B C 1
ATOM 3106 O O . VAL B 2 196 ? 15.688 -4.922 -43.157 1.00 29.13 196 VAL B O 1
ATOM 3110 N N . THR B 2 197 ? 16.795 -6.049 -41.540 1.00 27.72 197 THR B N 1
ATOM 3111 C CA . THR B 2 197 ? 17.724 -6.746 -42.422 1.00 28.45 197 THR B CA 1
ATOM 3112 C C . THR B 2 197 ? 17.423 -8.237 -42.310 1.00 30.85 197 THR B C 1
ATOM 3113 O O . THR B 2 197 ? 17.286 -8.743 -41.201 1.00 27.60 197 THR B O 1
ATOM 3117 N N . HIS B 2 198 ? 17.298 -8.926 -43.445 1.00 29.04 198 HIS B N 1
ATOM 3118 C CA . HIS B 2 198 ? 16.959 -10.346 -43.424 1.00 26.65 198 HIS B CA 1
ATOM 3119 C C . HIS B 2 198 ? 17.360 -10.934 -44.766 1.00 30.93 198 HIS B C 1
ATOM 3120 O O . HIS B 2 198 ? 17.342 -10.236 -45.787 1.00 32.62 198 HIS B O 1
ATOM 3127 N N . GLN B 2 199 ? 17.720 -12.225 -44.759 1.00 26.57 199 GLN B N 1
ATOM 3128 C CA . GLN B 2 199 ? 18.145 -12.869 -46.003 1.00 30.28 199 GLN B CA 1
ATOM 3129 C C . GLN B 2 199 ? 17.097 -12.730 -47.099 1.00 29.08 199 GLN B C 1
ATOM 3130 O O . GLN B 2 199 ? 17.435 -12.677 -48.286 1.00 35.41 199 GLN B O 1
ATOM 3136 N N . GLY B 2 200 ? 15.819 -12.710 -46.733 1.00 28.63 200 GLY B N 1
ATOM 3137 C CA . GLY B 2 200 ? 14.783 -12.637 -47.746 1.00 31.38 200 GLY B CA 1
ATOM 3138 C C . GLY B 2 200 ? 14.625 -11.277 -48.396 1.00 35.26 200 GLY B C 1
ATOM 3139 O O . GLY B 2 200 ? 13.859 -11.164 -49.357 1.00 36.68 200 GLY B O 1
ATOM 3140 N N . LEU B 2 201 ? 15.333 -10.260 -47.915 1.00 30.13 201 LEU B N 1
ATOM 3141 C CA . LEU B 2 201 ? 15.200 -8.895 -48.432 1.00 35.10 201 LEU B CA 1
ATOM 3142 C C . LEU B 2 201 ? 16.477 -8.505 -49.161 1.00 38.90 201 LEU B C 1
ATOM 3143 O O . LEU B 2 201 ? 17.560 -8.523 -48.568 1.00 40.51 201 LEU B O 1
ATOM 3148 N N . SER B 2 202 ? 16.349 -8.117 -50.433 1.00 42.48 202 SER B N 1
ATOM 3149 C CA . SER B 2 202 ? 17.545 -7.769 -51.192 1.00 45.61 202 SER B CA 1
ATOM 3150 C C . SER B 2 202 ? 18.246 -6.551 -50.612 1.00 44.10 202 SER B C 1
ATOM 3151 O O . SER B 2 202 ? 19.466 -6.416 -50.750 1.00 46.00 202 SER B O 1
ATOM 3154 N N . SER B 2 203 ? 17.510 -5.665 -49.959 1.00 40.53 203 SER B N 1
ATOM 3155 C CA . SER B 2 203 ? 18.088 -4.573 -49.200 1.00 39.40 203 SER B CA 1
ATOM 3156 C C . SER B 2 203 ? 17.203 -4.339 -47.985 1.00 39.63 203 SER B C 1
ATOM 3157 O O . SER B 2 203 ? 16.047 -4.773 -47.970 1.00 37.59 203 SER B O 1
ATOM 3160 N N . PRO B 2 204 ? 17.719 -3.676 -46.941 1.00 41.78 204 PRO B N 1
ATOM 3161 C CA . PRO B 2 204 ? 16.925 -3.501 -45.716 1.00 39.00 204 PRO B CA 1
ATOM 3162 C C . PRO B 2 204 ? 15.651 -2.712 -45.970 1.00 39.74 204 PRO B C 1
ATOM 3163 O O . PRO B 2 204 ? 15.610 -1.801 -46.794 1.00 39.23 204 PRO B O 1
ATOM 3167 N N . VAL B 2 205 ? 14.600 -3.069 -45.243 1.00 36.10 205 VAL B N 1
ATOM 3168 C CA . VAL B 2 205 ? 13.296 -2.435 -45.387 1.00 36.89 205 VAL B CA 1
ATOM 3169 C C . VAL B 2 205 ? 13.059 -1.593 -44.143 1.00 33.31 205 VAL B C 1
ATOM 3170 O O . VAL B 2 205 ? 13.299 -2.060 -43.024 1.00 32.61 205 VAL B O 1
ATOM 3174 N N . THR B 2 206 ? 12.609 -0.355 -44.333 1.00 30.35 206 THR B N 1
ATOM 3175 C CA . THR B 2 206 ? 12.297 0.554 -43.231 1.00 30.89 206 THR B CA 1
ATOM 3176 C C . THR B 2 206 ? 10.811 0.885 -43.203 1.00 32.17 206 THR B C 1
ATOM 3177 O O . THR B 2 206 ? 10.225 1.231 -44.234 1.00 30.33 206 THR B O 1
ATOM 3181 N N . LYS B 2 207 ? 10.208 0.785 -42.024 1.00 26.23 207 LYS B N 1
ATOM 3182 C CA . LYS B 2 207 ? 8.863 1.288 -41.792 1.00 25.35 207 LYS B CA 1
ATOM 3183 C C . LYS B 2 207 ? 8.973 2.428 -40.790 1.00 24.54 207 LYS B C 1
ATOM 3184 O O . LYS B 2 207 ? 9.758 2.350 -39.844 1.00 28.00 207 LYS B O 1
ATOM 3190 N N . SER B 2 208 ? 8.223 3.508 -41.020 1.00 27.83 208 SER B N 1
ATOM 3191 C CA . SER B 2 208 ? 8.383 4.632 -40.119 1.00 28.55 208 SER B CA 1
ATOM 3192 C C . SER B 2 208 ? 7.045 5.335 -39.952 1.00 29.70 208 SER B C 1
ATOM 3193 O O . SER B 2 208 ? 6.128 5.150 -40.750 1.00 29.11 208 SER B O 1
ATOM 3196 N N . PHE B 2 209 ? 6.937 6.136 -38.895 1.00 28.05 209 PHE B N 1
ATOM 3197 C CA . PHE B 2 209 ? 5.853 7.105 -38.793 1.00 28.75 209 PHE B CA 1
ATOM 3198 C C . PHE B 2 209 ? 6.434 8.421 -38.291 1.00 30.47 209 PHE B C 1
ATOM 3199 O O . PHE B 2 209 ? 7.534 8.456 -37.740 1.00 27.78 209 PHE B O 1
ATOM 3207 N N . ASN B 2 210 ? 5.691 9.508 -38.510 1.00 29.59 210 ASN B N 1
ATOM 3208 C CA . ASN B 2 210 ? 6.027 10.820 -37.958 1.00 29.57 210 ASN B CA 1
ATOM 3209 C C . ASN B 2 210 ? 5.104 11.096 -36.782 1.00 35.81 210 ASN B C 1
ATOM 3210 O O . ASN B 2 210 ? 3.879 11.044 -36.934 1.00 37.88 210 ASN B O 1
ATOM 3215 N N . ARG B 2 211 ? 5.687 11.434 -35.633 1.00 29.63 211 ARG B N 1
ATOM 3216 C CA . ARG B 2 211 ? 4.906 11.659 -34.426 1.00 28.85 211 ARG B CA 1
ATOM 3217 C C . ARG B 2 211 ? 3.806 12.700 -34.656 1.00 36.70 211 ARG B C 1
ATOM 3218 O O . ARG B 2 211 ? 4.067 13.812 -35.122 1.00 36.45 211 ARG B O 1
ATOM 3226 N N . GLY B 2 212 ? 2.570 12.320 -34.326 1.00 41.36 212 GLY B N 1
ATOM 3227 C CA . GLY B 2 212 ? 1.443 13.238 -34.391 1.00 52.35 212 GLY B CA 1
ATOM 3228 C C . GLY B 2 212 ? 1.016 13.533 -35.812 1.00 61.21 212 GLY B C 1
ATOM 3229 O O . GLY B 2 212 ? 0.834 14.694 -36.185 1.00 68.81 212 GLY B O 1
ATOM 3230 N N . GLU B 2 213 ? 0.840 12.494 -36.614 1.00 64.56 213 GLU B N 1
ATOM 3231 C CA . GLU B 2 213 ? 0.562 12.679 -38.030 1.00 71.44 213 GLU B CA 1
ATOM 3232 C C . GLU B 2 213 ? -0.044 11.427 -38.659 1.00 75.63 213 GLU B C 1
ATOM 3233 O O . GLU B 2 213 ? -1.181 11.454 -39.145 1.00 81.90 213 GLU B O 1
ATOM 3239 N N . VAL C 3 5 ? 30.204 -40.916 0.588 1.00 82.51 4 VAL C N 1
ATOM 3240 C CA . VAL C 3 5 ? 29.724 -42.033 -0.220 1.00 77.98 4 VAL C CA 1
ATOM 3241 C C . VAL C 3 5 ? 29.309 -41.491 -1.601 1.00 69.28 4 VAL C C 1
ATOM 3242 O O . VAL C 3 5 ? 29.462 -40.300 -1.870 1.00 75.61 4 VAL C O 1
ATOM 3246 N N . ASP C 3 6 ? 28.798 -42.353 -2.476 1.00 55.61 5 ASP C N 1
ATOM 3247 C CA . ASP C 3 6 ? 28.804 -42.108 -3.915 1.00 42.27 5 ASP C CA 1
ATOM 3248 C C . ASP C 3 6 ? 27.441 -41.607 -4.391 1.00 28.77 5 ASP C C 1
ATOM 3249 O O . ASP C 3 6 ? 26.465 -42.355 -4.371 1.00 27.14 5 ASP C O 1
ATOM 3254 N N . GLU C 3 7 ? 27.393 -40.357 -4.870 1.00 27.18 6 GLU C N 1
ATOM 3255 C CA . GLU C 3 7 ? 26.136 -39.788 -5.355 1.00 29.13 6 GLU C CA 1
ATOM 3256 C C . GLU C 3 7 ? 25.647 -40.448 -6.638 1.00 26.92 6 GLU C C 1
ATOM 3257 O O . GLU C 3 7 ? 24.484 -40.274 -7.008 1.00 25.75 6 GLU C O 1
ATOM 3263 N N . ASN C 3 8 ? 26.464 -41.262 -7.299 1.00 23.18 7 ASN C N 1
ATOM 3264 C CA . ASN C 3 8 ? 25.994 -41.923 -8.509 1.00 20.89 7 ASN C CA 1
ATOM 3265 C C . ASN C 3 8 ? 25.688 -43.400 -8.307 1.00 30.93 7 ASN C C 1
ATOM 3266 O O . ASN C 3 8 ? 25.365 -44.082 -9.289 1.00 21.70 7 ASN C O 1
ATOM 3271 N N . ALA C 3 9 ? 25.806 -43.917 -7.081 1.00 24.03 8 ALA C N 1
ATOM 3272 C CA . ALA C 3 9 ? 25.458 -45.312 -6.833 1.00 25.31 8 ALA C CA 1
ATOM 3273 C C . ALA C 3 9 ? 23.946 -45.501 -6.941 1.00 25.91 8 ALA C C 1
ATOM 3274 O O . ALA C 3 9 ? 23.168 -44.550 -6.864 1.00 23.69 8 ALA C O 1
ATOM 3276 N N . ASN C 3 10 ? 23.536 -46.757 -7.077 1.00 24.21 9 ASN C N 1
ATOM 3277 C CA . ASN C 3 10 ? 22.127 -47.100 -7.277 1.00 27.13 9 ASN C CA 1
ATOM 3278 C C . ASN C 3 10 ? 21.248 -46.512 -6.174 1.00 23.97 9 ASN C C 1
ATOM 3279 O O . ASN C 3 10 ? 21.448 -46.800 -4.992 1.00 23.51 9 ASN C O 1
ATOM 3284 N N . ALA C 3 11 ? 20.283 -45.663 -6.566 1.00 21.53 10 ALA C N 1
ATOM 3285 C CA . ALA C 3 11 ? 19.352 -45.005 -5.650 1.00 19.70 10 ALA C CA 1
ATOM 3286 C C . ALA C 3 11 ? 18.016 -45.739 -5.512 1.00 22.80 10 ALA C C 1
ATOM 3287 O O . ALA C 3 11 ? 17.144 -45.288 -4.755 1.00 22.15 10 ALA C O 1
ATOM 3289 N N . ASN C 3 12 ? 17.814 -46.817 -6.260 1.00 23.53 11 ASN C N 1
ATOM 3290 C CA . ASN C 3 12 ? 16.572 -47.579 -6.190 1.00 23.02 11 ASN C CA 1
ATOM 3291 C C . ASN C 3 12 ? 16.686 -48.708 -5.165 1.00 29.40 11 ASN C C 1
ATOM 3292 O O . ASN C 3 12 ? 17.785 -49.102 -4.766 1.00 29.24 11 ASN C O 1
ATOM 3297 N N . SER C 3 13 ? 15.529 -49.264 -4.771 1.00 27.95 12 SER C N 1
ATOM 3298 C CA . SER C 3 13 ? 15.567 -50.362 -3.801 1.00 29.75 12 SER C CA 1
ATOM 3299 C C . SER C 3 13 ? 16.183 -51.625 -4.370 1.00 39.72 12 SER C C 1
ATOM 3300 O O . SER C 3 13 ? 16.682 -52.451 -3.598 1.00 47.47 12 SER C O 1
ATOM 3303 N N . ALA C 3 14 ? 16.150 -51.813 -5.680 1.00 39.19 13 ALA C N 1
ATOM 3304 C CA . ALA C 3 14 ? 16.806 -52.998 -6.259 1.00 53.31 13 ALA C CA 1
ATOM 3305 C C . ALA C 3 14 ? 17.495 -52.639 -7.575 1.00 49.23 13 ALA C C 1
ATOM 3306 O O . ALA C 3 14 ? 17.665 -51.455 -7.874 1.00 42.94 13 ALA C O 1
#

Solvent-accessible surface area: 19763 Å² total; per-residue (Å²): 178,63,86,8,74,14,60,40,31,30,64,9,100,69,49,145,57,39,129,0,29,1,52,7,50,52,43,105,4,50,20,13,0,0,0,0,0,14,27,34,99,83,144,26,15,68,7,0,0,0,1,22,65,76,20,61,47,82,38,36,14,125,47,0,112,84,24,6,67,0,44,32,50,50,106,128,68,15,0,25,0,61,0,53,57,2,110,42,119,0,27,2,44,0,11,0,0,38,2,0,137,28,114,12,0,7,0,37,31,27,2,87,22,18,75,0,16,10,23,88,25,88,83,81,19,13,45,9,17,30,4,24,7,140,100,88,11,3,0,0,0,5,0,14,37,0,3,12,71,86,15,85,27,42,1,39,100,39,95,39,96,97,34,36,24,55,4,70,25,32,95,28,131,76,22,31,29,10,15,6,0,0,0,29,9,79,50,100,20,32,81,120,94,57,9,52,0,27,3,34,0,158,58,31,141,34,160,46,104,46,104,4,93,67,194,160,7,76,8,78,5,58,51,49,77,35,34,31,42,64,23,77,150,0,69,0,44,2,133,4,73,93,72,9,60,84,47,39,0,0,0,0,4,20,55,87,94,100,20,5,109,6,0,0,48,28,5,74,44,113,15,142,72,10,48,113,46,2,59,9,62,39,79,29,44,67,3,35,0,17,0,52,152,2,63,87,91,2,30,8,43,0,7,0,0,0,0,16,56,32,6,21,25,3,106,9,0,56,2,11,34,125,75,101,69,21,42,10,58,11,34,19,3,55,9,16,77,91,4,20,179,87,34,46,0,2,0,0,0,0,0,9,54,0,6,25,112,133,34,120,29,28,6,35,8,66,114,53,116,39,112,83,52,49,74,90,18,23,21,107,33,48,122,194,58,14,5,2,0,5,7,2,26,0,58,22,52,78,65,69,9,85,153,60,112,55,0,8,0,40,0,58,9,132,31,35,129,70,68,48,66,86,62,35,43,86,81,168,158,75,50,14,41,84,0,13,61,110

InterPro domains:
  IPR000884 Thrombospondin type-1 (TSP1) repeat [PF00090] (326-374)
  IPR000884 Thrombospondin type-1 (TSP1) repeat [PS50092] (329-375)
  IPR000884 Thrombospondin type-1 (TSP1) repeat [SM00209] (325-375)
  IPR003067 Plasmodium circumsporozoite protein [PR01303] (2-18)
  IPR003067 Plasmodium circumsporozoite protein [PR01303] (34-49)
  IPR003067 Plasmodium circumsporozoite protein [PR01303] (313-331)
  IPR003067 Plasmodium circumsporozoite protein [PR01303] (332-349)
  IPR003067 Plasmodium circumsporozoite protein [PR01303] (359-377)
  IPR003067 Plasmodium circumsporozoite protein [PR01303] (378-397)
  IPR036383 Thrombospondin type-1 repeat superfamily [G3DSA:2.20.100.10] (304-381)
  IPR036383 Thrombospondin type-1 repeat superfamily [SSF82895] (327-374)
  IPR051860 Plasmodium Circumsporozoite Invasion Protein [PTHR44826] (104-273)

Organism: Plasmodium falciparum (isolate NF54) (NCBI:txid5843)

B-factor: mean 32.93, std 11.6, range [14.2, 88.77]

Foldseek 3Di:
DWAKAKDFADEAEAQAKTKIKIAIDDDQQLQWKKWKWWAAVPGDIGTAKIAHSNRDDIDGDPVQPPFKDWGADSVRRMIMIIGGRDDQVVWTWMKMFIQDDPPDRDGDHIHPTGTHGHHPDDADAWDKDWQAWPVKTKIWIKTDFGDDDDKDKDKPVPPDDVQKDKDDWDQDPVRGIITMIMGMDDPVCQVPDWIWMWMADPVVRDIDIHIHHHD/DKAKAKPDQEAAEAFFAKDKIKIFIPWWFPQLQKWKWWDAPPDDIDTADGSQFHGDPPHDPLWGKDDGTGMIMIMRHGHDLVRQTWMKMWGPRPPIDIYPTHGYAYDDDFDFWDKDKDWFDPVVLVVFKTKIKMKTPFGPDPDKDKWKAFLRRTDDDQKDKDKDDQDSPRRGIMMMMIGMDTSVVVVVTFKIKIWMDDPVDPHIDIDIGTPPD/DDPPPDPDPD